Protein AF-A0A9E0MMX9-F1 (afdb_monomer)

Structure (mmCIF, N/CA/C/O backbone):
data_AF-A0A9E0MMX9-F1
#
_entry.id   AF-A0A9E0MMX9-F1
#
loop_
_atom_site.group_PDB
_atom_site.id
_atom_site.type_symbol
_atom_site.label_atom_id
_atom_site.label_alt_id
_atom_site.label_comp_id
_atom_site.label_asym_id
_atom_site.label_entity_id
_atom_site.label_seq_id
_atom_site.pdbx_PDB_ins_code
_atom_site.Cartn_x
_atom_site.Cartn_y
_atom_site.Cartn_z
_atom_site.occupancy
_atom_site.B_iso_or_equiv
_atom_site.auth_seq_id
_atom_site.auth_comp_id
_atom_site.auth_asym_id
_atom_site.auth_atom_id
_atom_site.pdbx_PDB_model_num
ATOM 1 N N . MET A 1 1 ? 68.315 13.900 19.904 1.00 35.69 1 MET A N 1
ATOM 2 C CA . MET A 1 1 ? 67.698 15.064 19.233 1.00 35.69 1 MET A CA 1
ATOM 3 C C . MET A 1 1 ? 67.024 15.872 20.331 1.00 35.69 1 MET A C 1
ATOM 5 O O . MET A 1 1 ? 66.077 15.375 20.914 1.00 35.69 1 MET A O 1
ATOM 9 N N . SER A 1 2 ? 67.767 16.801 20.935 1.00 32.03 2 SER A N 1
ATOM 10 C CA . SER A 1 2 ? 67.775 18.250 20.627 1.00 32.03 2 SER A CA 1
ATOM 11 C C . SER A 1 2 ? 66.714 18.956 21.491 1.00 32.03 2 SER A C 1
ATOM 13 O O . SER A 1 2 ? 65.536 18.704 21.289 1.00 32.03 2 SER A O 1
ATOM 15 N N . LEU A 1 3 ? 67.100 19.592 22.614 1.00 36.22 3 LEU A N 1
ATOM 16 C CA . LEU A 1 3 ? 67.596 20.992 22.731 1.00 36.22 3 LEU A CA 1
ATOM 17 C C . LEU A 1 3 ? 66.423 21.982 22.548 1.00 36.22 3 LEU A C 1
ATOM 19 O O . LEU A 1 3 ? 65.662 21.812 21.610 1.00 36.22 3 LEU A O 1
ATOM 23 N N . THR A 1 4 ? 66.147 22.996 23.375 1.00 35.84 4 THR A N 1
ATOM 24 C CA . THR A 1 4 ? 66.965 23.916 24.204 1.00 35.84 4 THR A CA 1
ATOM 25 C C . THR A 1 4 ? 66.024 24.642 25.193 1.00 35.84 4 THR A C 1
ATOM 27 O O . THR A 1 4 ? 64.905 24.964 24.810 1.00 35.84 4 THR A O 1
ATOM 30 N N . THR A 1 5 ? 66.323 24.794 26.489 1.00 40.88 5 THR A N 1
ATOM 31 C CA . THR A 1 5 ? 67.131 25.862 27.140 1.00 40.88 5 THR A CA 1
ATOM 32 C C . THR A 1 5 ? 66.625 27.290 26.903 1.00 40.88 5 THR A C 1
ATOM 34 O O . THR A 1 5 ? 66.687 27.738 25.772 1.00 40.88 5 THR A O 1
ATOM 37 N N . TRP A 1 6 ? 66.229 28.009 27.966 1.00 33.44 6 TRP A N 1
ATOM 38 C CA . TRP A 1 6 ? 66.814 29.295 28.404 1.00 33.44 6 TRP A CA 1
ATOM 39 C C . TRP A 1 6 ? 66.447 29.550 29.876 1.00 33.44 6 TRP A C 1
ATOM 41 O O . TRP A 1 6 ? 65.305 29.379 30.294 1.00 33.44 6 TRP A O 1
ATOM 51 N N . ALA A 1 7 ? 67.463 29.922 30.650 1.00 38.69 7 ALA A N 1
ATOM 52 C CA . ALA A 1 7 ? 67.414 30.300 32.054 1.00 38.69 7 ALA A CA 1
ATOM 53 C C . ALA A 1 7 ? 67.553 31.824 32.179 1.00 38.69 7 ALA A C 1
ATOM 55 O O . ALA A 1 7 ? 68.260 32.428 31.375 1.00 38.69 7 ALA A O 1
ATOM 56 N N . ALA A 1 8 ? 66.978 32.421 33.225 1.00 33.91 8 ALA A N 1
ATOM 57 C CA . ALA A 1 8 ? 67.508 33.641 33.833 1.00 33.91 8 ALA A CA 1
ATOM 58 C C . ALA A 1 8 ? 67.033 33.772 35.288 1.00 33.91 8 ALA A C 1
ATOM 60 O O . ALA A 1 8 ? 65.852 33.654 35.602 1.00 33.91 8 ALA A O 1
ATOM 61 N N . VAL A 1 9 ? 68.014 33.998 36.154 1.00 40.00 9 VAL A N 1
ATOM 62 C CA . VAL A 1 9 ? 67.940 34.241 37.594 1.00 40.00 9 VAL A CA 1
ATOM 63 C C . VAL A 1 9 ? 67.549 35.698 37.857 1.00 40.00 9 VAL A C 1
ATOM 65 O O . VAL A 1 9 ? 68.025 36.595 37.166 1.00 40.00 9 VAL A O 1
ATOM 68 N N . GLY A 1 10 ? 66.769 35.937 38.912 1.00 32.03 10 GLY A N 1
ATOM 69 C CA . GLY A 1 10 ? 66.552 37.263 39.489 1.00 32.03 10 GLY A CA 1
ATOM 70 C C . GLY A 1 10 ? 66.202 37.154 40.971 1.00 32.03 10 GLY A C 1
ATOM 71 O O . GLY A 1 10 ? 65.053 36.918 41.326 1.00 32.03 10 GLY A O 1
ATOM 72 N N . LEU A 1 11 ? 67.208 37.293 41.834 1.00 40.19 11 LEU A N 1
ATOM 73 C CA . LEU A 1 11 ? 67.055 37.447 43.279 1.00 40.19 11 LEU A CA 1
ATOM 74 C C . LEU A 1 11 ? 66.724 38.918 43.577 1.00 40.19 11 LEU A C 1
ATOM 76 O O . LEU A 1 11 ? 67.504 39.796 43.211 1.00 40.19 11 LEU A O 1
ATOM 80 N N . SER A 1 12 ? 65.611 39.201 44.255 1.00 36.50 12 SER A N 1
ATOM 81 C CA . SER A 1 12 ? 65.385 40.472 44.959 1.00 36.50 12 SER A CA 1
ATOM 82 C C . SER A 1 12 ? 64.351 40.291 46.068 1.00 36.50 12 SER A C 1
ATOM 84 O O . SER A 1 12 ? 63.200 39.945 45.825 1.00 36.50 12 SER A O 1
ATOM 86 N N . LEU A 1 13 ? 64.813 40.518 47.298 1.00 40.53 13 LEU A N 1
ATOM 87 C CA . LEU A 1 13 ? 64.017 40.773 48.494 1.00 40.53 13 LEU A CA 1
ATOM 88 C C . LEU A 1 13 ? 63.053 41.944 48.244 1.00 40.53 13 LEU A C 1
ATOM 90 O O . LEU A 1 13 ? 63.521 43.002 47.834 1.00 40.53 13 LEU A O 1
ATOM 94 N N . LEU A 1 14 ? 61.774 41.797 48.603 1.00 36.47 14 LEU A N 1
ATOM 95 C CA . LEU A 1 14 ? 60.887 42.900 48.991 1.00 36.47 14 LEU A CA 1
ATOM 96 C C . LEU A 1 14 ? 59.768 42.360 49.904 1.00 36.47 14 LEU A C 1
ATOM 98 O O . LEU A 1 14 ? 59.017 41.459 49.540 1.00 36.47 14 LEU A O 1
ATOM 102 N N . LEU A 1 15 ? 59.714 42.915 51.119 1.00 40.38 15 LEU A N 1
ATOM 103 C CA . LEU A 1 15 ? 58.572 42.914 52.037 1.00 40.38 15 LEU A CA 1
ATOM 104 C C . LEU A 1 15 ? 57.287 43.371 51.314 1.00 40.38 15 LEU A C 1
ATOM 106 O O . LEU A 1 15 ? 57.390 44.219 50.432 1.00 40.38 15 LEU A O 1
ATOM 110 N N . VAL A 1 16 ? 56.107 42.914 51.775 1.00 38.31 16 VAL A N 1
ATOM 111 C CA . VAL A 1 16 ? 54.937 43.744 52.185 1.00 38.31 16 VAL A CA 1
ATOM 112 C C . VAL A 1 16 ? 53.660 42.882 52.376 1.00 38.31 16 VAL A C 1
ATOM 114 O O . VAL A 1 16 ? 53.198 42.206 51.466 1.00 38.31 16 VAL A O 1
ATOM 117 N N . CYS A 1 17 ? 53.119 42.960 53.603 1.00 35.59 17 CYS A N 1
ATOM 118 C CA . CYS A 1 17 ? 51.753 42.700 54.105 1.00 35.59 17 CYS A CA 1
ATOM 119 C C . CYS A 1 17 ? 51.085 41.307 53.996 1.00 35.59 17 CYS A C 1
ATOM 121 O O . CYS A 1 17 ? 50.203 41.078 53.175 1.00 35.59 17 CYS A O 1
ATOM 123 N N . ARG A 1 18 ? 51.320 40.457 55.012 1.00 41.06 18 ARG A N 1
ATOM 124 C CA . ARG A 1 18 ? 50.228 39.672 55.624 1.00 41.06 18 ARG A CA 1
ATOM 125 C C . ARG A 1 18 ? 49.350 40.639 56.423 1.00 41.06 18 ARG A C 1
ATOM 127 O O . ARG A 1 18 ? 49.788 41.131 57.458 1.00 41.06 18 ARG A O 1
ATOM 134 N N . SER A 1 19 ? 48.125 40.902 55.984 1.00 36.47 19 SER A N 1
ATOM 135 C CA . SER A 1 19 ? 47.084 41.437 56.865 1.00 36.47 19 SER A CA 1
ATOM 136 C C . SER A 1 19 ? 46.572 40.303 57.752 1.00 36.47 19 SER A C 1
ATOM 138 O O . SER A 1 19 ? 45.537 39.704 57.486 1.00 36.47 19 SER A O 1
ATOM 140 N N . THR A 1 20 ? 47.323 39.981 58.805 1.00 43.03 20 THR A N 1
ATOM 141 C CA . THR A 1 20 ? 46.731 39.395 60.008 1.00 43.03 20 THR A CA 1
ATOM 142 C C . THR A 1 20 ? 45.870 40.487 60.632 1.00 43.03 20 THR A C 1
ATOM 144 O O . THR A 1 20 ? 46.374 41.323 61.384 1.00 43.03 20 THR A O 1
ATOM 147 N N . THR A 1 21 ? 44.587 40.539 60.277 1.00 46.91 21 THR A N 1
ATOM 148 C CA . THR A 1 21 ? 43.591 41.197 61.122 1.00 46.91 21 THR A CA 1
ATOM 149 C C . THR A 1 21 ? 43.546 40.395 62.411 1.00 46.91 21 THR A C 1
ATOM 151 O O . THR A 1 21 ? 42.891 39.360 62.485 1.00 46.91 21 THR A O 1
ATOM 154 N N . ALA A 1 22 ? 44.324 40.824 63.405 1.00 48.47 22 ALA A N 1
ATOM 155 C CA . ALA A 1 22 ? 44.066 40.426 64.776 1.00 48.47 22 ALA A CA 1
ATOM 156 C C . ALA A 1 22 ? 42.582 40.741 65.043 1.00 48.47 22 ALA A C 1
ATOM 158 O O . ALA A 1 22 ? 42.184 41.880 64.763 1.00 48.47 22 ALA A O 1
ATOM 159 N N . PRO A 1 23 ? 41.762 39.771 65.494 1.00 53.09 23 PRO A N 1
ATOM 160 C CA . PRO A 1 23 ? 40.396 40.070 65.900 1.00 53.09 23 PRO A CA 1
ATOM 161 C C . PRO A 1 23 ? 40.454 41.224 66.900 1.00 53.09 23 PRO A C 1
ATOM 163 O O . PRO A 1 23 ? 41.306 41.231 67.798 1.00 53.09 23 PRO A O 1
ATOM 166 N N . ARG A 1 24 ? 39.612 42.245 66.713 1.00 54.34 24 ARG A N 1
ATOM 167 C CA . ARG A 1 24 ? 39.485 43.286 67.735 1.00 54.34 24 ARG A CA 1
ATOM 168 C C . ARG A 1 24 ? 38.962 42.602 69.001 1.00 54.34 24 ARG A C 1
ATOM 170 O O . ARG A 1 24 ? 38.239 41.616 68.913 1.00 54.34 24 ARG A O 1
ATOM 177 N N . ALA A 1 25 ? 39.342 43.094 70.180 1.00 58.97 25 ALA A N 1
ATOM 178 C CA . ALA A 1 25 ? 38.885 42.519 71.451 1.00 58.97 25 ALA A CA 1
ATOM 179 C C . ALA A 1 25 ? 37.343 42.429 71.539 1.00 58.97 25 ALA A C 1
ATOM 181 O O . ALA A 1 25 ? 36.821 41.515 72.177 1.00 58.97 25 ALA A O 1
ATOM 182 N N . ASP A 1 26 ? 36.639 43.322 70.834 1.00 63.91 26 ASP A N 1
ATOM 183 C CA . ASP A 1 26 ? 35.180 43.307 70.693 1.00 63.91 26 ASP A CA 1
ATOM 184 C C . ASP A 1 26 ? 34.680 42.060 69.932 1.00 63.91 26 ASP A C 1
ATOM 186 O O . ASP A 1 26 ? 33.749 41.406 70.392 1.00 63.91 26 ASP A O 1
ATOM 190 N N . ASP A 1 27 ? 35.373 41.618 68.873 1.00 74.56 27 ASP A N 1
ATOM 191 C CA . ASP A 1 27 ? 34.952 40.473 68.048 1.00 74.56 27 ASP A CA 1
ATOM 192 C C . ASP A 1 27 ? 34.978 39.146 68.837 1.00 74.56 27 ASP A C 1
ATOM 194 O O . ASP A 1 27 ? 34.159 38.259 68.610 1.00 74.56 27 ASP A O 1
ATOM 198 N N . GLU A 1 28 ? 35.925 38.966 69.767 1.00 81.81 28 GLU A N 1
ATOM 199 C CA . GLU A 1 28 ? 35.997 37.749 70.594 1.00 81.81 28 GLU A CA 1
ATOM 200 C C . GLU A 1 28 ? 34.930 37.716 71.694 1.00 81.81 28 GLU A C 1
ATOM 202 O O . GLU A 1 28 ? 34.340 36.661 71.947 1.00 81.81 28 GLU A O 1
ATOM 207 N N . SER A 1 29 ? 34.669 38.860 72.332 1.00 86.19 29 SER A N 1
ATOM 208 C CA . SER A 1 29 ? 33.585 38.996 73.307 1.00 86.19 29 SER A CA 1
ATOM 209 C C . SER A 1 29 ? 32.223 38.753 72.649 1.00 86.19 29 SER A C 1
ATOM 211 O O . SER A 1 29 ? 31.401 38.009 73.192 1.00 86.19 29 SER A O 1
ATOM 213 N N . ASP A 1 30 ? 32.013 39.308 71.453 1.00 88.62 30 ASP A N 1
ATOM 214 C CA . ASP A 1 30 ? 30.773 39.161 70.691 1.00 88.62 30 ASP A CA 1
ATOM 215 C C . ASP A 1 30 ? 30.546 37.711 70.240 1.00 88.62 30 ASP A C 1
ATOM 217 O O . ASP A 1 30 ? 29.454 37.179 70.446 1.00 88.62 30 ASP A O 1
ATOM 221 N N . ARG A 1 31 ? 31.581 37.009 69.747 1.00 92.62 31 ARG A N 1
ATOM 222 C CA . ARG A 1 31 ? 31.487 35.572 69.413 1.00 92.62 31 ARG A CA 1
ATOM 223 C C . ARG A 1 31 ? 31.007 34.717 70.585 1.00 92.62 31 ARG A C 1
ATOM 225 O O . ARG A 1 31 ? 30.080 33.924 70.424 1.00 92.62 31 ARG A O 1
ATOM 232 N N . ARG A 1 32 ? 31.630 34.858 71.765 1.00 91.19 32 ARG A N 1
ATOM 233 C CA . ARG A 1 32 ? 31.256 34.059 72.950 1.00 91.19 32 ARG A CA 1
ATOM 234 C C . ARG A 1 32 ? 29.828 34.352 73.392 1.00 91.19 32 ARG A C 1
ATOM 236 O O . ARG A 1 32 ? 29.117 33.432 73.791 1.00 91.19 32 ARG A O 1
ATOM 243 N N . ARG A 1 33 ? 29.418 35.621 73.315 1.00 94.31 33 ARG A N 1
ATOM 244 C CA . ARG A 1 33 ? 28.054 36.040 73.628 1.00 94.31 33 ARG A CA 1
ATOM 245 C C . ARG A 1 33 ? 27.046 35.410 72.667 1.00 94.31 33 ARG A C 1
ATOM 247 O O . ARG A 1 33 ? 26.096 34.800 73.142 1.00 94.31 33 ARG A O 1
ATOM 254 N N . TYR A 1 34 ? 27.272 35.487 71.355 1.00 96.38 34 TYR A N 1
ATOM 255 C CA . TYR A 1 34 ? 26.360 34.897 70.371 1.00 96.38 34 TYR A CA 1
ATOM 256 C C . TYR A 1 34 ? 26.246 33.377 70.512 1.00 96.38 34 TYR A C 1
ATOM 258 O O . TYR A 1 34 ? 25.134 32.862 70.494 1.00 96.38 34 TYR A O 1
ATOM 266 N N . LEU A 1 35 ? 27.353 32.659 70.739 1.00 94.75 35 LEU A N 1
ATOM 267 C CA . LEU A 1 35 ? 27.314 31.212 70.990 1.00 94.75 35 LEU A CA 1
ATOM 268 C C . LEU A 1 35 ? 26.477 30.853 72.234 1.00 94.75 35 LEU A C 1
ATOM 270 O O . LEU A 1 35 ? 25.695 29.905 72.195 1.00 94.75 35 LEU A O 1
ATOM 274 N N . ALA A 1 36 ? 26.602 31.617 73.324 1.00 94.19 36 ALA A N 1
ATOM 275 C CA . ALA A 1 36 ? 25.810 31.400 74.537 1.00 94.19 36 ALA A CA 1
ATOM 276 C C . ALA A 1 36 ? 24.322 31.741 74.341 1.00 94.19 36 ALA A C 1
ATOM 278 O O . ALA A 1 36 ? 23.455 31.002 74.812 1.00 94.19 36 ALA A O 1
ATOM 279 N N . ASP A 1 37 ? 24.025 32.834 73.632 1.00 96.12 37 ASP A N 1
ATOM 280 C CA . ASP A 1 37 ? 22.654 33.247 73.323 1.00 96.12 37 ASP A CA 1
ATOM 281 C C . ASP A 1 37 ? 21.966 32.214 72.409 1.00 96.12 37 ASP A C 1
ATOM 283 O O . ASP A 1 37 ? 20.813 31.864 72.657 1.00 96.12 37 ASP A O 1
ATOM 287 N N . ILE A 1 38 ? 22.678 31.650 71.423 1.00 96.81 38 ILE A N 1
ATOM 288 C CA . ILE A 1 38 ? 22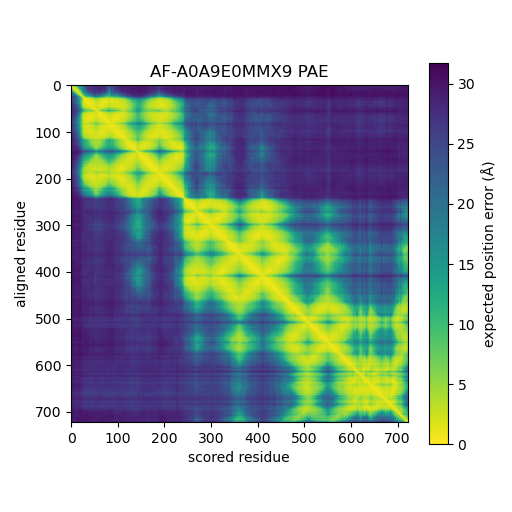.181 30.568 70.553 1.00 96.81 38 ILE A CA 1
ATOM 289 C C . ILE A 1 38 ? 21.772 29.342 71.380 1.00 96.81 38 ILE A C 1
ATOM 291 O O . ILE A 1 38 ? 20.642 28.870 71.261 1.00 96.81 38 ILE A O 1
ATOM 295 N N . GLU A 1 39 ? 22.647 28.846 72.259 1.00 95.88 39 GLU A N 1
ATOM 296 C CA . GLU A 1 39 ? 22.348 27.677 73.103 1.00 95.88 39 GLU A CA 1
ATOM 297 C C . GLU A 1 39 ? 21.195 27.942 74.083 1.00 95.88 39 GLU A C 1
ATOM 299 O O . GLU A 1 39 ? 20.352 27.072 74.315 1.00 95.88 39 GLU A O 1
ATOM 304 N N . SER A 1 40 ? 21.111 29.162 74.622 1.00 95.69 40 SER A N 1
ATOM 305 C CA . SER A 1 40 ? 19.996 29.595 75.469 1.00 95.69 40 SER A CA 1
ATOM 306 C C . SER A 1 40 ? 18.664 29.550 74.712 1.00 95.69 40 SER A C 1
ATOM 308 O O . SER A 1 40 ? 17.691 28.979 75.205 1.00 95.69 40 SER A O 1
ATOM 310 N N . LYS A 1 41 ? 18.627 30.077 73.479 1.00 97.62 41 LYS A N 1
ATOM 311 C CA . LYS A 1 41 ? 17.417 30.111 72.643 1.00 97.62 41 LYS A CA 1
ATOM 312 C C . LYS A 1 41 ? 16.988 28.728 72.161 1.00 97.62 41 LYS A C 1
ATOM 314 O O . LYS A 1 41 ? 15.794 28.445 72.173 1.00 97.62 41 LYS A O 1
ATOM 319 N N . LEU A 1 42 ? 17.932 27.841 71.839 1.00 97.12 42 LEU A N 1
ATOM 320 C CA . LEU A 1 42 ? 17.637 26.425 71.582 1.00 97.12 42 LEU A CA 1
ATOM 321 C C . LEU A 1 42 ? 17.047 25.737 72.823 1.00 97.12 42 LEU A C 1
ATOM 323 O O . LEU A 1 42 ? 16.104 24.955 72.711 1.00 97.12 42 LEU A O 1
ATOM 327 N N . GLY A 1 43 ? 17.554 26.065 74.015 1.00 94.19 43 GLY A N 1
ATOM 328 C CA . GLY A 1 43 ? 16.988 25.606 75.284 1.00 94.19 43 GLY A CA 1
ATOM 329 C C . GLY A 1 43 ? 15.551 26.084 75.510 1.00 94.19 43 GLY A C 1
ATOM 330 O O . GLY A 1 43 ? 14.706 25.283 75.905 1.00 94.19 43 GLY A O 1
ATOM 331 N N . SER A 1 44 ? 15.265 27.357 75.224 1.00 95.69 44 SER A N 1
ATOM 332 C CA . SER A 1 44 ? 13.909 27.915 75.288 1.00 95.69 44 SER A CA 1
ATOM 333 C C . SER A 1 44 ? 12.972 27.247 74.281 1.00 95.69 44 SER A C 1
ATOM 335 O O . SER A 1 44 ? 11.911 26.786 74.681 1.00 95.69 44 SER A O 1
ATOM 337 N N . ALA A 1 45 ? 13.389 27.081 73.021 1.00 95.31 45 ALA A N 1
ATOM 338 C CA . ALA A 1 45 ? 12.593 26.380 72.010 1.00 95.31 45 ALA A CA 1
ATOM 339 C C . ALA A 1 45 ? 12.248 24.940 72.432 1.00 95.31 45 ALA A C 1
ATOM 341 O O . ALA A 1 45 ? 11.102 24.516 72.312 1.00 95.31 45 ALA A O 1
ATOM 342 N N . ALA A 1 46 ? 13.213 24.198 72.985 1.00 95.12 46 ALA A N 1
ATOM 343 C CA . ALA A 1 46 ? 12.964 22.852 73.502 1.00 95.12 46 ALA A CA 1
ATOM 344 C C . ALA A 1 46 ? 12.023 22.843 74.723 1.00 95.12 46 ALA A C 1
ATOM 346 O O . ALA A 1 46 ? 11.299 21.869 74.922 1.00 95.12 46 ALA A O 1
ATOM 347 N N . SER A 1 47 ? 12.042 23.899 75.544 1.00 93.31 47 SER A N 1
ATOM 348 C CA . SER A 1 47 ? 11.151 24.039 76.698 1.00 93.31 47 SER A CA 1
ATOM 349 C C . SER A 1 47 ? 9.704 24.280 76.280 1.00 93.31 47 SER A C 1
ATOM 351 O O . SER A 1 47 ? 8.827 23.661 76.869 1.00 93.31 47 SER A O 1
ATOM 353 N N . GLU A 1 48 ? 9.459 25.125 75.275 1.00 94.06 48 GLU A N 1
ATOM 354 C CA . GLU A 1 48 ? 8.098 25.375 74.774 1.00 94.06 48 GLU A CA 1
ATOM 355 C C . GLU A 1 48 ? 7.500 24.116 74.135 1.00 94.06 48 GLU A C 1
ATOM 357 O O . GLU A 1 48 ? 6.360 23.749 74.387 1.00 94.06 48 GLU A O 1
ATOM 362 N N . LEU A 1 49 ? 8.294 23.356 73.376 1.00 93.31 49 LEU A N 1
ATOM 363 C CA . LEU A 1 49 ? 7.804 22.114 72.769 1.00 93.31 49 LEU A CA 1
ATOM 364 C C . LEU A 1 49 ? 7.538 20.988 73.790 1.00 93.31 49 LEU A C 1
ATOM 366 O O . LEU A 1 49 ? 6.962 19.955 73.435 1.00 93.31 49 LEU A O 1
ATOM 370 N N . SER A 1 50 ? 7.998 21.132 75.036 1.00 90.75 50 SER A N 1
ATOM 371 C CA . SER A 1 50 ? 7.915 20.084 76.050 1.00 90.75 50 SER A CA 1
ATOM 372 C C . SER A 1 50 ? 6.509 20.001 76.640 1.00 90.75 50 SER A C 1
ATOM 374 O O . SER A 1 50 ? 6.141 20.814 77.479 1.00 90.75 50 SER A O 1
ATOM 376 N N . GLY A 1 51 ? 5.773 18.940 76.302 1.00 85.19 51 GLY A N 1
ATOM 377 C CA . GLY A 1 51 ? 4.385 18.748 76.737 1.00 85.19 51 GLY A CA 1
ATOM 378 C C . GLY A 1 51 ? 3.352 19.257 75.732 1.00 85.19 51 GLY A C 1
ATOM 379 O O . GLY A 1 51 ? 2.158 19.071 75.964 1.00 85.19 51 GLY A O 1
ATOM 380 N N . PHE A 1 52 ? 3.816 19.792 74.597 1.00 89.62 52 PHE A N 1
ATOM 381 C CA . PHE A 1 52 ? 3.016 20.338 73.502 1.00 89.62 52 PHE A CA 1
ATOM 382 C C . PHE A 1 52 ? 1.880 19.416 73.036 1.00 89.62 52 PHE A C 1
ATOM 384 O O . PHE A 1 52 ? 0.817 19.865 72.607 1.00 89.62 52 PHE A O 1
ATOM 391 N N . GLU A 1 53 ? 2.051 18.095 73.111 1.00 86.62 53 GLU A N 1
ATOM 392 C CA . GLU A 1 53 ? 1.014 17.128 72.753 1.00 86.62 53 GLU A CA 1
ATOM 393 C C . GLU A 1 53 ? -0.246 17.236 73.630 1.00 86.62 53 GLU A C 1
ATOM 395 O O . GLU A 1 53 ? -1.336 16.872 73.183 1.00 86.62 53 GLU A O 1
ATOM 400 N N . SER A 1 54 ? -0.115 17.747 74.856 1.00 84.75 54 SER A N 1
ATOM 401 C CA . SER A 1 54 ? -1.197 17.835 75.842 1.00 84.75 54 SER A CA 1
ATOM 402 C C . SER A 1 54 ? -2.013 19.127 75.733 1.00 84.75 54 SER A C 1
ATOM 404 O O . SER A 1 54 ? -3.142 19.175 76.231 1.00 84.75 54 SER A O 1
ATOM 406 N N . ASP A 1 55 ? -1.494 20.147 75.049 1.00 82.69 55 ASP A N 1
ATOM 407 C CA . ASP A 1 55 ? -2.117 21.470 75.010 1.00 82.69 55 ASP A CA 1
ATOM 408 C C . ASP A 1 55 ? -3.352 21.541 74.109 1.00 82.69 55 ASP A C 1
ATOM 410 O O . ASP A 1 55 ? -3.664 20.633 73.329 1.00 82.69 55 ASP A O 1
ATOM 414 N N . SER A 1 56 ? -4.128 22.615 74.235 1.00 78.38 56 SER A N 1
ATOM 415 C CA . SER A 1 56 ? -5.341 22.795 73.431 1.00 78.38 56 SER A CA 1
ATOM 416 C C . SER A 1 56 ? -5.101 23.396 72.052 1.00 78.38 56 SER A C 1
ATOM 418 O O . SER A 1 56 ? -5.978 23.257 71.199 1.00 78.38 56 SER A O 1
ATOM 420 N N . ASP A 1 57 ? -3.963 24.050 71.832 1.00 86.06 57 ASP A N 1
ATOM 421 C CA . ASP A 1 57 ? -3.661 24.803 70.616 1.00 86.06 57 ASP A CA 1
ATOM 422 C C . ASP A 1 57 ? -2.176 24.694 70.226 1.00 86.06 57 ASP A C 1
ATOM 424 O O . ASP A 1 57 ? -1.428 23.914 70.809 1.00 86.06 57 ASP A O 1
ATOM 428 N N . ALA A 1 58 ? -1.784 25.399 69.163 1.00 90.06 58 ALA A N 1
ATOM 429 C CA . ALA A 1 58 ? -0.431 25.378 68.612 1.00 90.06 58 ALA A CA 1
ATOM 430 C C . ALA A 1 58 ? 0.480 26.494 69.175 1.00 90.06 58 ALA A C 1
ATOM 432 O O . ALA A 1 58 ? 1.509 26.782 68.563 1.00 90.06 58 ALA A O 1
ATOM 433 N N . GLY A 1 59 ? 0.092 27.150 70.279 1.00 88.12 59 GLY A N 1
ATOM 434 C CA . GLY A 1 59 ? 0.780 28.322 70.827 1.00 88.12 59 GLY A CA 1
ATOM 435 C C . GLY A 1 59 ? 2.256 28.072 71.122 1.00 88.12 59 GLY A C 1
ATOM 436 O O . GLY A 1 59 ? 3.108 28.794 70.604 1.00 88.12 59 GLY A O 1
ATOM 437 N N . ASP A 1 60 ? 2.570 26.988 71.831 1.00 90.88 60 ASP A N 1
ATOM 438 C CA . ASP A 1 60 ? 3.951 26.712 72.247 1.00 90.88 60 ASP A CA 1
ATOM 439 C C . ASP A 1 60 ? 4.867 26.377 71.054 1.00 90.88 60 ASP A C 1
ATOM 441 O O . ASP A 1 60 ? 6.057 26.693 71.045 1.00 90.88 60 ASP A O 1
ATOM 445 N N . LEU A 1 61 ? 4.314 25.813 69.973 1.00 94.50 61 LEU A N 1
ATOM 446 C CA . LEU A 1 61 ? 5.050 25.634 68.719 1.00 94.50 61 LEU A CA 1
ATOM 447 C C . LEU A 1 61 ? 5.368 26.978 68.053 1.00 94.50 61 LEU A C 1
ATOM 449 O O . LEU A 1 61 ? 6.459 27.154 67.508 1.00 94.50 61 LEU A O 1
ATOM 453 N N . ASP A 1 62 ? 4.436 27.930 68.068 1.00 93.38 62 ASP A N 1
ATOM 454 C CA . ASP A 1 62 ? 4.678 29.260 67.510 1.00 93.38 62 ASP A CA 1
ATOM 455 C C . ASP A 1 62 ? 5.723 30.036 68.334 1.00 93.38 62 ASP A C 1
ATOM 457 O O . ASP A 1 62 ? 6.581 30.705 67.746 1.00 93.38 62 ASP A O 1
ATOM 461 N N . ASP A 1 63 ? 5.743 29.862 69.657 1.00 93.19 63 ASP A N 1
ATOM 462 C CA . ASP A 1 63 ? 6.779 30.413 70.536 1.00 93.19 63 ASP A CA 1
ATOM 463 C C . ASP A 1 63 ? 8.144 29.746 70.320 1.00 93.19 63 ASP A C 1
ATOM 465 O O . ASP A 1 63 ? 9.152 30.443 70.147 1.00 93.19 63 ASP A O 1
ATOM 469 N N . ALA A 1 64 ? 8.191 28.419 70.168 1.00 95.19 64 ALA A N 1
ATOM 470 C CA . ALA A 1 64 ? 9.405 27.715 69.760 1.00 95.19 64 ALA A CA 1
ATOM 471 C C . ALA A 1 64 ? 9.943 28.241 68.418 1.00 95.19 64 ALA A C 1
ATOM 473 O O . ALA A 1 64 ? 11.142 28.491 68.277 1.00 95.19 64 ALA A O 1
ATOM 474 N N . ARG A 1 65 ? 9.062 28.490 67.435 1.00 96.56 65 ARG A N 1
ATOM 475 C CA . ARG A 1 65 ? 9.455 29.059 66.132 1.00 96.56 65 ARG A CA 1
ATOM 476 C C . ARG A 1 65 ? 10.023 30.462 66.276 1.00 96.56 65 ARG A C 1
ATOM 478 O O . ARG A 1 65 ? 10.962 30.800 65.561 1.00 96.56 65 ARG A O 1
ATOM 485 N N . ASN A 1 66 ? 9.486 31.273 67.185 1.00 95.50 66 ASN A N 1
ATOM 486 C CA . ASN A 1 66 ? 10.033 32.597 67.471 1.00 95.50 66 ASN A CA 1
ATOM 487 C C . ASN A 1 66 ? 11.461 32.491 68.030 1.00 95.50 66 ASN A C 1
ATOM 489 O 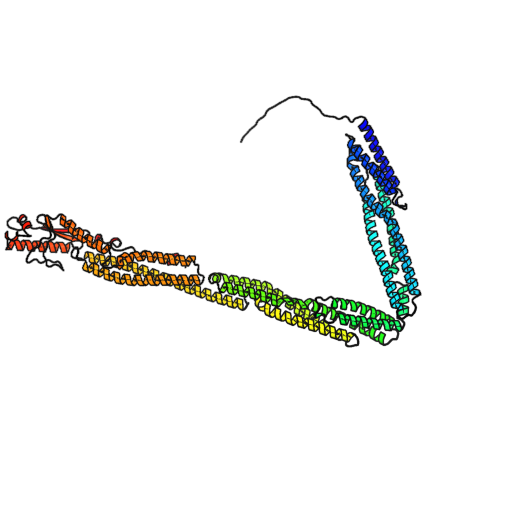O . ASN A 1 66 ? 12.349 33.187 67.537 1.00 95.50 66 ASN A O 1
ATOM 493 N N . TYR A 1 67 ? 11.715 31.569 68.963 1.00 97.00 67 TYR A N 1
ATOM 494 C CA . TYR A 1 67 ? 13.066 31.338 69.481 1.00 97.00 67 TYR A CA 1
ATOM 495 C C . TYR A 1 67 ? 14.041 30.822 68.416 1.00 97.00 67 TYR A C 1
ATOM 497 O O . TYR A 1 67 ? 15.187 31.268 68.387 1.00 97.00 67 TYR A O 1
ATOM 505 N N . ILE A 1 68 ? 13.604 29.960 67.494 1.00 97.25 68 ILE A N 1
ATOM 506 C CA . ILE A 1 68 ? 14.456 29.501 66.386 1.00 97.25 68 ILE A CA 1
ATOM 507 C C . ILE A 1 68 ? 14.742 30.617 65.361 1.00 97.25 68 ILE A C 1
ATOM 509 O O . ILE A 1 68 ? 15.861 30.685 64.856 1.00 97.25 68 ILE A O 1
ATOM 513 N N . ARG A 1 69 ? 13.822 31.568 65.116 1.00 96.62 69 ARG A N 1
ATOM 514 C CA . ARG A 1 69 ? 14.139 32.790 64.331 1.00 96.62 69 ARG A CA 1
ATOM 515 C C . ARG A 1 69 ? 15.205 33.641 65.010 1.00 96.62 69 ARG A C 1
ATOM 517 O O . ARG A 1 69 ? 16.048 34.237 64.344 1.00 96.62 69 ARG A O 1
ATOM 524 N N . GLU A 1 70 ? 15.169 33.724 66.337 1.00 96.56 70 GLU A N 1
ATOM 525 C CA . GLU A 1 70 ? 16.224 34.410 67.080 1.00 96.56 70 GLU A CA 1
ATOM 526 C C . GLU A 1 70 ? 17.565 33.674 66.953 1.00 96.56 70 GLU A C 1
ATOM 528 O O . GLU A 1 70 ? 18.585 34.336 66.769 1.00 96.56 70 GLU A O 1
ATOM 533 N N . VAL A 1 71 ? 17.573 32.332 66.970 1.00 97.12 71 VAL A N 1
ATOM 534 C CA . VAL A 1 71 ? 18.775 31.525 66.678 1.00 97.12 71 VAL A CA 1
ATOM 535 C C . VAL A 1 71 ? 19.314 31.838 65.285 1.00 97.12 71 VAL A C 1
ATOM 537 O O . VAL A 1 71 ? 20.498 32.127 65.165 1.00 97.12 71 VAL A O 1
ATOM 540 N N . GLU A 1 72 ? 18.468 31.843 64.255 1.00 96.62 72 GLU A N 1
ATOM 541 C CA . GLU A 1 72 ? 18.843 32.194 62.877 1.00 96.62 72 GLU A CA 1
ATOM 542 C C . GLU A 1 72 ? 19.513 33.576 62.811 1.00 96.62 72 GLU A C 1
ATOM 544 O O . GLU A 1 72 ? 20.644 33.704 62.344 1.00 96.62 72 GLU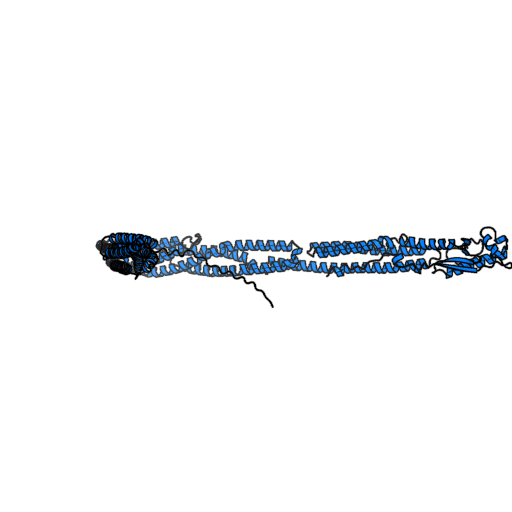 A O 1
ATOM 549 N N . SER A 1 73 ? 18.888 34.600 63.407 1.00 95.88 73 SER A N 1
ATOM 550 C CA . SER A 1 73 ? 19.466 35.948 63.447 1.00 95.88 73 SER A CA 1
ATOM 551 C C . SER A 1 73 ? 20.788 36.021 64.222 1.00 95.88 73 SER A C 1
ATOM 553 O O . SER A 1 73 ? 21.635 36.855 63.891 1.00 95.88 73 SER A O 1
ATOM 555 N N . LEU A 1 74 ? 20.961 35.222 65.277 1.00 96.94 74 LEU A N 1
ATOM 556 C CA . LEU A 1 74 ? 22.208 35.162 66.043 1.00 96.94 74 LEU A CA 1
ATOM 557 C C . LEU A 1 74 ? 23.308 34.422 65.276 1.00 96.94 74 LEU A C 1
ATOM 559 O O . LEU A 1 74 ? 24.465 34.825 65.357 1.00 96.94 74 LEU A O 1
ATOM 563 N N . VAL A 1 75 ? 22.954 33.381 64.521 1.00 96.12 75 VAL A N 1
ATOM 564 C CA . VAL A 1 75 ? 23.859 32.628 63.644 1.00 96.12 75 VAL A CA 1
ATOM 565 C C . VAL A 1 75 ? 24.385 33.521 62.519 1.00 96.12 75 VAL A C 1
ATOM 567 O O . VAL A 1 75 ? 25.593 33.536 62.296 1.00 96.12 75 VAL A O 1
ATOM 570 N N . ASP A 1 76 ? 23.532 34.339 61.895 1.00 94.94 76 ASP A N 1
ATOM 571 C CA . ASP A 1 76 ? 23.954 35.315 60.878 1.00 94.94 76 ASP A CA 1
ATOM 572 C C . ASP A 1 76 ? 24.942 36.345 61.449 1.00 94.94 76 ASP A C 1
ATOM 574 O O . ASP A 1 76 ? 25.998 36.601 60.873 1.00 94.94 76 ASP A O 1
ATOM 578 N N . ARG A 1 77 ? 24.652 36.897 62.637 1.00 95.00 77 ARG A N 1
ATOM 579 C CA . ARG A 1 77 ? 25.573 37.827 63.319 1.00 95.00 77 ARG A CA 1
ATOM 580 C C . ARG A 1 77 ? 26.876 37.153 63.732 1.00 95.00 77 ARG A C 1
ATOM 582 O O . ARG A 1 77 ? 27.924 37.792 63.704 1.00 95.00 77 ARG A O 1
ATOM 589 N N . LEU A 1 78 ? 26.816 35.886 64.143 1.00 94.19 78 LEU A N 1
ATOM 590 C CA . LEU A 1 78 ? 27.998 35.090 64.450 1.00 94.19 78 LEU A CA 1
ATOM 591 C C . LEU A 1 78 ? 28.845 34.875 63.191 1.00 94.19 78 LEU A C 1
ATOM 593 O O . LEU A 1 78 ? 30.069 34.916 63.300 1.00 94.19 78 LEU A O 1
ATOM 597 N N . ASP A 1 79 ? 28.226 34.705 62.018 1.00 94.94 79 ASP A N 1
ATOM 598 C CA . ASP A 1 79 ? 28.922 34.534 60.739 1.00 94.94 79 ASP A CA 1
ATOM 599 C C . ASP A 1 79 ? 29.825 35.730 60.399 1.00 94.94 79 ASP A C 1
ATOM 601 O O . ASP A 1 79 ? 30.982 35.537 60.010 1.00 94.94 79 ASP A O 1
ATOM 605 N N . ASP A 1 80 ? 29.336 36.947 60.659 1.00 92.50 80 ASP A N 1
ATOM 606 C CA . ASP A 1 80 ? 30.060 38.206 60.443 1.00 92.50 80 ASP A CA 1
ATOM 607 C C . ASP A 1 80 ? 31.297 38.357 61.349 1.00 92.50 80 ASP A C 1
ATOM 609 O O . ASP A 1 80 ? 32.290 38.974 60.955 1.00 92.50 80 ASP A O 1
ATOM 613 N N . VAL A 1 81 ? 31.267 37.786 62.564 1.00 93.19 81 VAL A N 1
ATOM 614 C CA . VAL A 1 81 ? 32.328 37.957 63.582 1.00 93.19 81 VAL A CA 1
ATOM 615 C C . VAL A 1 81 ? 33.129 36.684 63.885 1.00 93.19 81 VAL A C 1
ATOM 617 O O . VAL A 1 81 ? 34.047 36.720 64.715 1.00 93.19 81 VAL A O 1
ATOM 620 N N . LYS A 1 82 ? 32.831 35.554 63.218 1.00 89.94 82 LYS A N 1
ATOM 621 C CA . LYS A 1 82 ? 33.394 34.214 63.512 1.00 89.94 82 LYS A CA 1
ATOM 622 C C . LYS A 1 82 ? 34.924 34.148 63.473 1.00 89.94 82 LYS A C 1
ATOM 624 O O . LYS A 1 82 ? 35.518 33.337 64.183 1.00 89.94 82 LYS A O 1
ATOM 629 N N . GLY A 1 83 ? 35.578 35.017 62.699 1.00 87.88 83 GLY A N 1
ATOM 630 C CA . GLY A 1 83 ? 37.040 35.092 62.625 1.00 87.88 83 GLY A CA 1
ATOM 631 C C . GLY A 1 83 ? 37.669 33.726 62.335 1.00 87.88 83 GLY A C 1
ATOM 632 O O . GLY A 1 83 ? 37.220 33.026 61.431 1.00 87.88 83 GLY A O 1
ATOM 633 N N . ASP A 1 84 ? 38.681 33.337 63.119 1.00 87.38 84 ASP A N 1
ATOM 634 C CA . ASP A 1 84 ? 39.331 32.020 63.043 1.00 87.38 84 ASP A CA 1
ATOM 635 C C . ASP A 1 84 ? 38.844 30.982 64.068 1.00 87.38 84 ASP A C 1
ATOM 637 O O . ASP A 1 84 ? 39.370 29.870 64.105 1.00 87.38 84 ASP A O 1
ATOM 641 N N . ASP A 1 85 ? 37.816 31.306 64.854 1.00 92.19 85 ASP A N 1
ATOM 642 C CA . ASP A 1 85 ? 37.267 30.417 65.878 1.00 92.19 85 ASP A CA 1
ATOM 643 C C . ASP A 1 85 ? 36.561 29.206 65.240 1.00 92.19 85 ASP A C 1
ATOM 645 O O . ASP A 1 85 ? 35.625 29.349 64.449 1.00 92.19 85 ASP A O 1
ATOM 649 N N . SER A 1 86 ? 37.036 27.997 65.552 1.00 91.56 86 SER A N 1
ATOM 650 C CA . SER A 1 86 ? 36.533 26.765 64.938 1.00 91.56 86 SER A CA 1
ATOM 651 C C . SER A 1 86 ? 35.088 26.456 65.321 1.00 91.56 86 SER A C 1
ATOM 653 O O . SER A 1 86 ? 34.342 25.972 64.475 1.00 91.56 86 SER A O 1
ATOM 655 N N . GLN A 1 87 ? 34.688 26.760 66.559 1.00 93.12 87 GLN A N 1
ATOM 656 C CA . GLN A 1 87 ? 33.332 26.518 67.043 1.00 93.12 87 GLN A CA 1
ATOM 657 C C . GLN A 1 87 ? 32.356 27.512 66.408 1.00 93.12 87 GLN A C 1
ATOM 659 O O . GLN A 1 87 ? 31.302 27.113 65.919 1.00 93.12 87 GLN A O 1
ATOM 664 N N . ALA A 1 88 ? 32.730 28.794 66.333 1.00 92.75 88 ALA A N 1
ATOM 665 C CA . ALA A 1 88 ? 31.921 29.802 65.652 1.00 92.75 88 ALA A CA 1
ATOM 666 C C . ALA A 1 88 ? 31.746 29.484 64.158 1.00 92.75 88 ALA A C 1
ATOM 668 O O . ALA A 1 88 ? 30.641 29.604 63.636 1.00 92.75 88 ALA A O 1
ATOM 669 N N . LYS A 1 89 ? 32.807 29.022 63.476 1.00 93.88 89 LYS A N 1
ATOM 670 C CA . LYS A 1 89 ? 32.734 28.568 62.074 1.00 93.88 89 LYS A CA 1
ATOM 671 C C . LYS A 1 89 ? 31.813 27.360 61.897 1.00 93.88 89 LYS A C 1
ATOM 673 O O . LYS A 1 89 ? 31.088 27.303 60.909 1.00 93.88 89 LYS A O 1
ATOM 678 N N . GLU A 1 90 ? 31.854 26.400 62.817 1.00 94.25 90 GLU A N 1
ATOM 679 C CA . GLU A 1 90 ? 31.015 25.198 62.767 1.00 94.25 90 GLU A CA 1
ATOM 680 C C . GLU A 1 90 ? 29.533 25.540 62.942 1.00 94.25 90 GLU A C 1
ATOM 682 O O . GLU A 1 90 ? 28.720 25.150 62.103 1.00 94.25 90 GLU A O 1
ATOM 687 N N . VAL A 1 91 ? 29.202 26.343 63.958 1.00 95.38 91 VAL A N 1
ATOM 688 C CA . VAL A 1 91 ? 27.834 26.818 64.210 1.00 95.38 91 VAL A CA 1
ATOM 689 C C . VAL A 1 91 ? 27.326 27.644 63.031 1.00 95.38 91 VAL A C 1
ATOM 691 O O . VAL A 1 91 ? 26.287 27.313 62.465 1.00 95.38 91 VAL A O 1
ATOM 694 N N . ALA A 1 92 ? 28.089 28.650 62.593 1.00 94.25 92 ALA A N 1
ATOM 695 C CA . ALA A 1 92 ? 27.696 29.520 61.486 1.00 94.25 92 ALA A CA 1
ATOM 696 C C . ALA A 1 92 ? 27.521 28.763 60.157 1.00 94.25 92 ALA A C 1
ATOM 698 O O . ALA A 1 92 ? 26.670 29.105 59.343 1.00 94.25 92 ALA A O 1
ATOM 699 N N . SER A 1 93 ? 28.275 27.678 59.953 1.00 94.25 93 SER A N 1
ATOM 700 C CA . SER A 1 93 ? 28.161 26.851 58.750 1.00 94.25 93 SER A CA 1
ATOM 701 C C . SER A 1 93 ? 27.029 25.825 58.796 1.00 94.25 93 SER A C 1
ATOM 703 O O . SER A 1 93 ? 26.490 25.502 57.738 1.00 94.25 93 SER A O 1
ATOM 705 N N . ARG A 1 94 ? 26.732 25.222 59.954 1.00 95.81 94 ARG A N 1
ATOM 706 C CA . ARG A 1 94 ? 25.799 24.082 60.041 1.00 95.81 94 ARG A CA 1
ATOM 707 C C . ARG A 1 94 ? 24.400 24.481 60.479 1.00 95.81 94 ARG A C 1
ATOM 709 O O . ARG A 1 94 ? 23.429 23.955 59.938 1.00 95.81 94 ARG A O 1
ATOM 716 N N . TYR A 1 95 ? 24.286 25.410 61.425 1.00 96.69 95 TYR A N 1
ATOM 717 C CA . TYR A 1 95 ? 23.003 25.745 62.039 1.00 96.69 95 TYR A CA 1
ATOM 718 C C . TYR A 1 95 ? 21.983 26.344 61.060 1.00 96.69 95 TYR A C 1
ATOM 720 O O . TYR A 1 95 ? 20.812 26.024 61.237 1.00 96.69 95 TYR A O 1
ATOM 728 N N . PRO A 1 96 ? 22.344 27.098 59.998 1.00 97.06 96 PRO A N 1
ATOM 729 C CA . PRO A 1 96 ? 21.349 27.545 59.017 1.00 97.06 96 PRO A CA 1
ATOM 730 C C . PRO A 1 96 ? 20.573 26.386 58.373 1.00 97.06 96 PRO A C 1
ATOM 732 O O . PRO A 1 96 ? 19.366 26.477 58.142 1.00 97.06 96 PRO A O 1
ATOM 735 N N . ARG A 1 97 ? 21.250 25.252 58.139 1.00 95.88 97 ARG A N 1
ATOM 736 C CA . ARG A 1 97 ? 20.596 24.035 57.654 1.00 95.88 97 ARG A CA 1
ATOM 737 C C . ARG A 1 97 ? 19.700 23.425 58.729 1.00 95.88 97 ARG A C 1
ATOM 739 O O . ARG A 1 97 ? 18.551 23.140 58.437 1.00 95.88 97 ARG A O 1
ATOM 746 N N . TYR A 1 98 ? 20.184 23.288 59.963 1.00 97.56 98 TYR A N 1
ATOM 747 C CA . TYR A 1 98 ? 19.375 22.741 61.061 1.00 97.56 98 TYR A CA 1
ATOM 748 C C . TYR A 1 98 ? 18.106 23.564 61.325 1.00 97.56 98 TYR A C 1
ATOM 750 O O . TYR A 1 98 ? 17.049 22.991 61.558 1.00 97.56 98 TYR A O 1
ATOM 758 N N . VAL A 1 99 ? 18.197 24.896 61.235 1.00 96.75 99 VAL A N 1
ATOM 759 C CA . VAL A 1 99 ? 17.050 25.815 61.309 1.00 96.75 99 VAL A CA 1
ATOM 760 C C . VAL A 1 99 ? 16.036 25.512 60.208 1.00 96.75 99 VAL A C 1
ATOM 762 O O . VAL A 1 99 ? 14.842 25.418 60.484 1.00 96.75 99 VAL A O 1
ATOM 765 N N . THR A 1 100 ? 16.512 25.344 58.974 1.00 95.94 100 THR A N 1
ATOM 766 C CA . THR A 1 100 ? 15.660 25.030 57.820 1.00 95.94 100 THR A CA 1
ATOM 767 C C . THR A 1 100 ? 14.969 23.677 58.001 1.00 95.94 100 THR A C 1
ATOM 769 O O . THR A 1 100 ? 13.742 23.615 57.938 1.00 95.94 100 THR A O 1
ATOM 772 N N . ASP A 1 101 ? 15.745 22.635 58.310 1.00 94.69 101 ASP A N 1
ATOM 773 C CA . ASP A 1 101 ? 15.261 21.267 58.521 1.00 94.69 101 ASP A CA 1
ATOM 774 C C . ASP A 1 101 ? 14.246 21.223 59.688 1.00 94.69 101 ASP A C 1
ATOM 776 O O . ASP A 1 101 ? 13.222 20.544 59.623 1.00 94.69 101 ASP A O 1
ATOM 780 N N . TRP A 1 102 ? 14.466 22.011 60.747 1.00 97.12 102 TRP A N 1
ATOM 781 C CA . TRP A 1 102 ? 13.522 22.099 61.860 1.00 97.12 102 TRP A CA 1
ATOM 782 C C . TRP A 1 102 ? 12.235 22.845 61.502 1.00 97.12 102 TRP A C 1
ATOM 784 O O . TRP A 1 102 ? 11.172 22.460 61.978 1.00 97.12 102 TRP A O 1
ATOM 794 N N . TYR A 1 103 ? 12.275 23.903 60.682 1.00 97.44 103 TYR A N 1
ATOM 795 C CA . TYR A 1 103 ? 11.042 24.585 60.263 1.00 97.44 103 TYR A CA 1
ATOM 796 C C . TYR A 1 103 ? 10.123 23.686 59.445 1.00 97.44 103 TYR A C 1
ATOM 798 O O . TYR A 1 103 ? 8.901 23.819 59.551 1.00 97.44 103 TYR A O 1
ATOM 806 N N . GLU A 1 104 ? 10.705 22.801 58.643 1.00 95.38 104 GLU A N 1
ATOM 807 C CA . GLU A 1 104 ? 9.976 21.776 57.908 1.00 95.38 104 GLU A CA 1
ATOM 808 C C . GLU A 1 104 ? 9.292 20.807 58.880 1.00 95.38 104 GLU A C 1
ATOM 810 O O . GLU A 1 104 ? 8.062 20.707 58.883 1.00 95.38 104 GLU A O 1
ATOM 815 N N . ALA A 1 105 ? 10.051 20.231 59.815 1.00 95.69 105 ALA A N 1
ATOM 816 C CA . ALA A 1 105 ? 9.516 19.360 60.862 1.00 95.69 105 ALA A CA 1
ATOM 817 C C . ALA A 1 105 ? 8.449 20.049 61.732 1.00 95.69 105 ALA A C 1
ATOM 819 O O . ALA A 1 105 ? 7.396 19.484 62.017 1.00 95.69 105 ALA A O 1
ATOM 820 N N . ALA A 1 106 ? 8.664 21.310 62.109 1.00 95.25 106 ALA A N 1
ATOM 821 C CA . ALA A 1 106 ? 7.699 22.126 62.840 1.00 95.25 106 ALA A CA 1
ATOM 822 C C . ALA A 1 106 ? 6.398 22.336 62.042 1.00 95.25 106 ALA A C 1
ATOM 824 O O . ALA A 1 106 ? 5.316 22.398 62.626 1.00 95.25 106 ALA A O 1
ATOM 825 N N . GLY A 1 107 ? 6.474 22.426 60.711 1.00 95.38 107 GLY A N 1
ATOM 826 C CA . GLY A 1 107 ? 5.301 22.483 59.838 1.00 95.38 107 GLY A CA 1
ATOM 827 C C . GLY A 1 107 ? 4.438 21.225 59.945 1.00 95.38 107 GLY A C 1
ATOM 828 O O . GLY A 1 107 ? 3.225 21.324 60.154 1.00 95.38 107 GLY A O 1
ATOM 829 N N . TYR A 1 108 ? 5.064 20.051 59.890 1.00 96.19 108 TYR A N 1
ATOM 830 C CA . TYR A 1 108 ? 4.382 18.767 60.056 1.00 96.19 1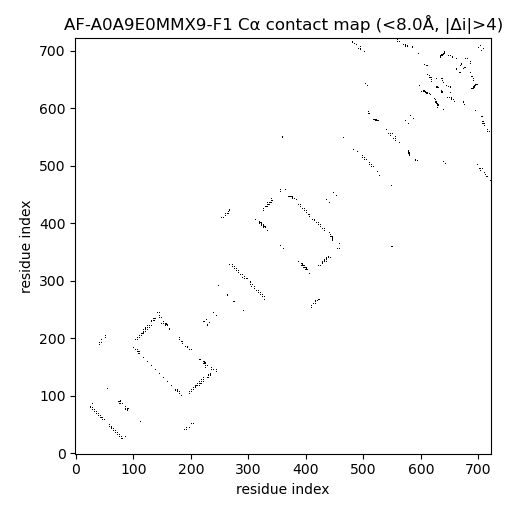08 TYR A CA 1
ATOM 831 C C . TYR A 1 108 ? 3.877 18.546 61.488 1.00 96.19 108 TYR A C 1
ATOM 833 O O . TYR A 1 108 ? 2.750 18.089 61.695 1.00 96.19 108 TYR A O 1
ATOM 841 N N . LEU A 1 109 ? 4.633 18.991 62.494 1.00 94.50 109 LEU A N 1
ATOM 842 C CA . LEU A 1 109 ? 4.202 18.961 63.891 1.00 94.50 109 LEU A CA 1
ATOM 843 C C . LEU A 1 109 ? 2.930 19.799 64.114 1.00 94.50 109 LEU A C 1
ATOM 845 O O . LEU A 1 109 ? 2.028 19.388 64.848 1.00 94.50 109 LEU A O 1
ATOM 849 N N . ARG A 1 110 ? 2.808 20.946 63.430 1.00 94.88 110 ARG A N 1
ATOM 850 C CA . ARG A 1 110 ? 1.581 21.757 63.438 1.00 94.88 110 ARG A CA 1
ATOM 851 C C . ARG A 1 110 ? 0.404 21.017 62.809 1.00 94.88 110 ARG A C 1
ATOM 853 O O . ARG A 1 110 ? -0.695 21.040 63.358 1.00 94.88 110 ARG A O 1
ATOM 860 N N . GLN A 1 111 ? 0.628 20.344 61.681 1.00 93.81 111 GLN A N 1
ATOM 861 C CA . GLN A 1 111 ? -0.405 19.556 61.007 1.00 93.81 111 GLN A CA 1
ATOM 862 C C . GLN A 1 111 ? -0.954 18.448 61.916 1.00 93.81 111 GLN A C 1
ATOM 864 O O . GLN A 1 111 ? -2.174 18.276 61.992 1.00 93.81 111 GLN A O 1
ATOM 869 N N . LEU A 1 112 ? -0.079 17.744 62.644 1.00 93.38 112 LEU A N 1
ATOM 870 C CA . LEU A 1 112 ? -0.480 16.767 63.661 1.00 93.38 112 LEU A CA 1
ATOM 871 C C . LEU A 1 112 ? -1.364 17.409 64.734 1.00 93.38 112 LEU A C 1
ATOM 873 O O . LEU A 1 112 ? -2.438 16.885 65.046 1.00 93.38 112 LEU A O 1
ATOM 877 N N . LYS A 1 113 ? -0.961 18.575 65.249 1.00 92.44 113 LYS A N 1
ATOM 878 C CA . LYS A 1 113 ? -1.696 19.287 66.301 1.00 92.44 113 LYS A CA 1
ATOM 879 C C . LYS A 1 113 ? -3.096 19.705 65.861 1.00 92.44 113 LYS A C 1
ATOM 881 O O . LYS A 1 113 ? -4.079 19.400 66.538 1.00 92.44 113 LYS A O 1
ATOM 886 N N . ASP A 1 114 ? -3.201 20.329 64.692 1.00 91.81 114 ASP A N 1
ATOM 887 C CA . ASP A 1 114 ? -4.466 20.831 64.144 1.00 91.81 114 ASP A CA 1
ATOM 888 C C . ASP A 1 114 ? -5.489 19.706 63.902 1.00 91.81 114 ASP A C 1
ATOM 890 O O . ASP A 1 114 ? -6.702 19.942 63.858 1.00 91.81 114 ASP A O 1
ATOM 894 N N . LYS A 1 115 ? -5.016 18.465 63.733 1.00 92.12 115 LYS A N 1
ATOM 895 C CA . LYS A 1 115 ? -5.850 17.292 63.440 1.00 92.12 115 LYS A CA 1
ATOM 896 C C . LYS A 1 115 ? -5.993 16.315 64.601 1.00 92.12 115 LYS A C 1
ATOM 898 O O . LYS A 1 115 ? -6.822 15.407 64.506 1.00 92.12 115 LYS A O 1
ATOM 903 N N . GLN A 1 116 ? -5.293 16.541 65.711 1.00 86.19 116 GLN A N 1
ATOM 904 C CA . GLN A 1 116 ? -5.199 15.633 66.858 1.00 86.19 116 GLN A CA 1
ATOM 905 C C . GLN A 1 116 ? -6.567 15.165 67.386 1.00 86.19 116 GLN A C 1
ATOM 907 O O . GLN A 1 116 ? -6.719 14.013 67.773 1.00 86.19 116 GLN A O 1
ATOM 912 N N . ARG A 1 117 ? -7.588 16.035 67.371 1.00 85.12 117 ARG A N 1
ATOM 913 C CA . ARG A 1 117 ? -8.924 15.748 67.938 1.00 85.12 117 ARG A CA 1
ATOM 914 C C . ARG A 1 117 ? -9.978 15.316 66.918 1.00 85.12 117 ARG A C 1
ATOM 916 O O . ARG A 1 117 ? -11.120 15.053 67.294 1.00 85.12 117 ARG A O 1
ATOM 923 N N . VAL A 1 118 ? -9.634 15.254 65.632 1.00 89.19 118 VAL A N 1
ATOM 924 C CA . VAL A 1 118 ? -10.605 14.939 64.570 1.00 89.19 118 VAL A CA 1
ATOM 925 C C . VAL A 1 118 ? -11.106 13.494 64.691 1.00 89.19 118 VAL A C 1
ATOM 927 O O . VAL A 1 118 ? -12.304 13.250 64.542 1.00 89.19 118 VAL A O 1
ATOM 930 N N . ALA A 1 119 ? -10.225 12.550 65.040 1.00 84.50 119 ALA A N 1
ATOM 931 C CA . ALA A 1 119 ? -10.566 11.131 65.155 1.00 84.50 119 ALA A CA 1
ATOM 932 C C . ALA A 1 119 ? -11.642 10.839 66.222 1.00 84.50 119 ALA A C 1
ATOM 934 O O . ALA A 1 119 ? -12.567 10.064 65.969 1.00 84.50 119 ALA A O 1
ATOM 935 N N . ALA A 1 120 ? -11.622 11.533 67.365 1.00 83.94 120 ALA A N 1
ATOM 936 C CA . ALA A 1 120 ? -12.668 11.425 68.389 1.00 83.94 120 ALA A CA 1
ATOM 937 C C . ALA A 1 120 ? -14.072 11.824 67.869 1.00 83.94 120 ALA A C 1
ATOM 939 O O . ALA A 1 120 ? -15.099 11.267 68.284 1.00 83.94 120 ALA A O 1
ATOM 940 N N . GLY A 1 121 ? -14.134 12.759 66.913 1.00 89.38 121 GLY A N 1
ATOM 941 C CA . GLY A 1 121 ? -15.370 13.138 66.223 1.00 89.38 121 GLY A CA 1
ATOM 942 C C . GLY A 1 121 ? -15.944 12.005 65.365 1.00 89.38 121 GLY A C 1
ATOM 943 O O . GLY A 1 121 ? -17.169 11.841 65.287 1.00 89.38 121 GLY A O 1
ATOM 944 N N . TYR A 1 122 ? -15.079 11.166 64.786 1.00 91.75 122 TYR A N 1
ATOM 945 C CA . TYR A 1 122 ? -15.505 10.008 64.003 1.00 91.75 122 TYR A CA 1
ATOM 946 C C . TYR A 1 122 ? -16.187 8.955 64.876 1.00 91.75 122 TYR A C 1
ATOM 948 O O . TYR A 1 122 ? -17.286 8.509 64.546 1.00 91.75 122 TYR A O 1
ATOM 956 N N . VAL A 1 123 ? -15.608 8.639 66.041 1.00 90.88 123 VAL A N 1
ATOM 957 C CA . VAL A 1 123 ? -16.208 7.719 67.027 1.00 90.88 123 VAL A CA 1
ATOM 958 C C . VAL A 1 123 ? -17.629 8.156 67.393 1.00 90.88 123 VAL A C 1
ATOM 960 O O . VAL A 1 123 ? -18.555 7.342 67.426 1.00 90.88 123 VAL A O 1
ATOM 963 N N . THR A 1 124 ? -17.804 9.451 67.660 1.00 91.62 124 THR A N 1
ATOM 964 C CA . THR A 1 124 ? -19.095 10.034 68.052 1.00 91.62 124 THR A CA 1
ATOM 965 C C . THR A 1 124 ? -20.135 9.886 66.941 1.00 91.62 124 THR A C 1
ATOM 967 O O . THR A 1 124 ? -21.260 9.457 67.203 1.00 91.62 124 THR A O 1
ATOM 970 N N . SER A 1 125 ? -19.743 10.169 65.697 1.00 93.31 125 SER A N 1
ATOM 971 C CA . SER A 1 125 ? -20.619 10.061 64.524 1.00 93.31 125 SER A CA 1
ATOM 972 C C . SER A 1 125 ? -21.054 8.615 64.274 1.00 93.31 125 SER A C 1
ATOM 974 O O . SER A 1 125 ? -22.247 8.342 64.141 1.00 93.31 125 SER A O 1
ATOM 976 N N . CYS A 1 126 ? -20.110 7.669 64.317 1.00 93.62 126 CYS A N 1
ATOM 977 C CA . CYS A 1 126 ? -20.390 6.243 64.153 1.00 93.62 126 CYS A CA 1
ATOM 978 C C . CYS A 1 126 ? -21.392 5.720 65.193 1.00 93.62 126 CYS A C 1
ATOM 980 O O . CYS A 1 126 ? -22.351 5.036 64.837 1.00 93.62 126 CYS A O 1
ATOM 982 N N . LYS A 1 127 ? -21.221 6.081 66.475 1.00 92.88 127 LYS A N 1
ATOM 983 C CA . LYS A 1 127 ? -22.154 5.682 67.545 1.00 92.88 127 LYS A CA 1
ATOM 984 C C . LYS A 1 127 ? -23.555 6.261 67.342 1.00 92.88 127 LYS A C 1
ATOM 986 O O . LYS A 1 127 ? -24.539 5.560 67.563 1.00 92.88 127 LYS A O 1
ATOM 991 N N . ALA A 1 128 ? -23.655 7.518 66.908 1.00 93.69 128 ALA A N 1
ATOM 992 C CA . ALA A 1 128 ? -24.942 8.151 66.627 1.00 93.69 128 ALA A CA 1
ATOM 993 C C . ALA A 1 128 ? -25.679 7.463 65.464 1.00 93.69 128 ALA A C 1
ATOM 995 O O . ALA A 1 128 ? -26.893 7.267 65.524 1.00 93.69 128 ALA A O 1
ATOM 996 N N . TRP A 1 129 ? -24.949 7.059 64.422 1.00 96.12 129 TRP A N 1
ATOM 997 C CA . TRP A 1 129 ? -25.512 6.329 63.288 1.00 96.12 129 TRP A CA 1
ATOM 998 C C . TRP A 1 129 ? -25.948 4.904 63.633 1.00 96.12 129 TRP A C 1
ATOM 1000 O O . TRP A 1 129 ? -27.018 4.492 63.182 1.00 96.12 129 TRP A O 1
ATOM 1010 N N . ASP A 1 130 ? -25.180 4.176 64.448 1.00 95.00 130 ASP A N 1
ATOM 1011 C CA . ASP A 1 130 ? -25.572 2.848 64.949 1.00 95.00 130 ASP A CA 1
ATOM 1012 C C . ASP A 1 130 ? -26.899 2.925 65.722 1.00 95.00 130 ASP A C 1
ATOM 1014 O O . ASP A 1 130 ? -27.842 2.182 65.436 1.00 95.00 130 ASP A O 1
ATOM 1018 N N . GLU A 1 131 ? -27.031 3.897 66.631 1.00 93.88 131 GLU A N 1
ATOM 1019 C CA . GLU A 1 131 ? -28.269 4.096 67.393 1.00 93.88 131 GLU A CA 1
ATOM 1020 C C . GLU A 1 131 ? -29.444 4.482 66.480 1.00 93.88 131 GLU A C 1
ATOM 1022 O O . GLU A 1 131 ? -30.544 3.941 66.614 1.00 93.88 131 GLU A O 1
ATOM 1027 N N . ALA A 1 132 ? -29.212 5.347 65.486 1.00 93.75 132 ALA A N 1
ATOM 1028 C CA . ALA A 1 132 ? -30.234 5.718 64.510 1.00 93.75 132 ALA A CA 1
ATOM 1029 C C . ALA A 1 132 ? -30.716 4.512 63.677 1.00 93.75 132 ALA A C 1
ATOM 1031 O O . ALA A 1 132 ? -31.916 4.385 63.413 1.00 93.75 132 ALA A O 1
ATOM 1032 N N . MET A 1 133 ? -29.812 3.602 63.289 1.00 95.31 133 MET A N 1
ATOM 1033 C CA . MET A 1 133 ? -30.165 2.346 62.616 1.00 95.31 133 MET A CA 1
ATOM 1034 C C . MET A 1 133 ? -31.011 1.430 63.499 1.00 95.31 133 MET A C 1
ATOM 1036 O O . MET A 1 133 ? -32.039 0.922 63.039 1.00 95.31 133 MET A O 1
ATOM 1040 N N . ARG A 1 134 ? -30.637 1.257 64.770 1.00 94.38 134 ARG A N 1
ATOM 1041 C CA . ARG A 1 134 ? -31.417 0.458 65.729 1.00 94.38 134 ARG A CA 1
ATOM 1042 C C . ARG A 1 134 ? -32.814 1.028 65.945 1.00 94.38 134 ARG A C 1
ATOM 1044 O O . ARG A 1 134 ? -33.788 0.275 65.932 1.00 94.38 134 ARG A O 1
ATOM 1051 N N . GLU A 1 135 ? -32.930 2.340 66.105 1.00 92.62 135 GLU A N 1
ATOM 1052 C CA . GLU A 1 135 ? -34.218 2.985 66.358 1.00 92.62 135 GLU A CA 1
ATOM 1053 C C . GLU A 1 135 ? -35.143 2.926 65.136 1.00 92.62 135 GLU A C 1
ATOM 1055 O O . GLU A 1 135 ? -36.330 2.595 65.248 1.00 92.62 135 GLU A O 1
ATOM 1060 N N . ARG A 1 136 ? -34.602 3.150 63.932 1.00 91.94 136 ARG A N 1
ATOM 1061 C CA . ARG A 1 136 ? -35.381 3.027 62.694 1.00 91.94 136 ARG A CA 1
ATOM 1062 C C . ARG A 1 136 ? -35.854 1.590 62.457 1.00 91.94 136 ARG A C 1
ATOM 1064 O O . ARG A 1 136 ? -36.996 1.395 62.047 1.00 91.94 136 ARG A O 1
ATOM 1071 N N . ALA A 1 137 ? -35.021 0.592 62.759 1.00 90.75 137 ALA A N 1
ATOM 1072 C CA . ALA A 1 137 ? -35.402 -0.819 62.690 1.00 90.75 137 ALA A CA 1
ATOM 1073 C C . ALA A 1 137 ? -36.554 -1.166 63.649 1.00 90.75 137 ALA A C 1
ATOM 1075 O O . ALA A 1 137 ? -37.526 -1.813 63.251 1.00 90.75 137 ALA A O 1
ATOM 1076 N N . ARG A 1 138 ? -36.481 -0.705 64.907 1.00 88.31 138 ARG A N 1
ATOM 1077 C CA . ARG A 1 138 ? -37.523 -0.944 65.923 1.00 88.31 138 ARG A CA 1
ATOM 1078 C C . ARG A 1 138 ? -38.867 -0.337 65.531 1.00 88.31 138 ARG A C 1
ATOM 1080 O O . ARG A 1 138 ? -39.903 -0.974 65.712 1.00 88.31 138 ARG A O 1
ATOM 1087 N N . THR A 1 139 ? -38.847 0.879 64.989 1.00 86.69 139 THR A N 1
ATOM 1088 C CA . THR A 1 139 ? -40.052 1.666 64.679 1.00 86.69 139 THR A CA 1
ATOM 1089 C C . THR A 1 139 ? -40.678 1.352 63.318 1.00 86.69 139 THR A C 1
ATOM 1091 O O . THR A 1 139 ? -41.782 1.825 63.037 1.00 86.69 139 THR A O 1
ATOM 1094 N N . ALA A 1 140 ? -40.028 0.534 62.483 1.00 85.25 140 ALA A N 1
ATOM 1095 C CA . ALA A 1 140 ? -40.558 0.113 61.191 1.00 85.25 140 ALA A CA 1
ATOM 1096 C C . ALA A 1 140 ? -41.831 -0.742 61.362 1.00 85.25 140 ALA A C 1
ATOM 1098 O O . ALA A 1 140 ? -41.774 -1.905 61.776 1.00 85.25 140 ALA A O 1
ATOM 1099 N N . LYS A 1 141 ? -42.988 -0.142 61.053 1.00 76.31 141 LYS A N 1
ATOM 1100 C CA . LYS A 1 141 ? -44.314 -0.782 61.078 1.00 76.31 141 LYS A CA 1
ATOM 1101 C C . LYS A 1 141 ? -44.609 -1.495 59.761 1.00 76.31 141 LYS A C 1
ATOM 1103 O O . LYS A 1 141 ? -44.029 -1.154 58.735 1.00 76.31 141 LYS A O 1
ATOM 1108 N N . ASP A 1 142 ? -45.562 -2.424 59.786 1.00 66.12 142 ASP A N 1
ATOM 1109 C CA . ASP A 1 142 ? -46.075 -3.115 58.600 1.00 66.12 142 ASP A CA 1
ATOM 1110 C C . ASP A 1 142 ? -46.831 -2.145 57.673 1.00 66.12 142 ASP A C 1
ATOM 1112 O O . ASP A 1 142 ? -48.057 -2.041 57.702 1.00 66.12 142 ASP A O 1
ATOM 1116 N N . ALA A 1 143 ? -46.083 -1.398 56.863 1.00 66.38 143 ALA A N 1
ATOM 1117 C CA . ALA A 1 143 ? -46.590 -0.565 55.780 1.00 66.38 143 ALA A CA 1
ATOM 1118 C C . ALA A 1 143 ? -46.057 -1.082 54.430 1.00 66.38 143 ALA A C 1
ATOM 1120 O O . ALA A 1 143 ? -44.962 -1.653 54.394 1.00 66.38 143 ALA A O 1
ATOM 1121 N N . PRO A 1 144 ? -46.782 -0.873 53.312 1.00 54.09 144 PRO A N 1
ATOM 1122 C CA . PRO A 1 144 ? -46.419 -1.421 52.000 1.00 54.09 144 PRO A CA 1
ATOM 1123 C C . PRO A 1 144 ? -44.994 -1.079 51.537 1.00 54.09 144 PRO A C 1
ATOM 1125 O O . PRO A 1 144 ? -44.366 -1.872 50.847 1.00 54.09 144 PRO A O 1
ATOM 1128 N N . ASN A 1 145 ? -44.469 0.074 51.952 1.00 72.06 145 ASN A N 1
ATOM 1129 C CA . ASN A 1 145 ? -43.150 0.587 51.585 1.00 72.06 145 ASN A CA 1
ATOM 1130 C C . ASN A 1 145 ? -42.118 0.525 52.729 1.00 72.06 145 ASN A C 1
ATOM 1132 O O . ASN A 1 145 ? -40.983 0.963 52.553 1.00 72.06 145 ASN A O 1
ATOM 1136 N N . ALA A 1 146 ? -42.467 -0.029 53.894 1.00 77.88 146 ALA A N 1
ATOM 1137 C CA . ALA A 1 146 ? -41.607 0.014 55.079 1.00 77.88 146 ALA A CA 1
ATOM 1138 C C . ALA A 1 146 ? -40.257 -0.690 54.871 1.00 77.88 146 ALA A C 1
ATOM 1140 O O . ALA A 1 146 ? -39.232 -0.220 55.361 1.00 77.88 146 ALA A O 1
ATOM 1141 N N . ALA A 1 147 ? -40.236 -1.794 54.116 1.00 77.69 147 ALA A N 1
ATOM 1142 C CA . ALA A 1 147 ? -39.000 -2.514 53.812 1.00 77.69 147 ALA A CA 1
ATOM 1143 C C . ALA A 1 147 ? -38.075 -1.702 52.891 1.00 77.69 147 ALA A C 1
ATOM 1145 O O . ALA A 1 147 ? -36.856 -1.719 53.061 1.00 77.69 147 ALA A O 1
ATOM 1146 N N . GLU A 1 148 ? -38.643 -0.969 51.931 1.00 77.25 148 GLU A N 1
ATOM 1147 C CA . GLU A 1 148 ? -37.874 -0.108 51.035 1.00 77.25 148 GLU A CA 1
ATOM 1148 C C . GLU A 1 148 ? -37.365 1.141 51.754 1.00 77.25 148 GLU A C 1
ATOM 1150 O O . GLU A 1 148 ? -36.189 1.474 51.628 1.00 77.25 148 GLU A O 1
ATOM 1155 N N . GLU A 1 149 ? -38.200 1.793 52.564 1.00 85.38 149 GLU A N 1
ATOM 1156 C CA . GLU A 1 149 ? -37.778 2.941 53.369 1.00 85.38 149 GLU A CA 1
ATOM 1157 C C . GLU A 1 149 ? -36.646 2.572 54.332 1.00 85.38 149 GLU A C 1
ATOM 1159 O O . GLU A 1 149 ? -35.676 3.321 54.466 1.00 85.38 149 GLU A O 1
ATOM 1164 N N . LEU A 1 150 ? -36.746 1.411 54.987 1.00 88.44 150 LEU A N 1
ATOM 1165 C CA . LEU A 1 150 ? -35.725 0.924 55.909 1.00 88.44 150 LEU A CA 1
ATOM 1166 C C . LEU A 1 150 ? -34.424 0.562 55.178 1.00 88.44 150 LEU A C 1
ATOM 1168 O O . LEU A 1 150 ? -33.345 0.941 55.630 1.00 88.44 150 LEU A O 1
ATOM 1172 N N . SER A 1 151 ? -34.524 -0.107 54.024 1.00 86.19 151 SER A N 1
ATOM 1173 C CA . SER A 1 151 ? -33.384 -0.416 53.147 1.00 86.19 151 SER A CA 1
ATOM 1174 C C . SER A 1 151 ? -32.689 0.854 52.646 1.00 86.19 151 SER A C 1
ATOM 1176 O O . SER A 1 151 ? -31.465 0.977 52.732 1.00 86.19 151 SER A O 1
ATOM 1178 N N . SER A 1 152 ? -33.462 1.828 52.161 1.00 86.88 152 SER A N 1
ATOM 1179 C CA . SER A 1 152 ? -32.960 3.107 51.655 1.00 86.88 152 SER A CA 1
ATOM 1180 C C . SER A 1 152 ? -32.255 3.905 52.752 1.00 86.88 152 SER A C 1
ATOM 1182 O O . SER A 1 152 ? -31.127 4.366 52.560 1.00 86.88 152 SER A O 1
ATOM 1184 N N . PHE A 1 153 ? -32.861 3.977 53.941 1.00 93.94 153 PHE A N 1
ATOM 1185 C CA . PHE A 1 153 ? -32.249 4.585 55.118 1.00 93.94 153 PHE A CA 1
ATOM 1186 C C . PHE A 1 153 ? -30.927 3.900 55.491 1.00 93.94 153 PHE A C 1
ATOM 1188 O O . PHE A 1 153 ? -29.903 4.573 55.609 1.00 93.94 153 PHE A O 1
ATOM 1195 N N . ALA A 1 154 ? -30.912 2.567 55.590 1.00 92.50 154 ALA A N 1
ATOM 1196 C CA . ALA A 1 154 ? -29.712 1.812 55.942 1.00 92.50 154 ALA A CA 1
ATOM 1197 C C . ALA A 1 154 ? -28.578 1.996 54.917 1.00 92.50 154 ALA A C 1
ATOM 1199 O O . ALA A 1 154 ? -27.415 2.147 55.290 1.00 92.50 154 ALA A O 1
ATOM 1200 N N . LYS A 1 155 ? -28.904 2.054 53.618 1.00 90.31 155 LYS A N 1
ATOM 1201 C CA . LYS A 1 155 ? -27.940 2.372 52.550 1.00 90.31 155 LYS A CA 1
ATOM 1202 C C . LYS A 1 155 ? -27.435 3.807 52.619 1.00 90.31 155 LYS A C 1
ATOM 1204 O O . LYS A 1 155 ? -26.291 4.054 52.249 1.00 90.31 155 LYS A O 1
ATOM 1209 N N . SER A 1 156 ? -28.277 4.760 53.012 1.00 93.69 156 SER A N 1
ATOM 1210 C CA . SER A 1 156 ? -27.876 6.161 53.165 1.00 93.69 156 SER A CA 1
ATOM 1211 C C . SER A 1 156 ? -26.895 6.317 54.322 1.00 93.69 156 SER A C 1
ATOM 1213 O O . SER A 1 156 ? -25.795 6.822 54.127 1.00 93.69 156 SER A O 1
ATOM 1215 N N . VAL A 1 157 ? -27.261 5.822 55.504 1.00 93.38 157 VAL A N 1
ATOM 1216 C CA . VAL A 1 157 ? -26.430 5.940 56.708 1.00 93.38 157 VAL A CA 1
ATOM 1217 C C . VAL A 1 157 ? -25.157 5.100 56.584 1.00 93.38 157 VAL A C 1
ATOM 1219 O O . VAL A 1 157 ? -24.078 5.567 56.925 1.00 93.38 157 VAL A O 1
ATOM 1222 N N . GLY A 1 158 ? -25.232 3.891 56.020 1.00 92.06 158 GLY A N 1
ATOM 1223 C CA . GLY A 1 158 ? -24.034 3.079 55.813 1.00 92.06 158 GLY A CA 1
ATOM 1224 C C . GLY A 1 158 ? -23.077 3.648 54.759 1.00 92.06 158 GLY A C 1
ATOM 1225 O O . GLY A 1 158 ? -21.876 3.442 54.886 1.00 92.06 158 GLY A O 1
ATOM 1226 N N . ARG A 1 159 ? -23.570 4.406 53.762 1.00 92.88 159 ARG A N 1
ATOM 1227 C CA . ARG A 1 159 ? -22.705 5.201 52.867 1.00 92.88 159 ARG A CA 1
ATOM 1228 C C . ARG A 1 159 ? -22.017 6.336 53.617 1.00 92.88 159 ARG A C 1
ATOM 1230 O O . ARG A 1 159 ? -20.812 6.459 53.501 1.00 92.88 159 ARG A O 1
ATOM 1237 N N . GLN A 1 160 ? -22.746 7.080 54.452 1.00 93.62 160 GLN A N 1
ATOM 1238 C CA . GLN A 1 160 ? -22.145 8.114 55.306 1.00 93.62 160 GLN A CA 1
ATOM 1239 C C . GLN A 1 160 ? -21.061 7.540 56.231 1.00 93.62 160 GLN A C 1
ATOM 1241 O O . GLN A 1 160 ? -20.005 8.144 56.379 1.00 93.62 160 GLN A O 1
ATOM 1246 N N . GLY A 1 161 ? -21.296 6.354 56.806 1.00 92.81 161 GLY A N 1
ATOM 1247 C CA . GLY A 1 161 ? -20.306 5.624 57.601 1.00 92.81 161 GLY A CA 1
ATOM 1248 C C . GLY A 1 161 ? -19.052 5.244 56.814 1.00 92.81 161 GLY A C 1
ATOM 1249 O O . GLY A 1 161 ? -17.940 5.422 57.300 1.00 92.81 161 GLY A O 1
ATOM 1250 N N . GLU A 1 162 ? -19.223 4.735 55.596 1.00 91.62 162 GLU A N 1
ATOM 1251 C CA . GLU A 1 162 ? -18.107 4.363 54.723 1.00 91.62 162 GLU A CA 1
ATOM 1252 C C . GLU A 1 162 ? -17.323 5.586 54.238 1.00 91.62 162 GLU A C 1
ATOM 1254 O O . GLU A 1 162 ? -16.097 5.579 54.303 1.00 91.62 162 GLU A O 1
ATOM 1259 N N . ASP A 1 163 ? -18.014 6.648 53.823 1.00 92.38 163 ASP A N 1
ATOM 1260 C CA . ASP A 1 163 ? -17.403 7.915 53.419 1.00 92.38 163 ASP A CA 1
ATOM 1261 C C . ASP A 1 163 ? -16.588 8.510 54.576 1.00 92.38 163 ASP A C 1
ATOM 1263 O O . ASP A 1 163 ? -15.426 8.867 54.390 1.00 92.38 163 ASP A O 1
ATOM 1267 N N . LEU A 1 164 ? -17.138 8.507 55.796 1.00 92.44 164 LEU A N 1
ATOM 1268 C CA . LEU A 1 164 ? -16.433 8.960 56.995 1.00 92.44 164 LEU A CA 1
ATOM 1269 C C . LEU A 1 164 ? -15.175 8.128 57.281 1.00 92.44 164 LEU A C 1
ATOM 1271 O O . LEU A 1 164 ? -14.136 8.693 57.608 1.00 92.44 164 LEU A O 1
ATOM 1275 N N . LEU A 1 165 ? -15.239 6.796 57.167 1.00 91.44 165 LEU A N 1
ATOM 1276 C CA . LEU A 1 165 ? -14.067 5.939 57.383 1.00 91.44 165 LEU A CA 1
ATOM 1277 C C . LEU A 1 165 ? -13.020 6.091 56.274 1.00 91.44 165 LEU A C 1
ATOM 1279 O O . LEU A 1 165 ? -11.826 5.997 56.552 1.00 91.44 165 LEU A O 1
ATOM 1283 N N . ASN A 1 166 ? -13.443 6.349 55.038 1.00 91.81 166 ASN A N 1
ATOM 1284 C CA . ASN A 1 166 ? -12.534 6.657 53.938 1.00 91.81 166 ASN A CA 1
ATOM 1285 C C . ASN A 1 166 ? -11.843 8.011 54.156 1.00 91.81 166 ASN A C 1
ATOM 1287 O O . ASN A 1 166 ? -10.639 8.121 53.935 1.00 91.81 166 ASN A O 1
ATOM 1291 N N . ASP A 1 167 ? -12.567 9.025 54.633 1.00 90.75 167 ASP A N 1
ATOM 1292 C CA . ASP A 1 167 ? -12.001 10.317 55.042 1.00 90.75 167 ASP A CA 1
ATOM 1293 C C . ASP A 1 167 ? -11.023 10.148 56.204 1.00 90.75 167 ASP A C 1
ATOM 1295 O O . ASP A 1 167 ? -9.915 10.684 56.174 1.00 90.75 167 ASP A O 1
ATOM 1299 N N . ALA A 1 168 ? -11.402 9.341 57.195 1.00 91.12 168 ALA A N 1
ATOM 1300 C CA . ALA A 1 168 ? -10.566 9.023 58.336 1.00 91.12 168 ALA A CA 1
ATOM 1301 C C . ALA A 1 168 ? -9.283 8.301 57.916 1.00 91.12 168 ALA A C 1
ATOM 1303 O O . ALA A 1 168 ? -8.215 8.677 58.377 1.00 91.12 168 ALA A O 1
ATOM 1304 N N . ARG A 1 169 ? -9.355 7.323 57.004 1.00 92.50 169 ARG A N 1
ATOM 1305 C CA . ARG A 1 169 ? -8.171 6.631 56.475 1.00 92.50 169 ARG A CA 1
ATOM 1306 C C . ARG A 1 169 ? -7.264 7.577 55.692 1.00 92.50 169 ARG A C 1
ATOM 1308 O O . ARG A 1 169 ? -6.070 7.591 55.937 1.00 92.50 169 ARG A O 1
ATOM 1315 N N . ARG A 1 170 ? -7.822 8.413 54.812 1.00 92.19 170 ARG A N 1
ATOM 1316 C CA . ARG A 1 170 ? -7.027 9.417 54.082 1.00 92.19 170 ARG A CA 1
ATOM 1317 C C . ARG A 1 170 ? -6.310 10.370 55.031 1.00 92.19 170 ARG A C 1
ATOM 1319 O O . ARG A 1 170 ? -5.158 10.712 54.797 1.00 92.19 170 ARG A O 1
ATOM 1326 N N . LEU A 1 171 ? -6.991 10.793 56.095 1.00 92.75 171 LEU A N 1
ATOM 1327 C CA . LEU A 1 171 ? -6.388 11.639 57.116 1.00 92.75 171 LEU A CA 1
ATOM 1328 C C . LEU A 1 171 ? -5.345 10.878 57.944 1.00 92.75 171 LEU A C 1
ATOM 1330 O O . LEU A 1 171 ? -4.329 11.463 58.285 1.00 92.75 171 LEU A O 1
ATOM 1334 N N . ARG A 1 172 ? -5.567 9.591 58.236 1.00 93.75 172 ARG A N 1
ATOM 1335 C CA . ARG A 1 172 ? -4.591 8.725 58.908 1.00 93.75 172 ARG A CA 1
ATOM 1336 C C . ARG A 1 172 ? -3.283 8.700 58.140 1.00 93.75 172 ARG A C 1
ATOM 1338 O O . ARG A 1 172 ? -2.264 9.013 58.728 1.00 93.75 172 ARG A O 1
ATOM 1345 N N . ASP A 1 173 ? -3.343 8.388 56.849 1.00 92.12 173 ASP A N 1
ATOM 1346 C CA . ASP A 1 173 ? -2.156 8.275 56.002 1.00 92.12 173 ASP A CA 1
ATOM 1347 C C . ASP A 1 173 ? -1.396 9.619 55.964 1.00 92.12 173 ASP A C 1
ATOM 1349 O O . ASP A 1 173 ? -0.196 9.660 56.187 1.00 92.12 173 ASP A O 1
ATOM 1353 N N . GLN A 1 174 ? -2.111 10.746 55.838 1.00 92.56 174 GLN A N 1
ATOM 1354 C CA . GLN A 1 174 ? -1.506 12.089 55.899 1.00 92.56 174 GLN A CA 1
ATOM 1355 C C . GLN A 1 174 ? -0.834 12.420 57.238 1.00 92.56 174 GLN A C 1
ATOM 1357 O O . GLN A 1 174 ? 0.088 13.232 57.273 1.00 92.56 174 GLN A O 1
ATOM 1362 N N . LEU A 1 175 ? -1.357 11.897 58.349 1.00 93.81 175 LEU A N 1
ATOM 1363 C CA . LEU A 1 175 ? -0.796 12.127 59.679 1.00 93.81 175 LEU A CA 1
ATOM 1364 C C . LEU A 1 175 ? 0.311 11.124 60.014 1.00 93.81 175 LEU A C 1
ATOM 1366 O O . LEU A 1 175 ? 1.183 11.472 60.797 1.00 93.81 175 LEU A O 1
ATOM 1370 N N . GLU A 1 176 ? 0.290 9.931 59.420 1.00 94.00 176 GLU A N 1
ATOM 1371 C CA . GLU A 1 176 ? 1.395 8.967 59.450 1.00 94.00 176 GLU A CA 1
ATOM 1372 C C . GLU A 1 176 ? 2.611 9.592 58.760 1.00 94.00 176 GLU A C 1
ATOM 1374 O O . GLU A 1 176 ? 3.638 9.771 59.404 1.00 94.00 176 GLU A O 1
ATOM 1379 N N . ASP A 1 177 ? 2.429 10.089 57.530 1.00 93.56 177 ASP A N 1
ATOM 1380 C CA . ASP A 1 177 ? 3.472 10.798 56.782 1.00 93.56 177 ASP A CA 1
ATOM 1381 C C . ASP A 1 177 ? 3.996 12.014 57.569 1.00 93.56 177 ASP A C 1
ATOM 1383 O O . ASP A 1 177 ? 5.196 12.189 57.733 1.00 93.56 177 ASP A O 1
ATOM 1387 N N . ALA A 1 178 ? 3.107 12.847 58.126 1.00 93.81 178 ALA A N 1
ATOM 1388 C CA . ALA A 1 178 ? 3.530 13.999 58.927 1.00 93.81 178 ALA A CA 1
ATOM 1389 C C . ALA A 1 178 ? 4.279 13.594 60.212 1.00 93.81 178 ALA A C 1
ATOM 1391 O O . ALA A 1 178 ? 5.142 14.336 60.675 1.00 93.81 178 ALA A O 1
ATOM 1392 N N . ALA A 1 179 ? 3.946 12.452 60.818 1.00 94.44 179 ALA A N 1
ATOM 1393 C CA . ALA A 1 179 ? 4.665 11.937 61.979 1.00 94.44 179 ALA A CA 1
ATOM 1394 C C . ALA A 1 179 ? 6.052 11.414 61.600 1.00 94.44 179 ALA A C 1
ATOM 1396 O O . ALA A 1 179 ? 7.001 11.684 62.334 1.00 94.44 179 ALA A O 1
ATOM 1397 N N . ASP A 1 180 ? 6.170 10.745 60.454 1.00 93.75 180 ASP A N 1
ATOM 1398 C CA . ASP A 1 180 ? 7.443 10.271 59.914 1.00 93.75 180 ASP A CA 1
ATOM 1399 C C . ASP A 1 180 ? 8.361 11.451 59.552 1.00 93.75 180 ASP A C 1
ATOM 1401 O O . ASP A 1 180 ? 9.518 11.468 59.957 1.00 93.75 180 ASP A O 1
ATOM 1405 N N . GLU A 1 181 ? 7.840 12.505 58.918 1.00 95.75 181 GLU A N 1
ATOM 1406 C CA . GLU A 1 181 ? 8.612 13.720 58.601 1.00 95.75 181 GLU A CA 1
ATOM 1407 C C . GLU A 1 181 ? 9.078 14.473 59.865 1.00 95.75 181 GLU A C 1
ATOM 1409 O O . GLU A 1 181 ? 10.170 15.044 59.919 1.00 95.75 181 GLU A O 1
ATOM 1414 N N . VAL A 1 182 ? 8.268 14.458 60.931 1.00 95.25 182 VAL A N 1
ATOM 1415 C CA . VAL A 1 182 ? 8.686 14.950 62.255 1.00 95.25 182 VAL A CA 1
ATOM 1416 C C . VAL A 1 182 ? 9.779 14.062 62.859 1.00 95.25 182 VAL A C 1
ATOM 1418 O O . VAL A 1 182 ? 10.687 14.579 63.515 1.00 95.25 182 VAL A O 1
ATOM 1421 N N . ASP A 1 183 ? 9.694 12.744 62.668 1.00 93.94 183 ASP A N 1
ATOM 1422 C CA . ASP A 1 183 ? 10.678 11.773 63.151 1.00 93.94 183 ASP A CA 1
ATOM 1423 C C . ASP A 1 183 ? 12.015 11.867 62.394 1.00 93.94 183 ASP A C 1
ATOM 1425 O O . ASP A 1 183 ? 13.080 11.715 62.997 1.00 93.94 183 ASP A O 1
ATOM 1429 N N . ASP A 1 184 ? 11.984 12.199 61.104 1.00 94.31 184 ASP A N 1
ATOM 1430 C CA . ASP A 1 184 ? 13.163 12.345 60.246 1.00 94.31 184 ASP A CA 1
ATOM 1431 C C . ASP A 1 184 ? 14.039 13.549 60.619 1.00 94.31 184 ASP A C 1
ATOM 1433 O O . ASP A 1 184 ? 15.252 13.553 60.362 1.00 94.31 184 ASP A O 1
ATOM 1437 N N . PHE A 1 185 ? 13.479 14.546 61.313 1.00 95.62 185 PHE A N 1
ATOM 1438 C CA . PHE A 1 185 ? 14.283 15.605 61.907 1.00 95.62 185 PHE A CA 1
ATOM 1439 C C . PHE A 1 185 ? 15.208 15.030 62.981 1.00 95.62 185 PHE A C 1
ATOM 1441 O O . PHE A 1 185 ? 14.790 14.651 64.075 1.00 95.62 185 PHE A O 1
ATOM 1448 N N . SER A 1 186 ? 16.501 14.962 62.661 1.00 92.88 186 SER A N 1
ATOM 1449 C CA . SER A 1 186 ? 17.504 14.318 63.505 1.00 92.88 186 SER A CA 1
ATOM 1450 C C . SER A 1 186 ? 18.806 15.111 63.527 1.00 92.88 186 SER A C 1
ATOM 1452 O O . SER A 1 186 ? 19.728 14.848 62.750 1.00 92.88 186 SER A O 1
ATOM 1454 N N . VAL A 1 187 ? 18.919 16.044 64.473 1.00 94.19 187 VAL A N 1
ATOM 1455 C CA . VAL A 1 187 ? 20.144 16.819 64.702 1.00 94.19 187 VAL A CA 1
ATOM 1456 C C . VAL A 1 187 ? 20.685 16.530 66.099 1.00 94.19 187 VAL A C 1
ATOM 1458 O O . VAL A 1 187 ? 20.073 16.876 67.103 1.00 94.19 187 VAL A O 1
ATOM 1461 N N . SER A 1 188 ? 21.875 15.931 66.179 1.00 92.44 188 SER A N 1
ATOM 1462 C CA . SER A 1 188 ? 22.511 15.544 67.449 1.00 92.44 188 SER A CA 1
ATOM 1463 C C . SER A 1 188 ? 23.532 16.565 67.978 1.00 92.44 188 SER A C 1
ATOM 1465 O O . SER A 1 188 ? 24.403 16.207 68.769 1.00 92.44 188 SER A O 1
ATOM 1467 N N . ASP A 1 189 ? 23.481 17.810 67.503 1.00 91.62 189 ASP A N 1
ATOM 1468 C CA . ASP A 1 189 ? 24.509 18.836 67.723 1.00 91.62 189 ASP A CA 1
ATOM 1469 C C . ASP A 1 189 ? 24.086 19.842 68.808 1.00 91.62 189 ASP A C 1
ATOM 1471 O O . ASP A 1 189 ? 23.064 20.511 68.673 1.00 91.62 189 ASP A O 1
ATOM 1475 N N . GLY A 1 190 ? 24.842 19.944 69.904 1.00 90.75 190 GLY A N 1
ATOM 1476 C CA . GLY A 1 190 ? 24.584 20.919 70.976 1.00 90.75 190 GLY A CA 1
ATOM 1477 C C . GLY A 1 190 ? 23.122 20.969 71.454 1.00 90.75 190 GLY A C 1
ATOM 1478 O O . GLY A 1 190 ? 22.487 19.935 71.696 1.00 90.75 190 GLY A O 1
ATOM 1479 N N . GLY A 1 191 ? 22.577 22.181 71.587 1.00 92.25 191 GLY A N 1
ATOM 1480 C CA . GLY A 1 191 ? 21.181 22.423 71.958 1.00 92.25 191 GLY A CA 1
ATOM 1481 C C . GLY A 1 191 ? 20.146 21.834 70.990 1.00 92.25 191 GLY A C 1
ATOM 1482 O O . GLY A 1 191 ? 19.036 21.513 71.423 1.00 92.25 191 GLY A O 1
ATOM 1483 N N . TRP A 1 192 ? 20.505 21.596 69.722 1.00 96.69 192 TRP A N 1
ATOM 1484 C CA . TRP A 1 192 ? 19.605 20.976 68.743 1.00 96.69 192 TRP A CA 1
ATOM 1485 C C . TRP A 1 192 ? 19.243 19.536 69.084 1.00 96.69 192 TRP A C 1
ATOM 1487 O O . TRP A 1 192 ? 18.153 19.100 68.728 1.00 96.69 192 TRP A O 1
ATOM 1497 N N . SER A 1 193 ? 20.093 18.824 69.829 1.00 94.44 193 SER A N 1
ATOM 1498 C CA . SER A 1 193 ? 19.773 17.481 70.325 1.00 94.44 193 SER A CA 1
ATOM 1499 C C . SER A 1 193 ? 18.505 17.488 71.190 1.00 94.44 193 SER A C 1
ATOM 1501 O O . SER A 1 193 ? 17.603 16.676 71.004 1.00 94.44 193 SER A O 1
ATOM 1503 N N . LYS A 1 194 ? 18.348 18.499 72.058 1.00 95.12 194 LYS A N 1
ATOM 1504 C CA . LYS A 1 194 ? 17.143 18.646 72.892 1.00 95.12 194 LYS A CA 1
ATOM 1505 C C . LYS A 1 194 ? 15.918 19.041 72.074 1.00 95.12 194 LYS A C 1
ATOM 1507 O O . LYS A 1 194 ? 14.832 18.528 72.327 1.00 95.12 194 LYS A O 1
ATOM 1512 N N . VAL A 1 195 ? 16.090 19.952 71.114 1.00 96.50 195 VAL A N 1
ATOM 1513 C CA . VAL A 1 195 ? 15.009 20.373 70.208 1.00 96.50 195 VAL A CA 1
ATOM 1514 C C . VAL A 1 195 ? 14.515 19.174 69.395 1.00 96.50 195 VAL A C 1
ATOM 1516 O O . VAL A 1 195 ? 13.311 18.943 69.331 1.00 96.50 195 VAL A O 1
ATOM 1519 N N . THR A 1 196 ? 15.435 18.369 68.862 1.00 96.00 196 THR A N 1
ATOM 1520 C CA . THR A 1 196 ? 15.163 17.103 68.168 1.00 96.00 196 THR A CA 1
ATOM 1521 C C . THR A 1 196 ? 14.373 16.143 69.055 1.00 96.00 196 THR A C 1
ATOM 1523 O O . THR A 1 196 ? 13.269 15.740 68.692 1.00 96.00 196 THR A O 1
ATOM 1526 N N . ASP A 1 197 ? 14.883 15.836 70.251 1.00 94.81 197 ASP A N 1
ATOM 1527 C CA . ASP A 1 197 ? 14.263 14.877 71.171 1.00 94.81 197 ASP A CA 1
ATOM 1528 C C . ASP A 1 197 ? 12.832 15.260 71.561 1.00 94.81 197 ASP A C 1
ATOM 1530 O O . ASP A 1 197 ? 11.975 14.395 71.748 1.00 94.81 197 ASP A O 1
ATOM 1534 N N . VAL A 1 198 ? 12.565 16.550 71.767 1.00 95.00 198 VAL A N 1
ATOM 1535 C CA . VAL A 1 198 ? 11.226 17.020 72.136 1.00 95.00 198 VAL A CA 1
ATOM 1536 C C . VAL A 1 198 ? 10.304 17.041 70.914 1.00 95.00 198 VAL A C 1
ATOM 1538 O O . VAL A 1 198 ? 9.199 16.519 71.001 1.00 95.00 198 VAL A O 1
ATOM 1541 N N . THR A 1 199 ? 10.773 17.541 69.766 1.00 95.56 199 THR A N 1
ATOM 1542 C CA . THR A 1 199 ? 10.004 17.586 68.506 1.00 95.56 199 THR A CA 1
ATOM 1543 C C . THR A 1 199 ? 9.503 16.190 68.112 1.00 95.56 199 THR A C 1
ATOM 1545 O O . THR A 1 199 ? 8.301 16.000 67.916 1.00 95.56 199 THR A O 1
ATOM 1548 N N . ARG A 1 200 ? 10.396 15.188 68.113 1.00 95.50 200 ARG A N 1
ATOM 1549 C CA . ARG A 1 200 ? 10.062 13.791 67.782 1.00 95.50 200 ARG A CA 1
ATOM 1550 C C . ARG A 1 200 ? 9.083 13.170 68.775 1.00 95.50 200 ARG A C 1
ATOM 1552 O O . ARG A 1 200 ? 8.093 12.561 68.378 1.00 95.50 200 ARG A O 1
ATOM 1559 N N . ARG A 1 201 ? 9.322 13.349 70.083 1.00 94.12 201 ARG A N 1
ATOM 1560 C CA . ARG A 1 201 ? 8.437 12.802 71.128 1.00 94.12 201 ARG A CA 1
ATOM 1561 C C . ARG A 1 201 ? 7.027 13.380 71.052 1.00 94.12 201 ARG A C 1
ATOM 1563 O O . ARG A 1 201 ? 6.072 12.619 71.200 1.00 94.12 201 ARG A O 1
ATOM 1570 N N . SER A 1 202 ? 6.896 14.683 70.808 1.00 93.88 202 SER A N 1
ATOM 1571 C CA . SER A 1 202 ? 5.593 15.337 70.664 1.00 93.88 202 SER A CA 1
ATOM 1572 C C . SER A 1 202 ? 4.861 14.840 69.411 1.00 93.88 202 SER A C 1
ATOM 1574 O O . SER A 1 202 ? 3.668 14.541 69.487 1.00 93.88 202 SER A O 1
ATOM 1576 N N . GLY A 1 203 ? 5.570 14.658 68.288 1.00 94.69 203 GLY A N 1
ATOM 1577 C CA . GLY A 1 203 ? 5.021 14.049 67.069 1.00 94.69 203 GLY A CA 1
ATOM 1578 C C . GLY A 1 203 ? 4.480 12.634 67.295 1.00 94.69 203 GLY A C 1
ATOM 1579 O O . GLY A 1 203 ? 3.295 12.377 67.073 1.00 94.69 203 GLY A O 1
ATOM 1580 N N . ASP A 1 204 ? 5.312 11.741 67.836 1.00 93.25 204 ASP A N 1
ATOM 1581 C CA . ASP A 1 204 ? 4.957 10.345 68.133 1.00 93.25 204 ASP A CA 1
ATOM 1582 C C . ASP A 1 204 ? 3.810 10.229 69.159 1.00 93.25 204 ASP A C 1
ATOM 1584 O O . ASP A 1 204 ? 2.926 9.373 69.057 1.00 93.25 204 ASP A O 1
ATOM 1588 N N . ALA A 1 205 ? 3.766 11.104 70.167 1.00 92.88 205 ALA A N 1
ATOM 1589 C CA . ALA A 1 205 ? 2.666 11.124 71.128 1.00 92.88 205 ALA A CA 1
ATOM 1590 C C . ALA A 1 205 ? 1.330 11.537 70.484 1.00 92.88 205 ALA A C 1
ATOM 1592 O O . ALA A 1 205 ? 0.306 10.889 70.734 1.00 92.88 205 ALA A O 1
ATOM 1593 N N . MET A 1 206 ? 1.330 12.572 69.635 1.00 93.75 206 MET A N 1
ATOM 1594 C CA . MET A 1 206 ? 0.128 13.020 68.925 1.00 93.75 206 MET A CA 1
ATOM 1595 C C . MET A 1 206 ? -0.373 11.971 67.933 1.00 93.75 206 MET A C 1
ATOM 1597 O O . MET A 1 206 ? -1.567 11.661 67.937 1.00 93.75 206 MET A O 1
ATOM 1601 N N . TRP A 1 207 ? 0.531 11.376 67.151 1.00 94.75 207 TRP A N 1
ATOM 1602 C CA . TRP A 1 207 ? 0.205 10.304 66.214 1.00 94.75 207 TRP A CA 1
ATOM 1603 C C . TRP A 1 207 ? -0.428 9.098 66.914 1.00 94.75 207 TRP A C 1
ATOM 1605 O O . TRP A 1 207 ? -1.529 8.680 66.557 1.00 94.75 207 TRP A O 1
ATOM 1615 N N . ARG A 1 208 ? 0.199 8.578 67.979 1.00 92.56 208 ARG A N 1
ATOM 1616 C CA . ARG A 1 208 ? -0.345 7.427 68.726 1.00 92.56 208 ARG A CA 1
ATOM 1617 C C . ARG A 1 208 ? -1.692 7.717 69.380 1.00 92.56 208 ARG A C 1
ATOM 1619 O O . ARG A 1 208 ? -2.514 6.808 69.514 1.00 92.56 208 ARG A O 1
ATOM 1626 N N . GLY A 1 209 ? -1.910 8.953 69.831 1.00 91.81 209 GLY A N 1
ATOM 1627 C CA . GLY A 1 209 ? -3.208 9.393 70.339 1.00 91.81 209 GLY A CA 1
ATOM 1628 C C . GLY A 1 209 ? -4.277 9.347 69.249 1.00 91.81 209 GLY A C 1
ATOM 1629 O O . GLY A 1 209 ? -5.331 8.745 69.443 1.00 91.81 209 GLY A O 1
ATOM 1630 N N . TRP A 1 210 ? -3.962 9.914 68.085 1.00 93.88 210 TRP A N 1
ATOM 1631 C CA . TRP A 1 210 ? -4.864 9.960 66.942 1.00 93.88 210 TRP A CA 1
ATOM 1632 C C . TRP A 1 210 ? -5.180 8.564 66.379 1.00 93.88 210 TRP A C 1
ATOM 1634 O O . TRP A 1 210 ? -6.351 8.243 66.170 1.00 93.88 210 TRP A O 1
ATOM 1644 N N . ASP A 1 211 ? -4.172 7.704 66.181 1.00 93.81 211 ASP A N 1
ATOM 1645 C CA . ASP A 1 211 ? -4.374 6.353 65.632 1.00 93.81 211 ASP A CA 1
ATOM 1646 C C . ASP A 1 211 ? -5.264 5.510 66.554 1.00 93.81 211 ASP A C 1
ATOM 1648 O O . ASP A 1 211 ? -6.167 4.822 66.080 1.00 93.81 211 ASP A O 1
ATOM 1652 N N . ARG A 1 212 ? -5.114 5.637 67.880 1.00 93.44 212 ARG A N 1
ATOM 1653 C CA . ARG A 1 212 ? -6.002 4.970 68.844 1.00 93.44 212 ARG A CA 1
ATOM 1654 C C . ARG A 1 212 ? -7.465 5.372 68.652 1.00 93.44 212 ARG A C 1
ATOM 1656 O O . ARG A 1 212 ? -8.325 4.493 68.572 1.00 93.44 212 ARG A O 1
ATOM 1663 N N . ASP A 1 213 ? -7.740 6.670 68.553 1.00 91.56 213 ASP A N 1
ATOM 1664 C CA . ASP A 1 213 ? -9.096 7.183 68.342 1.00 91.56 213 ASP A CA 1
ATOM 1665 C C . ASP A 1 213 ? -9.664 6.727 66.987 1.00 91.56 213 ASP A C 1
ATOM 1667 O O . ASP A 1 213 ? -10.844 6.383 66.883 1.00 91.56 213 ASP A O 1
ATOM 1671 N N . TYR A 1 214 ? -8.824 6.651 65.951 1.00 93.44 214 TYR A N 1
ATOM 1672 C CA . TYR A 1 214 ? -9.201 6.089 64.656 1.00 93.44 214 TYR A CA 1
ATOM 1673 C C . TYR A 1 214 ? -9.576 4.604 64.756 1.00 93.44 214 TYR A C 1
ATOM 1675 O O . TYR A 1 214 ? -10.624 4.205 64.242 1.00 93.44 214 TYR A O 1
ATOM 1683 N N . GLN A 1 215 ? -8.785 3.780 65.453 1.00 92.81 215 GLN A N 1
ATOM 1684 C CA . GLN A 1 215 ? -9.114 2.363 65.655 1.00 92.81 215 GLN A CA 1
ATOM 1685 C C . GLN A 1 215 ? -10.445 2.192 66.399 1.00 92.81 215 GLN A C 1
ATOM 1687 O O . GLN A 1 215 ? -11.232 1.291 66.090 1.00 92.81 215 GLN A O 1
ATOM 1692 N N . ASP A 1 216 ? -10.735 3.066 67.360 1.00 92.31 216 ASP A N 1
ATOM 1693 C CA . ASP A 1 216 ? -12.016 3.064 68.061 1.00 92.31 216 ASP A CA 1
ATOM 1694 C C . ASP A 1 216 ? -13.174 3.531 67.165 1.00 92.31 216 ASP A C 1
ATOM 1696 O O . ASP A 1 216 ? -14.286 3.005 67.280 1.00 92.31 216 ASP A O 1
ATOM 1700 N N . ALA A 1 217 ? -12.925 4.436 66.213 1.00 92.06 217 ALA A N 1
ATOM 1701 C CA . ALA A 1 217 ? -13.911 4.842 65.213 1.00 92.06 217 ALA A CA 1
ATOM 1702 C C . ALA A 1 217 ? -14.232 3.699 64.242 1.00 92.06 217 ALA A C 1
ATOM 1704 O O . ALA A 1 217 ? -15.405 3.438 63.972 1.00 92.06 217 ALA A O 1
ATOM 1705 N N . VAL A 1 218 ? -13.216 2.959 63.783 1.00 92.56 218 VAL A N 1
ATOM 1706 C CA . VAL A 1 218 ? -13.389 1.763 62.940 1.00 92.56 218 VAL A CA 1
ATOM 1707 C C . VAL A 1 218 ? -14.286 0.740 63.636 1.00 92.56 218 VAL A C 1
ATOM 1709 O O . VAL A 1 218 ? -15.264 0.280 63.044 1.00 92.56 218 VAL A O 1
ATOM 1712 N N . LYS A 1 219 ? -14.015 0.431 64.911 1.00 92.50 219 LYS A N 1
ATOM 1713 C CA . LYS A 1 219 ? -14.857 -0.481 65.705 1.00 92.50 219 LYS A CA 1
ATOM 1714 C C . LYS A 1 219 ? -16.283 0.047 65.857 1.00 92.50 219 LYS A C 1
ATOM 1716 O O . LYS A 1 219 ? -17.237 -0.710 65.704 1.00 92.50 219 LYS A O 1
ATOM 1721 N N . ALA A 1 220 ? -16.445 1.339 66.144 1.00 91.38 220 ALA A N 1
ATOM 1722 C CA . ALA A 1 220 ? -17.761 1.950 66.310 1.00 91.38 220 ALA A CA 1
ATOM 1723 C C . ALA A 1 220 ? -18.586 1.945 65.009 1.00 91.38 220 ALA A C 1
ATOM 1725 O O . ALA A 1 220 ? -19.805 1.804 65.064 1.00 91.38 220 ALA A O 1
ATOM 1726 N N . CYS A 1 221 ? -17.946 2.085 63.846 1.00 93.75 221 CYS A N 1
ATOM 1727 C CA . CYS A 1 221 ? -18.619 2.091 62.545 1.00 93.75 221 CYS A CA 1
ATOM 1728 C C . CYS A 1 221 ? -18.824 0.692 61.939 1.00 93.75 221 CYS A C 1
ATOM 1730 O O . CYS A 1 221 ? -19.521 0.574 60.930 1.00 93.75 221 CYS A O 1
ATOM 1732 N N . GLU A 1 222 ? -18.266 -0.370 62.530 1.00 93.25 222 GLU A N 1
ATOM 1733 C CA . GLU A 1 222 ? -18.264 -1.717 61.942 1.00 93.25 222 GLU A CA 1
ATOM 1734 C C . GLU A 1 222 ? -19.674 -2.226 61.597 1.00 93.25 222 GLU A C 1
ATOM 1736 O O . GLU A 1 222 ? -19.879 -2.835 60.547 1.00 93.25 222 GLU A O 1
ATOM 1741 N N . GLN A 1 223 ? -20.665 -1.968 62.454 1.00 90.81 223 GLN A N 1
ATOM 1742 C CA . GLN A 1 223 ? -22.057 -2.346 62.189 1.00 90.81 223 GLN A CA 1
ATOM 1743 C C . GLN A 1 223 ? -22.743 -1.402 61.196 1.00 90.81 223 GLN A C 1
ATOM 1745 O O . GLN A 1 223 ? -23.522 -1.856 60.359 1.00 90.81 223 GLN A O 1
ATOM 1750 N N . VAL A 1 224 ? -22.422 -0.108 61.234 1.00 93.94 224 VAL A N 1
ATOM 1751 C CA . VAL A 1 224 ? -23.028 0.926 60.379 1.00 93.94 224 VAL A CA 1
ATOM 1752 C C . VAL A 1 224 ? -22.719 0.673 58.902 1.00 93.94 224 VAL A C 1
ATOM 1754 O O . VAL A 1 224 ? -23.616 0.684 58.055 1.00 93.94 224 VAL A O 1
ATOM 1757 N N . VAL A 1 225 ? -21.461 0.366 58.578 1.00 94.75 225 VAL A N 1
ATOM 1758 C CA . VAL A 1 225 ? -21.026 0.140 57.186 1.00 94.75 225 VAL A CA 1
ATOM 1759 C C . VAL A 1 225 ? -21.586 -1.147 56.574 1.00 94.75 225 VAL A C 1
ATOM 1761 O O . VAL A 1 225 ? -21.598 -1.301 55.353 1.00 94.75 225 VAL A O 1
ATOM 1764 N N . ARG A 1 226 ? -22.135 -2.058 57.392 1.00 91.38 226 ARG A N 1
ATOM 1765 C CA . ARG A 1 226 ? -22.838 -3.261 56.913 1.00 91.38 226 ARG A CA 1
ATOM 1766 C C . ARG A 1 226 ? -24.197 -2.941 56.277 1.00 91.38 226 ARG A C 1
ATOM 1768 O O . ARG A 1 226 ? -24.766 -3.816 55.621 1.00 91.38 226 ARG A O 1
ATOM 1775 N N . ARG A 1 227 ? -24.695 -1.698 56.388 1.00 93.19 227 ARG A N 1
ATOM 1776 C CA . ARG A 1 227 ? -25.919 -1.203 55.727 1.00 93.19 227 ARG A CA 1
ATOM 1777 C C . ARG A 1 227 ? -27.124 -2.099 56.047 1.00 93.19 227 ARG A C 1
ATOM 1779 O O . ARG A 1 227 ? -27.545 -2.195 57.191 1.00 93.19 227 ARG A O 1
ATOM 1786 N N . GLU A 1 228 ? -27.673 -2.786 55.048 1.00 86.94 228 GLU A N 1
ATOM 1787 C CA . GLU A 1 228 ? -28.812 -3.704 55.198 1.00 86.94 228 GLU A CA 1
ATOM 1788 C C . GLU A 1 228 ? -28.485 -4.947 56.038 1.00 86.94 228 GLU A C 1
ATOM 1790 O O . GLU A 1 228 ? -29.398 -5.571 56.563 1.00 86.94 228 GLU A O 1
ATOM 1795 N N . ARG A 1 229 ? -27.197 -5.283 56.189 1.00 88.19 229 ARG A N 1
ATOM 1796 C CA . ARG A 1 229 ? -26.694 -6.364 57.057 1.00 88.19 229 ARG A CA 1
ATOM 1797 C C . ARG A 1 229 ? -26.322 -5.877 58.458 1.00 88.19 229 ARG A C 1
ATOM 1799 O O . ARG A 1 229 ? -25.670 -6.590 59.218 1.00 88.19 229 ARG A O 1
ATOM 1806 N N . HIS A 1 230 ? -26.661 -4.634 58.794 1.00 94.44 230 HIS A N 1
ATOM 1807 C CA . HIS A 1 230 ? -26.667 -4.215 60.185 1.00 94.44 230 HIS A CA 1
ATOM 1808 C C . HIS A 1 230 ? -27.667 -5.107 60.926 1.00 94.44 230 HIS A C 1
ATOM 1810 O O . HIS A 1 230 ? -28.832 -5.164 60.538 1.00 94.44 230 HIS A O 1
ATOM 1816 N N . SER A 1 231 ? -27.233 -5.766 62.001 1.00 88.69 231 SER A N 1
ATOM 1817 C CA . SER A 1 231 ? -28.018 -6.792 62.714 1.00 88.69 231 SER A CA 1
ATOM 1818 C C . SER A 1 231 ? -29.493 -6.416 62.950 1.00 88.69 231 SER A C 1
ATOM 1820 O O . SER A 1 231 ? -30.391 -7.158 62.563 1.00 88.69 231 SER A O 1
ATOM 1822 N N . ALA A 1 232 ? -29.759 -5.221 63.492 1.00 89.94 232 ALA A N 1
ATOM 1823 C CA . ALA A 1 232 ? -31.130 -4.748 63.724 1.00 89.94 232 ALA A CA 1
ATOM 1824 C C . ALA A 1 232 ? -31.934 -4.487 62.430 1.00 89.94 232 ALA A C 1
ATOM 1826 O O . ALA A 1 232 ? -33.144 -4.704 62.398 1.00 89.94 232 ALA A O 1
ATOM 1827 N N . ILE A 1 233 ? -31.280 -4.015 61.362 1.00 91.62 233 ILE A N 1
ATOM 1828 C CA . ILE A 1 233 ? -31.926 -3.741 60.071 1.00 91.62 233 ILE A CA 1
ATOM 1829 C C . ILE A 1 233 ? -32.298 -5.060 59.397 1.00 91.62 233 ILE A C 1
ATOM 1831 O O . ILE A 1 233 ? -33.419 -5.202 58.915 1.00 91.62 233 ILE A O 1
ATOM 1835 N N . GLU A 1 234 ? -31.379 -6.023 59.394 1.00 84.00 234 GLU A N 1
ATOM 1836 C CA . GLU A 1 234 ? -31.570 -7.344 58.801 1.00 84.00 234 GLU A CA 1
ATOM 1837 C C . GLU A 1 234 ? -32.754 -8.082 59.445 1.00 84.00 234 GLU A C 1
ATOM 1839 O O . GLU A 1 234 ? -33.634 -8.582 58.740 1.00 84.00 234 GLU A O 1
ATOM 1844 N N . GLU A 1 235 ? -32.845 -8.057 60.778 1.00 84.12 235 GLU A N 1
ATOM 1845 C CA . GLU A 1 235 ? -33.968 -8.632 61.526 1.00 84.12 235 GLU A CA 1
ATOM 1846 C C . GLU A 1 235 ? -35.308 -7.967 61.158 1.00 84.12 235 GLU A C 1
ATOM 1848 O O . GLU A 1 235 ? -36.300 -8.644 60.861 1.00 84.12 235 GLU A O 1
ATOM 1853 N N . ALA A 1 236 ? -35.342 -6.631 61.114 1.00 84.69 236 ALA A N 1
ATOM 1854 C CA . ALA A 1 236 ? -36.545 -5.878 60.768 1.00 84.69 236 ALA A CA 1
ATOM 1855 C C . ALA A 1 236 ? -36.976 -6.090 59.305 1.00 84.69 236 ALA A C 1
ATOM 1857 O O . ALA A 1 236 ? -38.171 -6.231 59.031 1.00 84.69 236 ALA A O 1
ATOM 1858 N N . LEU A 1 237 ? -36.031 -6.175 58.365 1.00 82.75 237 LEU A N 1
ATOM 1859 C CA . LEU A 1 237 ? -36.312 -6.504 56.965 1.00 82.75 237 LEU A CA 1
ATOM 1860 C C . LEU A 1 237 ? -36.863 -7.925 56.816 1.00 82.75 237 LEU A C 1
ATOM 1862 O O . LEU A 1 237 ? -37.818 -8.118 56.064 1.00 82.75 237 LEU A O 1
ATOM 1866 N N . GLY A 1 238 ? -36.323 -8.900 57.553 1.00 75.69 238 GLY A N 1
ATOM 1867 C CA . GLY A 1 238 ? -36.842 -10.269 57.578 1.00 75.69 238 GLY A CA 1
ATOM 1868 C C . GLY A 1 238 ? -38.294 -10.335 58.062 1.00 75.69 238 GLY A C 1
ATOM 1869 O O . GLY A 1 238 ? -39.127 -11.006 57.449 1.00 75.69 238 GLY A O 1
ATOM 1870 N N . ARG A 1 239 ? -38.634 -9.567 59.107 1.00 80.00 239 ARG A N 1
ATOM 1871 C CA . ARG A 1 239 ? -40.019 -9.430 59.588 1.00 80.00 239 ARG A CA 1
ATOM 1872 C C . ARG A 1 239 ? -40.943 -8.845 58.516 1.00 80.00 239 ARG A C 1
ATOM 1874 O O . ARG A 1 239 ? -42.008 -9.403 58.264 1.00 80.00 239 ARG A O 1
ATOM 1881 N N . LEU A 1 240 ? -40.530 -7.752 57.871 1.00 75.06 240 LEU A N 1
ATOM 1882 C CA . LEU A 1 240 ? -41.332 -7.053 56.859 1.00 75.06 240 LEU A CA 1
ATOM 1883 C C . LEU A 1 240 ? -41.511 -7.872 55.570 1.00 75.06 240 LEU A C 1
ATOM 1885 O O . LEU A 1 240 ? -42.565 -7.811 54.942 1.00 75.06 240 LEU A O 1
ATOM 1889 N N . ALA A 1 241 ? -40.506 -8.657 55.176 1.00 60.94 241 ALA A N 1
ATOM 1890 C CA . ALA A 1 241 ? -40.544 -9.468 53.960 1.00 60.94 241 ALA A CA 1
ATOM 1891 C C . ALA A 1 241 ? -41.557 -10.625 54.030 1.00 60.94 241 ALA A C 1
ATOM 1893 O O . ALA A 1 241 ? -42.101 -11.028 53.004 1.00 60.94 241 ALA A O 1
ATOM 1894 N N . ASN A 1 242 ? -41.859 -11.136 55.226 1.00 63.94 242 ASN A N 1
ATOM 1895 C CA . ASN A 1 242 ? -42.752 -12.284 55.401 1.00 63.94 242 ASN A CA 1
ATOM 1896 C C . ASN A 1 242 ? -44.254 -11.960 55.228 1.00 63.94 242 ASN A C 1
ATOM 1898 O O . ASN A 1 242 ? -45.082 -12.878 55.224 1.00 63.94 242 ASN A O 1
ATOM 1902 N N . ASN A 1 243 ? -44.638 -10.692 55.028 1.00 67.94 243 ASN A N 1
ATOM 1903 C CA . ASN A 1 243 ? -46.032 -10.296 54.802 1.00 67.94 243 ASN A CA 1
ATOM 1904 C C . ASN A 1 243 ? -46.432 -10.307 53.301 1.00 67.94 243 ASN A C 1
ATOM 1906 O O . ASN A 1 243 ? -45.600 -10.253 52.395 1.00 67.94 243 ASN A O 1
ATOM 1910 N N . THR A 1 244 ? -47.736 -10.408 53.015 1.00 69.62 244 THR A N 1
ATOM 1911 C CA . THR A 1 244 ? -48.268 -10.529 51.638 1.00 69.62 244 THR A CA 1
ATOM 1912 C C . THR A 1 244 ? -47.977 -9.304 50.763 1.00 69.62 244 THR A C 1
ATOM 1914 O O . THR A 1 244 ? -47.771 -9.451 49.559 1.00 69.62 244 THR A O 1
ATOM 1917 N N . ALA A 1 245 ? -47.916 -8.106 51.353 1.00 72.75 245 ALA A N 1
ATOM 1918 C CA . ALA A 1 245 ? -47.597 -6.872 50.635 1.00 72.75 245 ALA A CA 1
ATOM 1919 C C . ALA A 1 245 ? -46.134 -6.852 50.153 1.00 72.75 245 ALA A C 1
ATOM 1921 O O . ALA A 1 245 ? -45.873 -6.498 49.004 1.00 72.75 245 ALA A O 1
ATOM 1922 N N . GLY A 1 246 ? -45.193 -7.324 50.979 1.00 70.44 246 GLY A N 1
ATOM 1923 C CA . GLY A 1 246 ? -43.773 -7.415 50.636 1.00 70.44 246 GLY A CA 1
ATOM 1924 C C . GLY A 1 246 ? -43.498 -8.360 49.463 1.00 70.44 246 GLY A C 1
ATOM 1925 O O . GLY A 1 246 ? -42.736 -8.018 48.558 1.00 70.44 246 GLY A O 1
ATOM 1926 N N . ARG A 1 247 ? -44.175 -9.518 49.408 1.00 79.81 247 ARG A N 1
ATOM 1927 C CA . ARG A 1 247 ? -44.082 -10.440 48.256 1.00 79.81 247 ARG A CA 1
ATOM 1928 C C . ARG A 1 247 ? -44.631 -9.838 46.961 1.00 79.81 247 ARG A C 1
ATOM 1930 O O . ARG A 1 247 ? -44.077 -10.092 45.892 1.00 79.81 247 ARG A O 1
ATOM 1937 N N . ALA A 1 248 ? -45.722 -9.074 47.034 1.00 82.56 248 ALA A N 1
ATOM 1938 C CA . ALA A 1 248 ? -46.303 -8.418 45.863 1.00 82.56 248 ALA A CA 1
ATOM 1939 C C . ALA A 1 248 ? -45.361 -7.343 45.293 1.00 82.56 248 ALA A C 1
ATOM 1941 O O . ALA A 1 248 ? -45.145 -7.303 44.082 1.00 82.56 248 ALA A O 1
ATOM 1942 N N . GLU A 1 249 ? -44.735 -6.543 46.159 1.00 83.19 249 GLU A N 1
ATOM 1943 C CA . GLU A 1 249 ? -43.778 -5.514 45.742 1.00 83.19 249 GLU A CA 1
ATOM 1944 C C . GLU A 1 249 ? -42.508 -6.119 45.118 1.00 83.19 249 GLU A C 1
ATOM 1946 O O . GLU A 1 249 ? -42.057 -5.667 44.066 1.00 83.19 249 GLU A O 1
ATOM 1951 N N . LEU A 1 250 ? -41.973 -7.209 45.686 1.00 85.75 250 LEU A N 1
ATOM 1952 C CA . LEU A 1 250 ? -40.837 -7.929 45.092 1.00 85.75 250 LEU A CA 1
ATOM 1953 C C . LEU A 1 250 ? -41.141 -8.415 43.665 1.00 85.75 250 LEU A C 1
ATOM 1955 O O . LEU A 1 250 ? -40.303 -8.270 42.774 1.00 85.75 250 LEU A O 1
ATOM 1959 N N . ARG A 1 251 ? -42.346 -8.952 43.424 1.00 90.19 251 ARG A N 1
ATOM 1960 C CA . ARG A 1 251 ? -42.778 -9.381 42.082 1.00 90.19 251 ARG A CA 1
ATOM 1961 C C . ARG A 1 251 ? -42.937 -8.211 41.116 1.00 90.19 251 ARG A C 1
ATOM 1963 O O . ARG A 1 251 ? -42.523 -8.323 39.963 1.00 90.19 251 ARG A O 1
ATOM 1970 N N . LYS A 1 252 ? -43.495 -7.090 41.576 1.00 90.81 252 LYS A N 1
ATOM 1971 C CA . LYS A 1 252 ? -43.629 -5.872 40.769 1.00 90.81 252 LYS A CA 1
ATOM 1972 C C . LYS A 1 252 ? -42.259 -5.361 40.315 1.00 90.81 252 LYS A C 1
ATOM 1974 O O . LYS A 1 252 ? -42.049 -5.172 39.119 1.00 90.81 252 LYS A O 1
ATOM 1979 N N . ARG A 1 253 ? -41.306 -5.244 41.243 1.00 89.88 253 ARG A N 1
ATOM 1980 C CA . ARG A 1 253 ? -39.942 -4.783 40.948 1.00 89.88 253 ARG A CA 1
ATOM 1981 C C . ARG A 1 253 ? -39.180 -5.734 40.023 1.00 89.88 253 ARG A C 1
ATOM 1983 O O . ARG A 1 253 ? -38.449 -5.278 39.151 1.00 89.88 253 ARG A O 1
ATOM 1990 N N . LEU A 1 254 ? -39.383 -7.050 40.153 1.00 94.56 254 LEU A N 1
ATOM 1991 C CA . LEU A 1 254 ? -38.874 -8.027 39.179 1.00 94.56 254 LEU A CA 1
ATOM 1992 C C . LEU A 1 254 ? -39.419 -7.754 37.768 1.00 94.56 254 LEU A C 1
ATOM 1994 O O . LEU A 1 254 ? -38.654 -7.768 36.807 1.00 94.56 254 LEU A O 1
ATOM 1998 N N . GLY A 1 255 ? -40.718 -7.470 37.642 1.00 94.31 255 GLY A N 1
ATOM 1999 C CA . GLY A 1 255 ? -41.338 -7.097 36.368 1.00 94.31 255 GLY A CA 1
ATOM 2000 C C . GLY A 1 255 ? -40.751 -5.817 35.765 1.00 94.31 255 GLY A C 1
ATOM 2001 O O . GLY A 1 255 ? -40.436 -5.797 34.577 1.00 94.31 255 GLY A O 1
ATOM 2002 N N . GLU A 1 256 ? -40.545 -4.782 36.583 1.00 93.50 256 GLU A N 1
ATOM 2003 C CA . GLU A 1 256 ? -39.923 -3.515 36.164 1.00 93.50 256 GLU A CA 1
ATOM 2004 C C . GLU A 1 256 ? -38.481 -3.715 35.672 1.00 93.50 256 GLU A C 1
ATOM 2006 O O . GLU A 1 256 ? -38.107 -3.191 34.623 1.00 93.50 256 GLU A O 1
ATOM 2011 N N . MET A 1 257 ? -37.683 -4.529 36.373 1.00 95.56 257 MET A N 1
ATOM 2012 C CA . MET A 1 257 ? -36.302 -4.825 35.972 1.00 95.56 257 MET A CA 1
ATOM 2013 C C . MET A 1 257 ? -36.230 -5.616 34.664 1.00 95.56 257 MET A C 1
ATOM 2015 O O . MET A 1 257 ? -35.404 -5.311 33.805 1.00 95.56 257 MET A O 1
ATOM 2019 N N . LEU A 1 258 ? -37.113 -6.601 34.476 1.00 96.75 258 LEU A N 1
ATOM 2020 C CA . LEU A 1 258 ? -37.186 -7.362 33.226 1.00 96.75 258 LEU A CA 1
ATOM 2021 C C . LEU A 1 258 ? -37.649 -6.488 32.051 1.00 96.75 258 LEU A C 1
ATOM 2023 O O . LEU A 1 258 ? -37.104 -6.613 30.955 1.00 96.75 258 LEU A O 1
ATOM 2027 N N . ALA A 1 259 ? -38.590 -5.566 32.274 1.00 95.56 259 ALA A N 1
ATOM 2028 C CA . ALA A 1 259 ? -38.993 -4.587 31.264 1.00 95.56 259 ALA A CA 1
ATOM 2029 C C . ALA A 1 259 ? -37.834 -3.650 30.886 1.00 95.56 259 ALA A C 1
ATOM 2031 O O . ALA A 1 259 ? -37.584 -3.425 29.703 1.00 95.56 259 ALA A O 1
ATOM 2032 N N . LEU A 1 260 ? -37.064 -3.177 31.871 1.00 95.12 260 LEU A N 1
ATOM 2033 C CA . LEU A 1 260 ? -35.891 -2.341 31.623 1.00 95.12 260 LEU A CA 1
ATOM 2034 C C . LEU A 1 260 ? -34.791 -3.094 30.859 1.00 95.12 260 LEU A C 1
ATOM 2036 O O . LEU A 1 260 ? -34.165 -2.527 29.964 1.00 95.12 260 LEU A O 1
ATOM 2040 N N . ILE A 1 261 ? -34.565 -4.376 31.171 1.00 97.06 261 ILE A N 1
ATOM 2041 C CA . ILE A 1 261 ? -33.665 -5.231 30.385 1.00 97.06 261 ILE A CA 1
ATOM 2042 C C . ILE A 1 261 ? -34.170 -5.340 28.948 1.00 97.06 261 ILE A C 1
ATOM 2044 O O . ILE A 1 261 ? -33.384 -5.136 28.024 1.00 97.06 261 ILE A O 1
ATOM 2048 N N . ALA A 1 262 ? -35.466 -5.610 28.759 1.00 96.44 262 ALA A N 1
ATOM 2049 C CA . ALA A 1 262 ? -36.077 -5.681 27.439 1.00 96.44 262 ALA A CA 1
ATOM 2050 C C . ALA A 1 262 ? -35.853 -4.379 26.655 1.00 96.44 262 ALA A C 1
ATOM 2052 O O . ALA A 1 262 ? -35.584 -4.433 25.461 1.00 96.44 262 ALA A O 1
ATOM 2053 N N . ASP A 1 263 ? -35.980 -3.208 27.285 1.00 94.31 263 ASP A N 1
ATOM 2054 C CA . ASP A 1 263 ? -35.747 -1.911 26.631 1.00 94.31 263 ASP A CA 1
ATOM 2055 C C . ASP A 1 263 ? -34.273 -1.724 26.259 1.00 94.31 263 ASP A C 1
ATOM 2057 O O . ASP A 1 263 ? -33.964 -1.262 25.164 1.00 94.31 263 ASP A O 1
ATOM 2061 N N . ARG A 1 264 ? -33.343 -2.141 27.125 1.00 95.38 264 ARG A N 1
ATOM 2062 C CA . ARG A 1 264 ? -31.904 -2.043 26.839 1.00 95.38 264 ARG A CA 1
ATOM 2063 C C . ARG A 1 264 ? -31.431 -2.966 25.724 1.00 95.38 264 ARG A C 1
ATOM 2065 O O . ARG A 1 264 ? -30.439 -2.649 25.073 1.00 95.38 264 ARG A O 1
ATOM 2072 N N . VAL A 1 265 ? -32.097 -4.096 25.507 1.00 96.44 265 VAL A N 1
ATOM 2073 C CA . VAL A 1 265 ? -31.781 -4.991 24.381 1.00 96.44 265 VAL A CA 1
ATOM 2074 C C . VAL A 1 265 ? -32.570 -4.671 23.117 1.00 96.44 265 VAL A C 1
ATOM 2076 O O . VAL A 1 265 ? -32.400 -5.365 22.118 1.00 96.44 265 VAL A O 1
ATOM 2079 N N . ASN A 1 266 ? -33.408 -3.634 23.142 1.00 94.19 266 ASN A N 1
ATOM 2080 C CA . ASN A 1 266 ? -34.138 -3.169 21.973 1.00 94.19 266 ASN A CA 1
ATOM 2081 C C . ASN A 1 266 ? -33.236 -2.324 21.066 1.00 94.19 266 ASN A C 1
ATOM 2083 O O . ASN A 1 266 ? -32.493 -1.472 21.560 1.00 94.19 266 ASN A O 1
ATOM 2087 N N . ASP A 1 267 ? -33.326 -2.541 19.754 1.00 92.44 267 ASP A N 1
ATOM 2088 C CA . ASP A 1 267 ? -32.637 -1.766 18.711 1.00 92.44 267 ASP A CA 1
ATOM 2089 C C . ASP A 1 267 ? -31.138 -1.558 18.992 1.00 92.44 267 ASP A C 1
ATOM 2091 O O . ASP A 1 267 ? -30.554 -0.494 18.746 1.00 92.44 267 ASP A O 1
ATOM 2095 N N . VAL A 1 268 ? -30.483 -2.561 19.587 1.00 92.25 268 VAL A N 1
ATOM 2096 C CA . VAL A 1 268 ? -29.070 -2.459 19.981 1.00 92.25 268 VAL A CA 1
ATOM 2097 C C . VAL A 1 268 ? -28.189 -2.285 18.755 1.00 92.25 268 VAL A C 1
ATOM 2099 O O . VAL A 1 268 ? -27.167 -1.612 18.845 1.00 92.25 268 VAL A O 1
ATOM 2102 N N . ASP A 1 269 ? -28.572 -2.850 17.614 1.00 91.81 269 ASP A N 1
ATOM 2103 C CA . ASP A 1 269 ? -27.898 -2.729 16.322 1.00 91.81 269 ASP A CA 1
ATOM 2104 C C . ASP A 1 269 ? -27.671 -1.261 15.911 1.00 91.81 269 ASP A C 1
ATOM 2106 O O . ASP A 1 269 ? -26.574 -0.922 15.453 1.00 91.81 269 ASP A O 1
ATOM 2110 N N . SER A 1 270 ? -28.645 -0.385 16.172 1.00 89.69 270 SER A N 1
ATOM 2111 C CA . SER A 1 270 ? -28.621 1.031 15.787 1.00 89.69 270 SER A CA 1
ATOM 2112 C C . SER A 1 270 ? -27.645 1.878 16.617 1.00 89.69 270 SER A C 1
ATOM 2114 O O . SER A 1 270 ? -27.127 2.896 16.151 1.00 89.69 270 SER A O 1
ATOM 2116 N N . HIS A 1 271 ? -27.311 1.427 17.826 1.00 88.75 271 HIS A N 1
ATOM 2117 C CA . HIS A 1 271 ? -26.425 2.144 18.740 1.00 88.75 271 HIS A CA 1
ATOM 2118 C C . HIS A 1 271 ? -24.944 2.056 18.316 1.00 88.75 271 HIS A C 1
ATOM 2120 O O . HIS A 1 271 ? -24.526 1.168 17.568 1.00 88.75 271 HIS A O 1
ATOM 2126 N N . SER A 1 272 ? -24.105 2.982 18.784 1.00 82.88 272 SER A N 1
ATOM 2127 C CA . SER A 1 272 ? -22.674 3.010 18.434 1.00 82.88 272 SER A CA 1
ATOM 2128 C C . SER A 1 272 ? -21.796 2.098 19.301 1.00 82.88 272 SER A C 1
ATOM 2130 O O . SER A 1 272 ? -20.694 1.763 18.875 1.00 82.88 272 SER A O 1
ATOM 2132 N N . SER A 1 273 ? -22.267 1.665 20.477 1.00 89.88 273 SER A N 1
ATOM 2133 C CA . SER A 1 273 ? -21.496 0.869 21.447 1.00 89.88 273 SER A CA 1
ATOM 2134 C C . SER A 1 273 ? -22.314 -0.267 22.074 1.00 89.88 273 SER A C 1
ATOM 2136 O O . SER A 1 273 ? -23.520 -0.391 21.855 1.00 89.88 273 SER A O 1
ATOM 2138 N N . GLU A 1 274 ? -21.654 -1.111 22.870 1.00 92.12 274 GLU A N 1
ATOM 2139 C CA . GLU A 1 274 ? -22.264 -2.200 23.639 1.00 92.12 274 GLU A CA 1
ATOM 2140 C C . GLU A 1 274 ? -22.761 -1.788 25.041 1.00 92.12 274 GLU A C 1
ATOM 2142 O O . GLU A 1 274 ? -23.074 -2.655 25.866 1.00 92.12 274 GLU A O 1
ATOM 2147 N N . SER A 1 275 ? -22.809 -0.486 25.351 1.00 91.00 275 SER A N 1
ATOM 2148 C CA . SER A 1 275 ? -23.145 0.015 26.694 1.00 91.00 275 SER A CA 1
ATOM 2149 C C . SER A 1 275 ? -24.525 -0.444 27.165 1.00 91.00 275 SER A C 1
ATOM 2151 O O . SER A 1 275 ? -24.669 -0.860 28.313 1.00 91.00 275 SER A O 1
ATOM 2153 N N . ASN A 1 276 ? -25.521 -0.450 26.276 1.00 91.69 276 ASN A N 1
ATOM 2154 C CA . ASN A 1 276 ? -26.874 -0.902 26.600 1.00 91.69 276 ASN A CA 1
ATOM 2155 C C . ASN A 1 276 ? -26.904 -2.394 26.969 1.00 91.69 276 ASN A C 1
ATOM 2157 O O . ASN A 1 276 ? -27.503 -2.762 27.978 1.00 91.69 276 ASN A O 1
ATOM 2161 N N . VAL A 1 277 ? -26.183 -3.243 26.225 1.00 96.12 277 VAL A N 1
ATOM 2162 C CA . VAL A 1 277 ? -26.080 -4.685 26.522 1.00 96.12 277 VAL A CA 1
ATOM 2163 C C . VAL A 1 277 ? -25.331 -4.919 27.833 1.00 96.12 277 VAL A C 1
ATOM 2165 O O . VAL A 1 277 ? -25.738 -5.743 28.645 1.00 96.12 277 VAL A O 1
ATOM 2168 N N . THR A 1 278 ? -24.264 -4.157 28.083 1.00 95.44 278 THR A N 1
ATOM 2169 C CA . THR A 1 278 ? -23.516 -4.223 29.349 1.00 95.44 278 THR A CA 1
ATOM 2170 C C . THR A 1 278 ? -24.404 -3.831 30.527 1.00 95.44 278 THR A C 1
ATOM 2172 O O . THR A 1 278 ? -24.472 -4.553 31.519 1.00 95.44 278 THR A O 1
ATOM 2175 N N . GLY A 1 279 ? -25.173 -2.755 30.376 1.00 93.69 279 GLY A N 1
ATOM 2176 C CA . GLY A 1 279 ? -26.162 -2.346 31.359 1.00 93.69 279 GLY A CA 1
ATOM 2177 C C . GLY A 1 279 ? -27.287 -3.369 31.551 1.00 93.69 279 GLY A C 1
ATOM 2178 O O . GLY A 1 279 ? -27.817 -3.471 32.651 1.00 93.69 279 GLY A O 1
ATOM 2179 N N . ALA A 1 280 ? -27.673 -4.128 30.523 1.00 96.62 280 ALA A N 1
ATOM 2180 C CA . ALA A 1 280 ? -28.631 -5.226 30.663 1.00 96.62 280 ALA A CA 1
ATOM 2181 C C . ALA A 1 280 ? -28.047 -6.390 31.487 1.00 96.62 280 ALA A C 1
ATOM 2183 O O . ALA A 1 280 ? -28.730 -6.919 32.360 1.00 96.62 280 ALA A O 1
ATOM 2184 N N . ILE A 1 281 ? -26.770 -6.739 31.278 1.00 97.25 281 ILE A N 1
ATOM 2185 C CA . ILE A 1 281 ? -26.049 -7.758 32.069 1.00 97.25 281 ILE A CA 1
ATOM 2186 C C . ILE A 1 281 ? -25.946 -7.347 33.545 1.00 97.25 281 ILE A C 1
ATOM 2188 O O . ILE A 1 281 ? -26.018 -8.187 34.436 1.00 97.25 281 ILE A O 1
ATOM 2192 N N . GLU A 1 282 ? -25.777 -6.059 33.839 1.00 94.25 282 GLU A N 1
ATOM 2193 C CA . GLU A 1 282 ? -25.754 -5.576 35.224 1.00 94.25 282 GLU A CA 1
ATOM 2194 C C . GLU A 1 282 ? -27.120 -5.715 35.901 1.00 94.25 282 GLU A C 1
ATOM 2196 O O . GLU A 1 282 ? -27.193 -6.162 37.047 1.00 94.25 282 GLU A O 1
ATOM 2201 N N . LEU A 1 283 ? -28.203 -5.417 35.177 1.00 95.25 283 LEU A N 1
ATOM 2202 C CA . LEU A 1 283 ? -29.568 -5.570 35.678 1.00 95.25 283 LEU A CA 1
ATOM 2203 C C . LEU A 1 283 ? -29.918 -7.034 35.990 1.00 95.25 283 LEU A C 1
ATOM 2205 O O . LEU A 1 283 ? -30.652 -7.278 36.946 1.00 95.25 283 LEU A O 1
ATOM 2209 N N . THR A 1 284 ? -29.351 -8.029 35.286 1.00 97.50 284 THR A N 1
ATOM 2210 C CA . THR A 1 284 ? -29.585 -9.446 35.644 1.00 97.50 284 THR A CA 1
ATOM 2211 C C . THR A 1 284 ? -29.036 -9.804 37.027 1.00 97.50 284 THR A C 1
ATOM 2213 O O . THR A 1 284 ? -29.575 -10.691 37.694 1.00 97.50 284 THR A O 1
ATOM 2216 N N . ARG A 1 285 ? -28.011 -9.098 37.525 1.00 94.69 285 ARG A N 1
ATOM 2217 C CA . ARG A 1 285 ? -27.514 -9.288 38.901 1.00 94.69 285 ARG A CA 1
ATOM 2218 C C . ARG A 1 285 ? -28.522 -8.782 39.931 1.00 94.69 285 ARG A C 1
ATOM 2220 O O . ARG A 1 285 ? -28.725 -9.432 40.957 1.00 94.69 285 ARG A O 1
ATOM 2227 N N . GLU A 1 286 ? -29.178 -7.655 39.651 1.00 91.88 286 GLU A N 1
ATOM 2228 C CA . GLU A 1 286 ? -30.251 -7.128 40.501 1.00 91.88 286 GLU A CA 1
ATOM 2229 C C . GLU A 1 286 ? -31.478 -8.049 40.480 1.00 91.88 286 GLU A C 1
ATOM 2231 O O . GLU A 1 286 ? -32.006 -8.373 41.545 1.00 91.88 286 GLU A O 1
ATOM 2236 N N . VAL A 1 287 ? -31.862 -8.564 39.305 1.00 95.94 287 VAL A N 1
ATOM 2237 C CA . VAL A 1 287 ? -32.906 -9.597 39.174 1.00 95.94 287 VAL A CA 1
ATOM 2238 C C . VAL A 1 287 ? -32.570 -10.818 40.034 1.00 95.94 287 VAL A C 1
ATOM 2240 O O . VAL A 1 287 ? -33.415 -11.264 40.807 1.00 95.94 287 VAL A O 1
ATOM 2243 N N . GLY A 1 288 ? -31.330 -11.317 39.985 1.00 92.88 288 GLY A N 1
ATOM 2244 C CA . GLY A 1 288 ? -30.880 -12.434 40.824 1.00 92.88 288 GLY A CA 1
ATOM 2245 C C . GLY A 1 288 ? -31.018 -12.163 42.329 1.00 92.88 288 GLY A C 1
ATOM 2246 O O . GLY A 1 288 ? -31.517 -13.008 43.069 1.00 92.88 288 GLY A O 1
ATOM 2247 N N . SER A 1 289 ? -30.652 -10.959 42.779 1.00 90.44 289 SER A N 1
ATOM 2248 C CA . SER A 1 289 ? -30.810 -10.538 44.181 1.00 90.44 289 SER A CA 1
ATOM 2249 C C . SER A 1 289 ? -32.283 -10.474 44.612 1.00 90.44 289 SER A C 1
ATOM 2251 O O . SER A 1 289 ? -32.649 -10.956 45.687 1.00 90.44 289 SER A O 1
ATOM 2253 N N . LEU A 1 290 ? -33.158 -9.925 43.763 1.00 89.25 290 LEU A N 1
ATOM 2254 C CA . LEU A 1 290 ? -34.599 -9.867 44.021 1.00 89.25 290 LEU A CA 1
ATOM 2255 C C . LEU A 1 290 ? -35.237 -11.263 44.061 1.00 89.25 290 LEU A C 1
ATOM 2257 O O . LEU A 1 290 ? -36.102 -11.506 44.903 1.00 89.25 290 LEU A O 1
ATOM 2261 N N . LEU A 1 291 ? -34.787 -12.184 43.204 1.00 93.38 291 LEU A N 1
ATOM 2262 C CA . LEU A 1 291 ? -35.240 -13.576 43.199 1.00 93.38 291 LEU A CA 1
ATOM 2263 C C . LEU A 1 291 ? -34.864 -14.312 44.490 1.00 93.38 291 LEU A C 1
ATOM 2265 O O . LEU A 1 291 ? -35.706 -15.014 45.046 1.00 93.38 291 LEU A O 1
ATOM 2269 N N . GLU A 1 292 ? -33.654 -14.113 45.017 1.00 89.69 292 GLU A N 1
ATOM 2270 C CA . GLU A 1 292 ? -33.232 -14.739 46.279 1.00 89.69 292 GLU A CA 1
ATOM 2271 C C . GLU A 1 292 ? -34.002 -14.181 47.489 1.00 89.69 292 GLU A C 1
ATOM 2273 O O . GLU A 1 292 ? -34.422 -14.918 48.388 1.00 89.69 292 GLU A O 1
ATOM 2278 N N . ARG A 1 293 ? -34.286 -12.871 47.486 1.00 86.00 293 ARG A N 1
ATOM 2279 C CA . ARG A 1 293 ? -35.168 -12.248 48.486 1.00 86.00 293 ARG A CA 1
ATOM 2280 C C . ARG A 1 293 ? -36.589 -12.802 48.407 1.00 86.00 293 ARG A C 1
ATOM 2282 O O . ARG A 1 293 ? -37.171 -13.121 49.442 1.00 86.00 293 ARG A O 1
ATOM 2289 N N . LEU A 1 294 ? -37.136 -12.949 47.198 1.00 86.94 294 LEU A N 1
ATOM 2290 C CA . LEU A 1 294 ? -38.458 -13.542 46.992 1.00 86.94 294 LEU A CA 1
ATOM 2291 C C . LEU A 1 294 ? -38.490 -15.001 47.458 1.00 86.94 294 LEU A C 1
ATOM 2293 O O . LEU A 1 294 ? -39.445 -15.388 48.124 1.00 86.94 294 LEU A O 1
ATOM 2297 N N . ARG A 1 295 ? -37.434 -15.780 47.192 1.00 89.62 295 ARG A N 1
ATOM 2298 C CA . ARG A 1 295 ? -37.277 -17.161 47.670 1.00 89.62 295 ARG A CA 1
ATOM 2299 C C . ARG A 1 295 ? -37.313 -17.253 49.193 1.00 89.62 295 ARG A C 1
ATOM 2301 O O . ARG A 1 295 ? -37.969 -18.137 49.735 1.00 89.62 295 ARG A O 1
ATOM 2308 N N . SER A 1 296 ? -36.643 -16.329 49.875 1.00 84.69 296 SER A N 1
ATOM 2309 C CA . SER A 1 296 ? -36.617 -16.265 51.341 1.00 84.69 296 SER A CA 1
ATOM 2310 C C . SER A 1 296 ? -37.975 -15.852 51.928 1.00 84.69 296 SER A C 1
ATOM 2312 O O . SER A 1 296 ? -38.364 -16.329 52.988 1.00 84.69 296 SER A O 1
ATOM 2314 N N . ALA A 1 297 ? -38.720 -15.006 51.210 1.00 80.56 297 ALA A N 1
ATOM 2315 C CA . ALA A 1 297 ? -40.011 -14.455 51.622 1.00 80.56 297 ALA A CA 1
ATOM 2316 C C . ALA A 1 297 ? -41.240 -15.263 51.154 1.00 80.56 297 ALA A C 1
ATOM 2318 O O . ALA A 1 297 ? -42.368 -14.915 51.513 1.00 80.56 297 ALA A O 1
ATOM 2319 N N . GLN A 1 298 ? -41.055 -16.300 50.323 1.00 82.00 298 GLN A N 1
ATOM 2320 C CA . GLN A 1 298 ? -42.127 -16.937 49.540 1.00 82.00 298 GLN A CA 1
ATOM 2321 C C . GLN A 1 298 ? -43.266 -17.524 50.388 1.00 82.00 298 GLN A C 1
ATOM 2323 O O . GLN A 1 298 ? -44.413 -17.525 49.944 1.00 82.00 298 GLN A O 1
ATOM 2328 N N . GLY A 1 299 ? -42.982 -17.983 51.614 1.00 81.94 299 GLY A N 1
ATOM 2329 C CA . GLY A 1 299 ? -43.985 -18.577 52.503 1.00 81.94 299 GLY A CA 1
ATOM 2330 C C . GLY A 1 299 ? -44.791 -19.672 51.798 1.00 81.94 299 GLY A C 1
ATOM 2331 O O . GLY A 1 299 ? -44.204 -20.558 51.182 1.00 81.94 299 GLY A O 1
ATOM 2332 N N . ASP A 1 300 ? -46.125 -19.576 51.843 1.00 80.62 300 ASP A N 1
ATOM 2333 C CA . ASP A 1 300 ? -47.063 -20.467 51.139 1.00 80.62 300 ASP A CA 1
ATOM 2334 C C . ASP A 1 300 ? -47.644 -19.908 49.831 1.00 80.62 300 ASP A C 1
ATOM 2336 O O . ASP A 1 300 ? -48.507 -20.534 49.216 1.00 80.62 300 ASP A O 1
ATOM 2340 N N . ASP A 1 301 ? -47.147 -18.764 49.362 1.00 83.38 301 ASP A N 1
ATOM 2341 C CA . ASP A 1 301 ? -47.582 -18.156 48.104 1.00 83.38 301 ASP A CA 1
ATOM 2342 C C . ASP A 1 301 ? -47.116 -19.006 46.908 1.00 83.38 301 ASP A C 1
ATOM 2344 O O . ASP A 1 301 ? -45.923 -19.111 46.613 1.00 83.38 301 ASP A O 1
ATOM 2348 N N . ALA A 1 302 ? -48.070 -19.648 46.228 1.00 87.69 302 ALA A N 1
ATOM 2349 C CA . ALA A 1 302 ? -47.794 -20.567 45.127 1.00 87.69 302 ALA A CA 1
ATOM 2350 C C . ALA A 1 302 ? -47.101 -19.885 43.935 1.00 87.69 302 ALA A C 1
ATOM 2352 O O . ALA A 1 302 ? -46.271 -20.503 43.265 1.00 87.69 302 ALA A O 1
ATOM 2353 N N . GLU A 1 303 ? -47.407 -18.613 43.673 1.00 88.38 303 GLU A N 1
ATOM 2354 C CA . GLU A 1 303 ? -46.803 -17.873 42.570 1.00 88.38 303 GLU A CA 1
ATOM 2355 C C . GLU A 1 303 ? -45.370 -17.458 42.909 1.00 88.38 303 GLU A C 1
ATOM 2357 O O . GLU A 1 303 ? -44.472 -17.634 42.083 1.00 88.38 303 GLU A O 1
ATOM 2362 N N . ALA A 1 304 ? -45.134 -16.992 44.141 1.00 87.81 304 ALA A N 1
ATOM 2363 C CA . ALA A 1 304 ? -43.789 -16.709 44.634 1.00 87.81 304 ALA A CA 1
ATOM 2364 C C . ALA A 1 304 ? -42.909 -17.970 44.630 1.00 87.81 304 ALA A C 1
ATOM 2366 O O . ALA A 1 304 ? -41.770 -17.894 44.173 1.00 87.81 304 ALA A O 1
ATOM 2367 N N . LYS A 1 305 ? -43.452 -19.130 45.040 1.00 90.94 305 LYS A N 1
ATOM 2368 C CA . LYS A 1 305 ? -42.760 -20.432 44.969 1.00 90.94 305 LYS A CA 1
ATOM 2369 C C . LYS A 1 305 ? -42.351 -20.792 43.545 1.00 90.94 305 LYS A C 1
ATOM 2371 O O . LYS A 1 305 ? -41.216 -21.206 43.320 1.00 90.94 305 LYS A O 1
ATOM 2376 N N . ARG A 1 306 ? -43.254 -20.615 42.576 1.00 93.75 306 ARG A N 1
ATOM 2377 C CA . ARG A 1 306 ? -42.967 -20.893 41.162 1.00 93.75 306 ARG A CA 1
ATOM 2378 C C . ARG A 1 306 ? -41.867 -19.981 40.619 1.00 93.75 306 ARG A C 1
ATOM 2380 O O . ARG A 1 306 ? -40.886 -20.470 40.069 1.00 93.75 306 ARG A O 1
ATOM 2387 N N . ILE A 1 307 ? -42.003 -18.667 40.817 1.00 93.75 307 ILE A N 1
ATOM 2388 C CA . ILE A 1 307 ? -41.018 -17.676 40.357 1.00 93.75 307 ILE A CA 1
ATOM 2389 C C . ILE A 1 307 ? -39.645 -17.958 40.977 1.00 93.75 307 ILE A C 1
ATOM 2391 O O . ILE A 1 307 ? -38.654 -18.040 40.256 1.00 93.75 307 ILE A O 1
ATOM 2395 N N . ALA A 1 308 ? -39.583 -18.160 42.294 1.00 92.12 308 ALA A N 1
ATOM 2396 C CA . ALA A 1 308 ? -38.338 -18.423 43.011 1.00 92.12 308 ALA A CA 1
ATOM 2397 C C . ALA A 1 308 ? -37.666 -19.752 42.618 1.00 92.12 308 ALA A C 1
ATOM 2399 O O . ALA A 1 308 ? -36.457 -19.892 42.799 1.00 92.12 308 ALA A O 1
ATOM 2400 N N . ALA A 1 309 ? -38.421 -20.719 42.088 1.00 93.62 309 ALA A N 1
ATOM 2401 C CA . ALA A 1 309 ? -37.887 -21.993 41.617 1.00 93.62 309 ALA A CA 1
ATOM 2402 C C . ALA A 1 309 ? -37.363 -21.926 40.171 1.00 93.62 309 ALA A C 1
ATOM 2404 O O . ALA A 1 309 ? -36.309 -22.485 39.878 1.00 93.62 309 ALA A O 1
ATOM 2405 N N . GLU A 1 310 ? -38.086 -21.259 39.269 1.00 95.00 310 GLU A N 1
ATOM 2406 C CA . GLU A 1 310 ? -37.818 -21.309 37.823 1.00 95.00 310 GLU A CA 1
ATOM 2407 C C . GLU A 1 310 ? -36.926 -20.158 37.335 1.00 95.00 310 GLU A C 1
ATOM 2409 O O . GLU A 1 310 ? -35.975 -20.367 36.578 1.00 95.00 310 GLU A O 1
ATOM 2414 N N . TRP A 1 311 ? -37.206 -18.929 37.779 1.00 96.50 311 TRP A N 1
ATOM 2415 C CA . TRP A 1 311 ? -36.590 -17.725 37.217 1.00 96.50 311 TRP A CA 1
ATOM 2416 C C . TRP A 1 311 ? -35.087 -17.577 37.488 1.00 96.50 311 TRP A C 1
ATOM 2418 O O . TRP A 1 311 ? -34.427 -16.973 36.643 1.00 96.50 311 TRP A O 1
ATOM 2428 N N . PRO A 1 312 ? -34.491 -18.110 38.576 1.00 96.94 312 PRO A N 1
ATOM 2429 C CA . PRO A 1 312 ? -33.039 -18.050 38.746 1.00 96.94 312 PRO A CA 1
ATOM 2430 C C . PRO A 1 312 ? -32.273 -18.713 37.595 1.00 96.94 312 PRO A C 1
ATOM 2432 O O . PRO A 1 312 ? -31.295 -18.149 37.107 1.00 96.94 312 PRO A O 1
ATOM 2435 N N . ALA A 1 313 ? -32.749 -19.866 37.112 1.00 96.56 313 ALA A N 1
ATOM 2436 C CA . ALA A 1 313 ? -32.147 -20.547 35.969 1.00 96.56 313 ALA A CA 1
ATOM 2437 C C . ALA A 1 313 ? -32.332 -19.738 34.675 1.00 96.56 313 ALA A C 1
ATOM 2439 O O . ALA A 1 313 ? -31.391 -19.574 33.902 1.00 96.56 313 ALA A O 1
ATOM 2440 N N . TRP A 1 314 ? -33.521 -19.165 34.465 1.00 97.50 314 TRP A N 1
ATOM 2441 C CA . TRP A 1 314 ? -33.804 -18.338 33.286 1.00 97.50 314 TRP A CA 1
ATOM 2442 C C . TRP A 1 314 ? -32.979 -17.048 33.264 1.00 97.50 314 TRP A C 1
ATOM 2444 O O . TRP A 1 314 ? -32.528 -16.625 32.203 1.00 97.50 314 TRP A O 1
ATOM 2454 N N . ASN A 1 315 ? -32.740 -16.438 34.426 1.00 97.50 315 ASN A N 1
ATOM 2455 C CA . ASN A 1 315 ? -31.898 -15.253 34.553 1.00 97.50 315 ASN A CA 1
ATOM 2456 C C . ASN A 1 315 ? -30.436 -15.546 34.180 1.00 97.50 315 ASN A C 1
ATOM 2458 O O . ASN A 1 315 ? -29.778 -14.712 33.559 1.00 97.50 315 ASN A O 1
ATOM 2462 N N . GLU A 1 316 ? -29.935 -16.735 34.519 1.00 97.38 316 GLU A N 1
ATOM 2463 C CA . GLU A 1 316 ? -28.584 -17.149 34.137 1.00 97.38 316 GLU A CA 1
ATOM 2464 C C . GLU A 1 316 ? -28.478 -17.440 32.634 1.00 97.38 316 GLU A C 1
ATOM 2466 O O . GLU A 1 316 ? -27.536 -16.993 31.982 1.00 97.38 316 GLU A O 1
ATOM 2471 N N . GLU A 1 317 ? -29.480 -18.098 32.048 1.00 97.88 317 GLU A N 1
ATOM 2472 C CA . GLU A 1 317 ? -29.562 -18.277 30.592 1.00 97.88 317 GLU A CA 1
ATOM 2473 C C . GLU A 1 317 ? -29.616 -16.938 29.849 1.00 97.88 317 GLU A C 1
ATOM 2475 O O . GLU A 1 317 ? -28.931 -16.758 28.841 1.00 97.88 317 GLU A O 1
ATOM 2480 N N . LEU A 1 318 ? -30.387 -15.974 30.364 1.00 98.06 318 LEU A N 1
ATOM 2481 C CA . LEU A 1 318 ? -30.433 -14.620 29.821 1.00 98.06 318 LEU A CA 1
ATOM 2482 C C . LEU A 1 318 ? -29.059 -13.948 29.892 1.00 98.06 318 LEU A C 1
ATOM 2484 O O . LEU A 1 318 ? -28.634 -13.328 28.920 1.00 98.06 318 LEU A O 1
ATOM 2488 N N . ARG A 1 319 ? -28.337 -14.082 31.011 1.00 98.06 319 ARG A N 1
ATOM 2489 C CA . ARG A 1 319 ? -26.986 -13.521 31.156 1.00 98.06 319 ARG A CA 1
ATOM 2490 C C . ARG A 1 319 ? -26.037 -14.060 30.083 1.00 98.06 319 ARG A C 1
ATOM 2492 O O . ARG A 1 319 ? -25.327 -13.273 29.461 1.00 98.06 319 ARG A O 1
ATOM 2499 N N . VAL A 1 320 ? -26.069 -15.367 29.825 1.00 98.19 320 VAL A N 1
ATOM 2500 C CA . VAL A 1 320 ? -25.280 -16.005 28.757 1.00 98.19 320 VAL A CA 1
ATOM 2501 C C . VAL A 1 320 ? -25.672 -15.460 27.379 1.00 98.19 320 VAL A C 1
ATOM 2503 O O . VAL A 1 320 ? -24.804 -15.102 26.582 1.00 98.19 320 VAL A O 1
ATOM 2506 N N . ALA A 1 321 ? -26.969 -15.327 27.106 1.00 98.31 321 ALA A N 1
ATOM 2507 C CA . ALA A 1 321 ? -27.455 -14.812 25.830 1.00 98.31 321 ALA A CA 1
ATOM 2508 C C . ALA A 1 321 ? -27.074 -13.334 25.600 1.00 98.31 321 ALA A C 1
ATOM 2510 O O . ALA A 1 321 ? -26.657 -12.956 24.503 1.00 98.31 321 ALA A O 1
ATOM 2511 N N . LEU A 1 322 ? -27.127 -12.507 26.649 1.00 98.31 322 LEU A N 1
ATOM 2512 C CA . LEU A 1 322 ? -26.657 -11.119 26.624 1.00 98.31 322 LEU A CA 1
ATOM 2513 C C . LEU A 1 322 ? -25.147 -11.020 26.367 1.00 98.31 322 LEU A C 1
ATOM 2515 O O . LEU A 1 322 ? -24.706 -10.123 25.649 1.00 98.31 322 LEU A O 1
ATOM 2519 N N . GLU A 1 323 ? -24.341 -11.934 26.914 1.00 97.81 323 GLU A N 1
ATOM 2520 C CA . GLU A 1 323 ? -22.907 -12.001 26.611 1.00 97.81 323 GLU A CA 1
ATOM 2521 C C . GLU A 1 323 ? -22.651 -12.354 25.138 1.00 97.81 323 GLU A C 1
ATOM 2523 O O . GLU A 1 323 ? -21.785 -11.737 24.512 1.00 97.81 323 GLU A O 1
ATOM 2528 N N . GLY A 1 324 ? -23.451 -13.260 24.564 1.00 97.56 324 GLY A N 1
ATOM 2529 C CA . GLY A 1 324 ? -23.449 -13.551 23.128 1.00 97.56 324 GLY A CA 1
ATOM 2530 C C . GLY A 1 324 ? -23.783 -12.324 22.274 1.00 97.56 324 GLY A C 1
ATOM 2531 O O . GLY A 1 324 ? -23.041 -11.994 21.343 1.00 97.56 324 GLY A O 1
ATOM 2532 N N . LEU A 1 325 ? -24.842 -11.588 22.636 1.00 98.00 325 LEU A N 1
ATOM 2533 C CA . LEU A 1 325 ? -25.227 -10.353 21.945 1.00 98.00 325 LEU A CA 1
ATOM 2534 C C . LEU A 1 325 ? -24.124 -9.290 22.041 1.00 98.00 325 LEU A C 1
ATOM 2536 O O . LEU A 1 325 ? -23.823 -8.617 21.055 1.00 98.00 325 LEU A O 1
ATOM 2540 N N . ARG A 1 326 ? -23.493 -9.150 23.213 1.00 97.50 326 ARG A N 1
ATOM 2541 C CA . ARG A 1 326 ? -22.388 -8.208 23.432 1.00 97.50 326 ARG A CA 1
ATOM 2542 C C . ARG A 1 326 ? -21.207 -8.511 22.514 1.00 97.50 326 ARG A C 1
ATOM 2544 O O . ARG A 1 326 ? -20.646 -7.582 21.934 1.00 97.50 326 ARG A O 1
ATOM 2551 N N . GLU A 1 327 ? -20.834 -9.781 22.367 1.00 95.50 327 GLU A N 1
ATOM 2552 C CA . GLU A 1 327 ? -19.737 -10.163 21.473 1.00 95.50 327 GLU A CA 1
ATOM 2553 C C . GLU A 1 327 ? -20.088 -9.893 20.006 1.00 95.50 327 GLU A C 1
ATOM 2555 O O . GLU A 1 327 ? -19.297 -9.272 19.297 1.00 95.50 327 GLU A O 1
ATOM 2560 N N . ALA A 1 328 ? -21.304 -10.238 19.566 1.00 96.75 328 ALA A N 1
ATOM 2561 C CA . ALA A 1 328 ? -21.764 -9.907 18.217 1.00 96.75 328 ALA A CA 1
ATOM 2562 C C . ALA A 1 328 ? -21.740 -8.387 17.962 1.00 96.75 328 ALA A C 1
ATOM 2564 O O . ALA A 1 328 ? -21.234 -7.927 16.935 1.00 96.75 328 ALA A O 1
ATOM 2565 N N . LYS A 1 329 ? -22.207 -7.587 18.929 1.00 95.56 329 LYS A N 1
ATOM 2566 C CA . LYS A 1 329 ? -22.234 -6.121 18.839 1.00 95.56 329 LYS A CA 1
ATOM 2567 C C . LYS A 1 329 ? -20.842 -5.514 18.683 1.00 95.56 329 LYS A C 1
ATOM 2569 O O . LYS A 1 329 ? -20.656 -4.636 17.843 1.00 95.56 329 LYS A O 1
ATOM 2574 N N . ARG A 1 330 ? -19.850 -6.008 19.429 1.00 94.94 330 ARG A N 1
ATOM 2575 C CA . ARG A 1 330 ? -18.452 -5.554 19.312 1.00 94.94 330 ARG A CA 1
ATOM 2576 C C . ARG A 1 330 ? -17.881 -5.748 17.913 1.00 94.94 330 ARG A C 1
ATOM 2578 O O . ARG A 1 330 ? -16.985 -5.009 17.512 1.00 94.94 330 ARG A O 1
ATOM 2585 N N . ARG A 1 331 ? -18.381 -6.738 17.171 1.00 94.81 331 ARG A N 1
ATOM 2586 C CA . ARG A 1 331 ? -17.905 -7.037 15.816 1.00 94.81 331 ARG A CA 1
ATOM 2587 C C . ARG A 1 331 ? -18.707 -6.356 14.728 1.00 94.81 331 ARG A C 1
ATOM 2589 O O . ARG A 1 331 ? -18.133 -6.116 13.675 1.00 94.81 331 ARG A O 1
ATOM 2596 N N . GLN A 1 332 ? -19.963 -5.989 14.984 1.00 94.81 332 GLN A N 1
ATOM 2597 C CA . GLN A 1 332 ? -20.914 -5.465 13.995 1.00 94.81 332 GLN A CA 1
ATOM 2598 C C . GLN A 1 332 ? -20.293 -4.490 12.983 1.00 94.81 332 GLN A C 1
ATOM 2600 O O . GLN A 1 332 ? -20.523 -4.633 11.787 1.00 94.81 332 GLN A O 1
ATOM 2605 N N . ARG A 1 333 ? -19.504 -3.518 13.458 1.00 92.88 333 ARG A N 1
ATOM 2606 C CA . ARG A 1 333 ? -18.947 -2.431 12.634 1.00 92.88 333 ARG A CA 1
ATOM 2607 C C . ARG A 1 333 ? -17.512 -2.658 12.154 1.00 92.88 333 ARG A C 1
ATOM 2609 O O . ARG A 1 333 ? -16.914 -1.779 11.542 1.00 92.88 333 ARG A O 1
ATOM 2616 N N . GLY A 1 334 ? -16.932 -3.830 12.414 1.00 91.62 334 GLY A N 1
ATOM 2617 C CA . GLY A 1 334 ? -15.534 -4.129 12.082 1.00 91.62 334 GLY A CA 1
ATOM 2618 C C . GLY A 1 334 ? -15.218 -4.128 10.580 1.00 91.62 334 GLY A C 1
ATOM 2619 O O . GLY A 1 334 ? -14.045 -4.098 10.211 1.00 91.62 334 GLY A O 1
ATOM 2620 N N . THR A 1 335 ? -16.239 -4.157 9.717 1.00 94.19 335 THR A N 1
ATOM 2621 C CA . THR A 1 335 ? -16.109 -4.223 8.251 1.00 94.19 335 THR A CA 1
ATOM 2622 C C . THR A 1 335 ? -16.758 -3.050 7.511 1.00 94.19 335 THR A C 1
ATOM 2624 O O . THR A 1 335 ? -16.664 -3.012 6.285 1.00 94.19 335 THR A O 1
ATOM 2627 N N . ASP A 1 336 ? -17.337 -2.068 8.217 1.00 93.06 336 ASP A N 1
ATOM 2628 C CA . ASP A 1 336 ? -18.110 -0.957 7.623 1.00 93.06 336 ASP A CA 1
ATOM 2629 C C . ASP A 1 336 ? -17.314 -0.191 6.545 1.00 93.06 336 ASP A C 1
ATOM 2631 O O . ASP A 1 336 ? -17.834 0.144 5.484 1.00 93.06 336 ASP A O 1
ATOM 2635 N N . GLU A 1 337 ? -16.018 0.037 6.776 1.00 92.50 337 GLU A N 1
ATOM 2636 C CA . GLU A 1 337 ? -15.137 0.759 5.844 1.00 92.50 337 GLU A CA 1
ATOM 2637 C C . GLU A 1 337 ? -14.311 -0.162 4.929 1.00 92.50 337 GLU A C 1
ATOM 2639 O O . GLU A 1 337 ? -13.473 0.311 4.159 1.00 92.50 337 GLU A O 1
ATOM 2644 N N . GLY A 1 338 ? -14.479 -1.485 5.025 1.00 92.31 338 GLY A N 1
ATOM 2645 C CA . GLY A 1 338 ? -13.622 -2.444 4.320 1.00 92.31 338 GLY A CA 1
ATOM 2646 C C . GLY A 1 338 ? -13.707 -2.288 2.802 1.00 92.31 338 GLY A C 1
ATOM 2647 O O . GLY A 1 338 ? -12.688 -2.143 2.125 1.00 92.31 338 GLY A O 1
ATOM 2648 N N . ALA A 1 339 ? -14.931 -2.241 2.273 1.00 94.38 339 ALA A N 1
ATOM 2649 C CA . ALA A 1 339 ? -15.169 -2.139 0.837 1.00 94.38 339 ALA A CA 1
ATOM 2650 C C . ALA A 1 339 ? -14.642 -0.824 0.238 1.00 94.38 339 ALA A C 1
ATOM 2652 O O . ALA A 1 339 ? -13.979 -0.845 -0.799 1.00 94.38 339 ALA A O 1
ATOM 2653 N N . SER A 1 340 ? -14.891 0.317 0.891 1.00 94.44 340 SER A N 1
ATOM 2654 C CA . SER A 1 340 ? -14.491 1.635 0.376 1.00 94.44 340 SER A CA 1
ATOM 2655 C C . SER A 1 340 ? -12.971 1.809 0.339 1.00 94.44 340 SER A C 1
ATOM 2657 O O . SER A 1 340 ? -12.440 2.347 -0.637 1.00 94.44 340 SER A O 1
ATOM 2659 N N . LYS A 1 341 ? -12.254 1.297 1.348 1.00 95.12 341 LYS A N 1
ATOM 2660 C CA . LYS A 1 341 ? -10.784 1.315 1.375 1.00 95.12 341 LYS A CA 1
ATOM 2661 C C . LYS A 1 341 ? -10.182 0.444 0.271 1.00 95.12 341 LYS A C 1
ATOM 2663 O O . LYS A 1 341 ? -9.261 0.885 -0.409 1.00 95.12 341 LYS A O 1
ATOM 2668 N N . CYS A 1 342 ? -10.734 -0.746 0.036 1.00 96.44 342 CYS A N 1
ATOM 2669 C CA . CYS A 1 342 ? -10.273 -1.614 -1.049 1.00 96.44 342 CYS A CA 1
ATOM 2670 C C . CYS A 1 342 ? -10.572 -1.023 -2.430 1.00 96.44 342 CYS A C 1
ATOM 2672 O O . CYS A 1 342 ? -9.708 -1.023 -3.295 1.00 96.44 342 CYS A O 1
ATOM 2674 N N . GLN A 1 343 ? -11.738 -0.407 -2.626 1.00 96.25 343 GLN A N 1
ATOM 2675 C CA . GLN A 1 343 ? -12.029 0.319 -3.867 1.00 96.25 343 GLN A CA 1
ATOM 2676 C C . GLN A 1 343 ? -11.069 1.493 -4.110 1.00 96.25 343 GLN A C 1
ATOM 2678 O O . GLN A 1 343 ? -10.738 1.785 -5.257 1.00 96.25 343 GLN A O 1
ATOM 2683 N N . ALA A 1 344 ? -10.622 2.187 -3.059 1.00 95.56 344 ALA A N 1
ATOM 2684 C CA . ALA A 1 344 ? -9.610 3.232 -3.194 1.00 95.56 344 ALA A CA 1
ATOM 2685 C C . ALA A 1 344 ? -8.257 2.657 -3.647 1.00 95.56 344 ALA A C 1
ATOM 2687 O O . ALA A 1 344 ? -7.696 3.157 -4.619 1.00 95.56 344 ALA A O 1
ATOM 2688 N N . ALA A 1 345 ? -7.797 1.571 -3.021 1.00 96.31 345 ALA A N 1
ATOM 2689 C CA . ALA A 1 345 ? -6.565 0.888 -3.415 1.00 96.31 345 ALA A CA 1
ATOM 2690 C C . ALA A 1 345 ? -6.636 0.303 -4.841 1.00 96.31 345 ALA A C 1
ATOM 2692 O O . ALA A 1 345 ? -5.663 0.380 -5.587 1.00 96.31 345 ALA A O 1
ATOM 2693 N N . GLU A 1 346 ? -7.791 -0.223 -5.261 1.00 96.62 346 GLU A N 1
ATOM 2694 C CA . GLU A 1 346 ? -7.995 -0.702 -6.635 1.00 96.62 346 GLU A CA 1
ATOM 2695 C C . GLU A 1 346 ? -7.891 0.446 -7.653 1.00 96.62 346 GLU A C 1
ATOM 2697 O O . GLU A 1 346 ? -7.266 0.293 -8.698 1.00 96.62 346 GLU A O 1
ATOM 2702 N N . ARG A 1 347 ? -8.418 1.639 -7.337 1.00 97.25 347 ARG A N 1
ATOM 2703 C CA . ARG A 1 347 ? -8.247 2.823 -8.199 1.00 97.25 347 ARG A CA 1
ATOM 2704 C C . ARG A 1 347 ? -6.782 3.242 -8.327 1.00 97.25 347 ARG A C 1
ATOM 2706 O O . ARG A 1 347 ? -6.345 3.586 -9.422 1.00 97.25 347 ARG A O 1
ATOM 2713 N N . GLU A 1 348 ? -6.023 3.204 -7.233 1.00 96.50 348 GLU A N 1
ATOM 2714 C CA . GLU A 1 348 ? -4.581 3.483 -7.265 1.00 96.50 348 GLU A CA 1
ATOM 2715 C C . GLU A 1 348 ? -3.828 2.467 -8.132 1.00 96.50 348 GLU A C 1
ATOM 2717 O O . GLU A 1 348 ? -2.993 2.854 -8.955 1.00 96.50 348 GLU A O 1
ATOM 2722 N N . LEU A 1 349 ? -4.168 1.180 -8.003 1.00 97.44 349 LEU A N 1
ATOM 2723 C CA . LEU A 1 349 ? -3.633 0.117 -8.850 1.00 97.44 349 LEU A CA 1
ATOM 2724 C C . LEU A 1 349 ? -3.927 0.383 -10.334 1.00 97.44 349 LEU A C 1
ATOM 2726 O O . LEU A 1 349 ? -3.021 0.314 -11.165 1.00 97.44 349 LEU A O 1
ATOM 2730 N N . GLN A 1 350 ? -5.175 0.710 -10.671 1.00 97.00 350 GLN A N 1
ATOM 2731 C CA . GLN A 1 350 ? -5.591 0.963 -12.050 1.00 97.00 350 GLN A CA 1
ATOM 2732 C C . GLN A 1 350 ? -4.885 2.180 -12.663 1.00 97.00 350 GLN A C 1
ATOM 2734 O O . GLN A 1 350 ? -4.449 2.115 -13.815 1.00 97.00 350 GLN A O 1
ATOM 2739 N N . GLU A 1 351 ? -4.698 3.267 -11.911 1.00 96.56 351 GLU A N 1
ATOM 2740 C CA . GLU A 1 351 ? -3.944 4.430 -12.398 1.00 96.56 351 GLU A CA 1
ATOM 2741 C C . GLU A 1 351 ? -2.447 4.127 -12.569 1.00 96.56 351 GLU A C 1
ATOM 2743 O O . GLU A 1 351 ? -1.836 4.583 -13.543 1.00 96.56 351 GLU A O 1
ATOM 2748 N N . LEU A 1 352 ? -1.851 3.299 -11.701 1.00 96.56 352 LEU A N 1
ATOM 2749 C CA . LEU A 1 352 ? -0.477 2.823 -11.884 1.00 96.56 352 LEU A CA 1
ATOM 2750 C C . LEU A 1 352 ? -0.343 1.975 -13.156 1.00 96.56 352 LEU A C 1
ATOM 2752 O O . LEU A 1 352 ? 0.542 2.236 -13.977 1.00 96.56 352 LEU A O 1
ATOM 2756 N N . ILE A 1 353 ? -1.241 1.000 -13.347 1.00 97.25 353 ILE A N 1
ATOM 2757 C CA . ILE A 1 353 ? -1.300 0.161 -14.552 1.00 97.25 353 ILE A CA 1
ATOM 2758 C C . ILE A 1 353 ? -1.401 1.044 -15.794 1.00 97.25 353 ILE A C 1
ATOM 2760 O O . ILE A 1 353 ? -0.590 0.920 -16.712 1.00 97.25 353 ILE A O 1
ATOM 2764 N N . LYS A 1 354 ? -2.358 1.974 -15.809 1.00 96.31 354 LYS A N 1
ATOM 2765 C CA . LYS A 1 354 ? -2.578 2.900 -16.921 1.00 96.31 354 LYS A CA 1
ATOM 2766 C C . LYS A 1 354 ? -1.336 3.729 -17.220 1.00 96.31 354 LYS A C 1
ATOM 2768 O O . LYS A 1 354 ? -0.937 3.795 -18.376 1.00 96.31 354 LYS A O 1
ATOM 2773 N N . THR A 1 355 ? -0.699 4.302 -16.199 1.00 95.75 355 THR A N 1
ATOM 2774 C CA . THR A 1 355 ? 0.511 5.124 -16.353 1.00 95.75 355 THR A CA 1
ATOM 2775 C C . THR A 1 355 ? 1.665 4.328 -16.962 1.00 95.75 355 THR A C 1
ATOM 2777 O O . THR A 1 355 ? 2.388 4.835 -17.825 1.00 95.75 355 THR A O 1
ATOM 2780 N N . ILE A 1 356 ? 1.856 3.083 -16.522 1.00 94.56 356 ILE A N 1
ATOM 2781 C CA . ILE A 1 356 ? 2.905 2.204 -17.047 1.00 94.56 356 ILE A CA 1
ATOM 2782 C C . ILE A 1 356 ? 2.589 1.810 -18.491 1.00 94.56 356 ILE A C 1
ATOM 2784 O O . ILE A 1 356 ? 3.447 1.957 -19.359 1.00 94.56 356 ILE A O 1
ATOM 2788 N N . LEU A 1 357 ? 1.362 1.365 -18.774 1.00 92.69 357 LEU A N 1
ATOM 2789 C CA . LEU A 1 357 ? 0.970 0.920 -20.112 1.00 92.69 357 LEU A CA 1
ATOM 2790 C C . LEU A 1 357 ? 0.956 2.068 -21.131 1.00 92.69 357 LEU A C 1
ATOM 2792 O O . LEU A 1 357 ? 1.389 1.868 -22.264 1.00 92.69 357 LEU A O 1
ATOM 2796 N N . SER A 1 358 ? 0.543 3.277 -20.737 1.00 91.38 358 SER A N 1
ATOM 2797 C CA . SER A 1 358 ? 0.503 4.449 -21.623 1.00 91.38 358 SER A CA 1
ATOM 2798 C C . SER A 1 358 ? 1.874 5.071 -21.896 1.00 91.38 358 SER A C 1
ATOM 2800 O O . SER A 1 358 ? 1.968 5.972 -22.727 1.00 91.38 358 SER A O 1
ATOM 2802 N N . THR A 1 359 ? 2.926 4.635 -21.195 1.00 88.44 359 THR A N 1
ATOM 2803 C CA . THR A 1 359 ? 4.268 5.224 -21.285 1.00 88.44 359 THR A CA 1
ATOM 2804 C C . THR A 1 359 ? 5.278 4.168 -21.745 1.00 88.44 359 THR A C 1
ATOM 2806 O O . THR A 1 359 ? 5.866 3.486 -20.905 1.00 88.44 359 THR A O 1
ATOM 2809 N N . PRO A 1 360 ? 5.543 4.037 -23.060 1.00 84.56 360 PRO A N 1
ATOM 2810 C CA . PRO A 1 360 ? 6.392 2.973 -23.609 1.00 84.56 360 PRO A CA 1
ATOM 2811 C C . PRO A 1 360 ? 7.786 2.867 -22.975 1.00 84.56 360 PRO A C 1
ATOM 2813 O O . PRO A 1 360 ? 8.293 1.773 -22.745 1.00 84.56 360 PRO A O 1
ATOM 2816 N N . THR A 1 361 ? 8.403 3.993 -22.606 1.00 81.94 361 THR A N 1
ATOM 2817 C CA . THR A 1 361 ? 9.714 4.017 -21.927 1.00 81.94 361 THR A CA 1
ATOM 2818 C C . THR A 1 361 ? 9.700 3.373 -20.539 1.00 81.94 361 THR A C 1
ATOM 2820 O O . THR A 1 361 ? 10.752 2.972 -20.046 1.00 81.94 361 THR A O 1
ATOM 2823 N N . ARG A 1 362 ? 8.530 3.234 -19.902 1.00 85.75 362 ARG A N 1
ATOM 2824 C CA . ARG A 1 362 ? 8.377 2.560 -18.606 1.00 85.75 362 ARG A CA 1
ATOM 2825 C C . ARG A 1 362 ? 8.192 1.052 -18.733 1.00 85.75 362 ARG A C 1
ATOM 2827 O O . ARG A 1 362 ? 8.342 0.365 -17.729 1.00 85.75 362 ARG A O 1
ATOM 2834 N N . HIS A 1 363 ? 7.913 0.510 -19.922 1.00 87.50 363 HIS A N 1
ATOM 2835 C CA . HIS A 1 363 ? 7.590 -0.916 -20.092 1.00 87.50 363 HIS A CA 1
ATOM 2836 C C . HIS A 1 363 ? 8.702 -1.848 -19.587 1.00 87.50 363 HIS A C 1
ATOM 2838 O O . HIS A 1 363 ? 8.408 -2.845 -18.934 1.00 87.50 363 HIS A O 1
ATOM 2844 N N . ALA A 1 364 ? 9.974 -1.492 -19.807 1.00 79.50 364 ALA A N 1
ATOM 2845 C CA . ALA A 1 364 ? 11.129 -2.312 -19.421 1.00 79.50 364 ALA A CA 1
ATOM 2846 C C . ALA A 1 364 ? 11.273 -2.524 -17.898 1.00 79.50 364 ALA A C 1
ATOM 2848 O O . ALA A 1 364 ? 11.776 -3.562 -17.477 1.00 79.50 364 ALA A O 1
ATOM 2849 N N . GLY A 1 365 ? 10.820 -1.568 -17.075 1.00 86.44 365 GLY A N 1
ATOM 2850 C CA . GLY A 1 365 ? 10.794 -1.682 -15.607 1.00 86.44 365 GLY A CA 1
ATOM 2851 C C . GLY A 1 365 ? 9.396 -1.918 -15.026 1.00 86.44 365 GLY A C 1
ATOM 2852 O O . GLY A 1 365 ? 9.260 -2.381 -13.894 1.00 86.44 365 GLY A O 1
ATOM 2853 N N . GLY A 1 366 ? 8.355 -1.645 -15.814 1.00 90.88 366 GLY A N 1
ATOM 2854 C CA . GLY A 1 366 ? 6.964 -1.655 -15.380 1.00 90.88 366 GLY A CA 1
ATOM 2855 C C . GLY A 1 366 ? 6.492 -3.017 -14.886 1.00 90.88 366 GLY A C 1
ATOM 2856 O O . GLY A 1 366 ? 5.739 -3.079 -13.922 1.00 90.88 366 GLY A O 1
ATOM 2857 N N . ALA A 1 367 ? 6.978 -4.117 -15.469 1.00 90.75 367 ALA A N 1
ATOM 2858 C CA . ALA A 1 367 ? 6.616 -5.459 -15.009 1.00 90.75 367 ALA A CA 1
ATOM 2859 C C . ALA A 1 367 ? 7.123 -5.745 -13.583 1.00 90.75 367 ALA A C 1
ATOM 2861 O O . ALA A 1 367 ? 6.390 -6.293 -12.756 1.00 90.75 367 ALA A O 1
ATOM 2862 N N . ALA A 1 368 ? 8.356 -5.334 -13.268 1.00 92.25 368 ALA A N 1
ATOM 2863 C CA . ALA A 1 368 ? 8.918 -5.468 -11.926 1.00 92.25 368 ALA A CA 1
ATOM 2864 C C . ALA A 1 368 ? 8.207 -4.541 -10.928 1.00 92.25 368 ALA A C 1
ATOM 2866 O O . ALA A 1 368 ? 7.887 -4.965 -9.819 1.00 92.25 368 ALA A O 1
ATOM 2867 N N . GLU A 1 369 ? 7.903 -3.308 -11.342 1.00 94.81 369 GLU A N 1
ATOM 2868 C CA . GLU A 1 369 ? 7.164 -2.331 -10.535 1.00 94.81 369 GLU A CA 1
ATOM 2869 C C . GLU A 1 369 ? 5.751 -2.826 -10.185 1.00 94.81 369 GLU A C 1
ATOM 2871 O O . GLU A 1 369 ? 5.381 -2.851 -9.011 1.00 94.81 369 GLU A O 1
ATOM 2876 N N . LEU A 1 370 ? 4.991 -3.303 -11.178 1.00 96.25 370 LEU A N 1
ATOM 2877 C CA . LEU A 1 370 ? 3.658 -3.879 -10.985 1.00 96.25 370 LEU A CA 1
ATOM 2878 C C . LEU A 1 370 ? 3.698 -5.124 -10.095 1.00 96.25 370 LEU A C 1
ATOM 2880 O O . LEU A 1 370 ? 2.878 -5.260 -9.191 1.00 96.25 370 LEU A O 1
ATOM 2884 N N . THR A 1 371 ? 4.681 -6.006 -10.287 1.00 95.06 371 THR A N 1
ATOM 2885 C CA . THR A 1 371 ? 4.850 -7.195 -9.435 1.00 95.06 371 THR A CA 1
ATOM 2886 C C . THR A 1 371 ? 5.135 -6.805 -7.982 1.00 95.06 371 THR A C 1
ATOM 2888 O O . THR A 1 371 ? 4.535 -7.356 -7.058 1.00 95.06 371 THR A O 1
ATOM 2891 N N . ALA A 1 372 ? 6.015 -5.824 -7.760 1.00 96.19 372 ALA A N 1
ATOM 2892 C CA . ALA A 1 372 ? 6.329 -5.325 -6.425 1.00 96.19 372 ALA A CA 1
ATOM 2893 C C . ALA A 1 372 ? 5.110 -4.669 -5.754 1.00 96.19 372 ALA A C 1
ATOM 2895 O O . ALA A 1 372 ? 4.860 -4.907 -4.570 1.00 96.19 372 ALA A O 1
ATOM 2896 N N . TYR A 1 373 ? 4.327 -3.890 -6.505 1.00 96.62 373 TYR A N 1
ATOM 2897 C CA . TYR A 1 373 ? 3.091 -3.289 -6.005 1.00 96.62 373 TYR A CA 1
ATOM 2898 C C . TYR A 1 373 ? 2.034 -4.356 -5.679 1.00 96.62 373 TYR A C 1
ATOM 2900 O O . TYR A 1 373 ? 1.463 -4.336 -4.591 1.00 96.62 373 TYR A O 1
ATOM 2908 N N . GLY A 1 374 ? 1.852 -5.361 -6.542 1.00 97.19 374 GLY A N 1
ATOM 2909 C CA . GLY A 1 374 ? 0.982 -6.511 -6.275 1.00 97.19 374 GLY A CA 1
ATOM 2910 C C . GLY A 1 374 ? 1.376 -7.269 -5.002 1.00 97.19 374 GLY A C 1
ATOM 2911 O O . GLY A 1 374 ? 0.522 -7.584 -4.176 1.00 97.19 374 GLY A O 1
ATOM 2912 N N . ASN A 1 375 ? 2.671 -7.508 -4.777 1.00 96.81 375 ASN A N 1
ATOM 2913 C CA . ASN A 1 375 ? 3.150 -8.136 -3.540 1.00 96.81 375 ASN A CA 1
ATOM 2914 C C . ASN A 1 375 ? 2.834 -7.298 -2.292 1.00 96.81 375 ASN A C 1
ATOM 2916 O O . ASN A 1 375 ? 2.435 -7.851 -1.265 1.00 96.81 375 ASN A O 1
ATOM 2920 N N . ARG A 1 376 ? 2.959 -5.967 -2.386 1.00 97.50 376 ARG A N 1
ATOM 2921 C CA . ARG A 1 376 ? 2.572 -5.049 -1.306 1.00 97.50 376 ARG A CA 1
ATOM 2922 C C . ARG A 1 376 ? 1.079 -5.156 -1.003 1.00 97.50 376 ARG A C 1
ATOM 2924 O O . ARG A 1 376 ? 0.722 -5.330 0.160 1.00 97.50 376 ARG A O 1
ATOM 2931 N N . LEU A 1 377 ? 0.231 -5.133 -2.032 1.00 97.19 377 LEU A N 1
ATOM 2932 C CA . LEU A 1 377 ? -1.216 -5.284 -1.873 1.00 97.19 377 LEU A CA 1
ATOM 2933 C C . LEU A 1 377 ? -1.576 -6.603 -1.179 1.00 97.19 377 LEU A C 1
ATOM 2935 O O . LEU A 1 377 ? -2.336 -6.589 -0.214 1.00 97.19 377 LEU A O 1
ATOM 2939 N N . ARG A 1 378 ? -0.976 -7.728 -1.594 1.00 96.94 378 ARG A N 1
ATOM 2940 C CA . ARG A 1 378 ? -1.167 -9.028 -0.925 1.00 96.94 378 ARG A CA 1
ATOM 2941 C C . ARG A 1 378 ? -0.806 -8.948 0.557 1.00 96.94 378 ARG A C 1
ATOM 2943 O O . ARG A 1 378 ? -1.617 -9.327 1.396 1.00 96.94 378 ARG A O 1
ATOM 2950 N N . SER A 1 379 ? 0.374 -8.410 0.878 1.00 96.56 379 SER A N 1
ATOM 2951 C CA . SER A 1 379 ? 0.848 -8.295 2.265 1.00 96.56 379 SER A CA 1
ATOM 2952 C C . SER A 1 379 ? -0.041 -7.413 3.147 1.00 96.56 379 SER A C 1
ATOM 2954 O O . SER A 1 379 ? -0.141 -7.650 4.347 1.00 96.56 379 SER A O 1
ATOM 2956 N N . GLU A 1 380 ? -0.709 -6.419 2.561 1.00 96.44 380 GLU A N 1
ATOM 2957 C CA . GLU A 1 380 ? -1.593 -5.515 3.290 1.00 96.44 380 GLU A CA 1
ATOM 2958 C C . GLU A 1 380 ? -3.001 -6.098 3.472 1.00 96.44 380 GLU A C 1
ATOM 2960 O O . GLU A 1 380 ? -3.575 -6.025 4.562 1.00 96.44 380 GLU A O 1
ATOM 2965 N N . TRP A 1 381 ? -3.577 -6.656 2.406 1.00 96.38 381 TRP A N 1
ATOM 2966 C CA . TRP A 1 381 ? -5.000 -6.990 2.365 1.00 96.38 381 TRP A CA 1
ATOM 2967 C C . TRP A 1 381 ? -5.312 -8.419 2.790 1.00 96.38 381 TRP A C 1
ATOM 2969 O O . TRP A 1 381 ? -6.378 -8.645 3.364 1.00 96.38 381 TRP A O 1
ATOM 2979 N N . GLN A 1 382 ? -4.396 -9.370 2.584 1.00 96.25 382 GLN A N 1
ATOM 2980 C CA . GLN A 1 382 ? -4.620 -10.756 2.997 1.00 96.25 382 GLN A CA 1
ATOM 2981 C C . GLN A 1 382 ? -4.828 -10.885 4.522 1.00 96.25 382 GLN A C 1
ATOM 2983 O O . GLN A 1 382 ? -5.876 -11.403 4.916 1.00 96.25 382 GLN A O 1
ATOM 2988 N N . PRO A 1 383 ? -3.963 -10.331 5.400 1.00 95.62 383 PRO A N 1
ATOM 2989 C CA . PRO A 1 383 ? -4.168 -10.442 6.849 1.00 95.62 383 PRO A CA 1
ATOM 2990 C C . PRO A 1 383 ? -5.446 -9.740 7.329 1.00 95.62 383 PRO A C 1
ATOM 2992 O O . PRO A 1 383 ? -6.072 -10.146 8.308 1.00 95.62 383 PRO A O 1
ATOM 2995 N N . ARG A 1 384 ? -5.863 -8.667 6.641 1.00 95.31 384 ARG A N 1
ATOM 2996 C CA . ARG A 1 384 ? -7.109 -7.950 6.953 1.00 95.31 384 ARG A CA 1
ATOM 2997 C C . ARG A 1 384 ? -8.341 -8.792 6.623 1.00 95.31 384 ARG A C 1
ATOM 2999 O O . ARG A 1 384 ? -9.283 -8.792 7.412 1.00 95.31 384 ARG A O 1
ATOM 3006 N N . LEU A 1 385 ? -8.328 -9.516 5.501 1.00 95.62 385 LEU A N 1
ATOM 3007 C CA . LEU A 1 385 ? -9.396 -10.453 5.142 1.00 95.62 385 LEU A CA 1
ATOM 3008 C C . LEU A 1 385 ? -9.462 -11.640 6.105 1.00 95.62 385 LEU A C 1
ATOM 3010 O O . LEU A 1 385 ? -10.552 -11.978 6.554 1.00 95.62 385 LEU A O 1
ATOM 3014 N N . GLU A 1 386 ? -8.318 -12.208 6.487 1.00 95.25 386 GLU A N 1
ATOM 3015 C CA . GLU A 1 386 ? -8.246 -13.288 7.483 1.00 95.25 386 GLU A CA 1
ATOM 3016 C C . GLU A 1 386 ? -8.812 -12.833 8.841 1.00 95.25 386 GLU A C 1
ATOM 3018 O O . GLU A 1 386 ? -9.614 -13.535 9.463 1.00 95.25 386 GLU A O 1
ATOM 3023 N N . LYS A 1 387 ? -8.480 -11.608 9.276 1.00 94.56 387 LYS A N 1
ATOM 3024 C CA . LYS A 1 387 ? -9.052 -11.005 10.489 1.00 94.56 387 LYS A CA 1
ATOM 3025 C C . LYS A 1 387 ? -10.561 -10.765 10.368 1.00 94.56 387 LYS A C 1
ATOM 3027 O O . LYS A 1 387 ? -11.290 -10.972 11.336 1.00 94.56 387 LYS A O 1
ATOM 3032 N N . ALA A 1 388 ? -11.041 -10.330 9.203 1.00 95.06 388 ALA A N 1
ATOM 3033 C CA . ALA A 1 388 ? -12.471 -10.159 8.956 1.00 95.06 388 ALA A CA 1
ATOM 3034 C C . ALA A 1 388 ? -13.211 -11.507 8.981 1.00 95.06 388 ALA A C 1
ATOM 3036 O O . ALA A 1 388 ? -14.292 -11.597 9.553 1.00 95.06 388 ALA A O 1
ATOM 3037 N N . GLU A 1 389 ? -12.614 -12.567 8.434 1.00 96.19 389 GLU A N 1
ATOM 3038 C CA . GLU A 1 389 ? -13.157 -13.927 8.481 1.00 96.19 389 GLU A CA 1
ATOM 3039 C C . GLU A 1 389 ? -13.213 -14.476 9.915 1.00 96.19 389 GLU A C 1
ATOM 3041 O O . GLU A 1 389 ? -14.216 -15.063 10.322 1.00 96.19 389 GLU A O 1
ATOM 3046 N N . GLN A 1 390 ? -12.173 -14.236 10.721 1.00 95.62 390 GLN A N 1
ATOM 3047 C CA . GLN A 1 390 ? -12.219 -14.531 12.153 1.00 95.62 390 GLN A CA 1
ATOM 3048 C C . GLN A 1 390 ? -13.365 -13.774 12.839 1.00 95.62 390 GLN A C 1
ATOM 3050 O O . GLN A 1 390 ? -14.128 -14.376 13.597 1.00 95.62 390 GLN A O 1
ATOM 3055 N N . GLY A 1 391 ? -13.523 -12.485 12.528 1.00 95.44 391 GLY A N 1
ATOM 3056 C CA . GLY A 1 391 ? -14.632 -11.670 13.017 1.00 95.44 391 GLY A CA 1
ATOM 3057 C C . GLY A 1 391 ? -16.008 -12.222 12.638 1.00 95.44 391 GLY A C 1
ATOM 3058 O O . GLY A 1 391 ? -16.904 -12.197 13.476 1.00 95.44 391 GLY A O 1
ATOM 3059 N N . ASP A 1 392 ? -16.169 -12.776 11.430 1.00 97.00 392 ASP A N 1
ATOM 3060 C CA . ASP A 1 392 ? -17.425 -13.398 10.983 1.00 97.00 392 ASP A CA 1
ATOM 3061 C C . ASP A 1 392 ? -17.762 -14.641 11.813 1.00 97.00 392 ASP A C 1
ATOM 3063 O O . ASP A 1 392 ? -18.900 -14.793 12.262 1.00 97.00 392 ASP A O 1
ATOM 3067 N N . ARG A 1 393 ? -16.770 -15.499 12.088 1.00 96.88 393 ARG A N 1
ATOM 3068 C CA . ARG A 1 393 ? -16.960 -16.682 12.944 1.00 96.88 393 ARG A CA 1
ATOM 3069 C C . ARG A 1 393 ? -17.385 -16.295 14.358 1.00 96.88 393 ARG A C 1
ATOM 3071 O O . ARG A 1 393 ? -18.348 -16.851 14.882 1.00 96.88 393 ARG A O 1
ATOM 3078 N N . GLU A 1 394 ? -16.692 -15.329 14.952 1.00 95.75 394 GLU A N 1
ATOM 3079 C CA . GLU A 1 394 ? -16.941 -14.880 16.326 1.00 95.75 394 GLU A CA 1
ATOM 3080 C C . GLU A 1 394 ? -18.294 -14.156 16.447 1.00 95.75 394 GLU A C 1
ATOM 3082 O O . GLU A 1 394 ? -19.050 -14.421 17.383 1.00 95.75 394 GLU A O 1
ATOM 3087 N N . LEU A 1 395 ? -18.675 -13.338 15.456 1.00 97.50 395 LEU A N 1
ATOM 3088 C CA . LEU A 1 395 ? -19.999 -12.711 15.412 1.00 97.50 395 LEU A CA 1
ATOM 3089 C C . LEU A 1 395 ? -21.117 -13.751 15.276 1.00 97.50 395 LEU A C 1
ATOM 3091 O O . LEU A 1 395 ? -22.124 -13.657 15.977 1.00 97.50 395 LEU A O 1
ATOM 3095 N N . ARG A 1 396 ? -20.958 -14.757 14.405 1.00 97.75 396 ARG A N 1
ATOM 3096 C CA . ARG A 1 396 ? -21.950 -15.836 14.240 1.00 97.75 396 ARG A CA 1
ATOM 3097 C C . ARG A 1 396 ? -22.100 -16.679 15.499 1.00 97.75 396 ARG A C 1
ATOM 3099 O O . ARG A 1 396 ? -23.216 -17.068 15.829 1.00 97.75 396 ARG A O 1
ATOM 3106 N N . GLN A 1 397 ? -21.005 -16.943 16.207 1.00 97.56 397 GLN A N 1
ATOM 3107 C CA . GLN A 1 397 ? -21.054 -17.622 17.498 1.00 97.56 397 GLN A CA 1
ATOM 3108 C C . GLN A 1 397 ? -21.816 -16.780 18.531 1.00 97.56 397 GLN A C 1
ATOM 3110 O O . GLN A 1 397 ? -22.716 -17.297 19.189 1.00 97.56 397 GLN A O 1
ATOM 3115 N N . GLY A 1 398 ? -21.516 -15.479 18.631 1.00 97.38 398 GLY A N 1
ATOM 3116 C CA . GLY A 1 398 ? -22.242 -14.556 19.508 1.00 97.38 398 GLY A CA 1
ATOM 3117 C C . GLY A 1 398 ? -23.740 -14.491 19.188 1.00 97.38 398 GLY A C 1
ATOM 3118 O O . GLY A 1 398 ? -24.568 -14.585 20.092 1.00 97.38 398 GLY A O 1
ATOM 3119 N N . HIS A 1 399 ? -24.092 -14.431 17.899 1.00 98.19 399 HIS A N 1
ATOM 3120 C CA . HIS A 1 399 ? -25.477 -14.500 17.419 1.00 98.19 399 HIS A CA 1
ATOM 3121 C C . HIS A 1 399 ? -26.178 -15.783 17.873 1.00 98.19 399 HIS A C 1
ATOM 3123 O O . HIS A 1 399 ? -27.243 -15.700 18.480 1.00 98.19 399 HIS A O 1
ATOM 3129 N N . GLN A 1 400 ? -25.569 -16.952 17.647 1.00 97.94 400 GLN A N 1
ATOM 3130 C CA . GLN A 1 400 ? -26.140 -18.245 18.042 1.00 97.94 400 GLN A CA 1
ATOM 3131 C C . GLN A 1 400 ? -26.401 -18.332 19.547 1.00 97.94 400 GLN A C 1
ATOM 3133 O O . GLN A 1 400 ? -27.437 -18.850 19.958 1.00 97.94 400 GLN A O 1
ATOM 3138 N N . VAL A 1 401 ? -25.478 -17.811 20.359 1.00 97.88 401 VAL A N 1
ATOM 3139 C CA . VAL A 1 401 ? -25.630 -17.751 21.817 1.00 97.88 401 VAL A CA 1
ATOM 3140 C C . VAL A 1 401 ? -26.766 -16.802 22.211 1.00 97.88 401 VAL A C 1
ATOM 3142 O O . VAL A 1 401 ? -27.568 -17.148 23.074 1.00 97.88 401 VAL A O 1
ATOM 3145 N N . ALA A 1 402 ? -26.887 -15.643 21.558 1.00 97.56 402 ALA A N 1
ATOM 3146 C CA . ALA A 1 402 ? -27.949 -14.677 21.837 1.00 97.56 402 ALA A CA 1
ATOM 3147 C C . ALA A 1 402 ? -29.350 -15.241 21.538 1.00 97.56 402 ALA A C 1
ATOM 3149 O O . ALA A 1 402 ? -30.243 -15.157 22.377 1.00 97.56 402 ALA A O 1
ATOM 3150 N N . VAL A 1 403 ? -29.542 -15.884 20.381 1.00 97.19 403 VAL A N 1
ATOM 3151 C CA . VAL A 1 403 ? -30.853 -16.439 19.979 1.00 97.19 403 VAL A CA 1
ATOM 3152 C C . VAL A 1 403 ? -31.193 -17.781 20.650 1.00 97.19 403 VAL A C 1
ATOM 3154 O O . VAL A 1 403 ? -32.252 -18.362 20.403 1.00 97.19 403 VAL A O 1
ATOM 3157 N N . ALA A 1 404 ? -30.304 -18.313 21.495 1.00 96.56 404 ALA A N 1
ATOM 3158 C CA . ALA A 1 404 ? -30.557 -19.539 22.252 1.00 96.56 404 ALA A CA 1
ATOM 3159 C C . ALA A 1 404 ? -31.509 -19.323 23.442 1.00 96.56 404 ALA A C 1
ATOM 3161 O O . ALA A 1 404 ? -32.079 -20.293 23.947 1.00 96.56 404 ALA A O 1
ATOM 3162 N N . PHE A 1 405 ? -31.713 -18.076 23.879 1.00 97.38 405 PHE A N 1
ATOM 3163 C CA . PHE A 1 405 ? -32.680 -17.746 24.923 1.00 97.38 405 PHE A CA 1
ATOM 3164 C C . PHE A 1 405 ? -34.116 -17.902 24.399 1.00 97.38 405 PHE A C 1
ATOM 3166 O O . PHE A 1 405 ? -34.527 -17.183 23.497 1.00 97.38 405 PHE A O 1
ATOM 3173 N N . ARG A 1 406 ? -34.884 -18.854 24.951 1.00 94.12 406 ARG A N 1
ATOM 3174 C CA . ARG A 1 406 ? -36.206 -19.276 24.426 1.00 94.12 406 ARG A CA 1
ATOM 3175 C C . ARG A 1 406 ? -37.308 -19.290 25.488 1.00 94.12 406 ARG A C 1
ATOM 3177 O O . ARG A 1 406 ? -38.079 -20.242 25.582 1.00 94.12 406 ARG A O 1
ATOM 3184 N N . ARG A 1 407 ? -37.318 -18.288 26.369 1.00 95.94 407 ARG A N 1
ATOM 3185 C CA . ARG A 1 407 ? -38.301 -18.205 27.459 1.00 95.94 407 ARG A CA 1
ATOM 3186 C C . ARG A 1 407 ? -39.514 -17.389 27.025 1.00 95.94 407 ARG A C 1
ATOM 3188 O O . ARG A 1 407 ? -39.390 -16.224 26.661 1.00 95.94 407 ARG A O 1
ATOM 3195 N N . ASP A 1 408 ? -40.686 -18.014 27.118 1.00 92.75 408 ASP A N 1
ATOM 3196 C CA . ASP A 1 408 ? -41.922 -17.525 26.488 1.00 92.75 408 ASP A CA 1
ATOM 3197 C C . ASP A 1 408 ? -42.970 -17.038 27.498 1.00 92.75 408 ASP A C 1
ATOM 3199 O O . ASP A 1 408 ? -44.046 -16.561 27.110 1.00 92.75 408 ASP A O 1
ATOM 3203 N N . ASP A 1 409 ? -42.658 -17.155 28.787 1.00 88.06 409 ASP A N 1
ATOM 3204 C CA . ASP A 1 409 ? -43.551 -16.858 29.898 1.00 88.06 409 ASP A CA 1
ATOM 3205 C C . ASP A 1 409 ? -43.465 -15.395 30.340 1.00 88.06 409 ASP A C 1
ATOM 3207 O O . ASP A 1 409 ? -42.409 -14.893 30.723 1.00 88.06 409 ASP A O 1
ATOM 3211 N N . GLY A 1 410 ? -44.614 -14.716 30.353 1.00 87.56 410 GLY A N 1
ATOM 3212 C CA . GLY A 1 410 ? -44.764 -13.371 30.912 1.00 87.56 410 GLY A CA 1
ATOM 3213 C C . GLY A 1 410 ? -43.711 -12.365 30.403 1.00 87.56 410 GLY A C 1
ATOM 3214 O O . GLY A 1 410 ? -43.540 -12.241 29.188 1.00 87.56 410 GLY A O 1
ATOM 3215 N N . PRO A 1 411 ? -43.013 -11.632 31.296 1.00 90.50 411 PRO A N 1
ATOM 3216 C CA . PRO A 1 411 ? -42.062 -10.583 30.908 1.00 90.50 411 PRO A CA 1
ATOM 3217 C C . PRO A 1 411 ? -40.830 -11.100 30.144 1.00 90.50 411 PRO A C 1
ATOM 3219 O O . PRO A 1 411 ? -40.190 -10.331 29.430 1.00 90.50 411 PRO A O 1
ATOM 3222 N N . TRP A 1 412 ? -40.515 -12.397 30.226 1.00 96.44 412 TRP A N 1
ATOM 3223 C CA . TRP A 1 412 ? -39.369 -12.988 29.530 1.00 96.44 412 TRP A CA 1
ATOM 3224 C C . TRP A 1 412 ? -39.547 -13.026 28.011 1.00 96.44 412 TRP A C 1
ATOM 3226 O O . TRP A 1 412 ? -38.567 -12.876 27.282 1.00 96.44 412 TRP A O 1
ATOM 3236 N N . ARG A 1 413 ? -40.795 -13.133 27.533 1.00 96.44 413 ARG A N 1
ATOM 3237 C CA . ARG A 1 413 ? -41.116 -13.118 26.099 1.00 96.44 413 ARG A CA 1
ATOM 3238 C C . ARG A 1 413 ? -40.662 -11.824 25.425 1.00 96.44 413 ARG A C 1
ATOM 3240 O O . ARG A 1 413 ? -40.074 -11.867 24.354 1.00 96.44 413 ARG A O 1
ATOM 3247 N N . ALA A 1 414 ? -40.897 -10.682 26.072 1.00 95.81 414 ALA A N 1
ATOM 3248 C CA . ALA A 1 414 ? -40.498 -9.383 25.535 1.00 95.81 414 ALA A CA 1
ATOM 3249 C C . ALA A 1 414 ? -38.970 -9.263 25.411 1.00 95.81 414 ALA A C 1
ATOM 3251 O O . ALA A 1 414 ? -38.474 -8.705 24.435 1.00 95.81 414 ALA A O 1
ATOM 3252 N N . ILE A 1 415 ? -38.225 -9.819 26.374 1.00 97.50 415 ILE A N 1
ATOM 3253 C CA . ILE A 1 415 ? -36.760 -9.875 26.316 1.00 97.50 415 ILE A CA 1
ATOM 3254 C C . ILE A 1 415 ? -36.314 -10.771 25.161 1.00 97.50 415 ILE A C 1
ATOM 3256 O O . ILE A 1 415 ? -35.491 -10.339 24.363 1.00 97.50 415 ILE A O 1
ATOM 3260 N N . ARG A 1 416 ? -36.874 -11.984 25.048 1.00 97.62 416 ARG A N 1
ATOM 3261 C CA . ARG A 1 416 ? -36.589 -12.926 23.955 1.00 97.62 416 ARG A CA 1
ATOM 3262 C C . ARG A 1 416 ? -36.765 -12.266 22.589 1.00 97.62 416 ARG A C 1
ATOM 3264 O O . ARG A 1 416 ? -35.829 -12.275 21.799 1.00 97.62 416 ARG A O 1
ATOM 3271 N N . ASP A 1 417 ? -37.929 -11.667 22.343 1.00 96.94 417 ASP A N 1
ATOM 3272 C CA . ASP A 1 417 ? -38.279 -11.101 21.035 1.00 96.94 417 ASP A CA 1
ATOM 3273 C C . ASP A 1 417 ? -37.322 -9.972 20.630 1.00 96.94 417 ASP A C 1
ATOM 3275 O O . ASP A 1 417 ? -36.831 -9.929 19.502 1.00 96.94 417 ASP A O 1
ATOM 3279 N N . ARG A 1 418 ? -37.004 -9.074 21.570 1.00 97.25 418 ARG A N 1
ATOM 3280 C CA . ARG A 1 418 ? -36.106 -7.938 21.320 1.00 97.25 418 ARG A CA 1
ATOM 3281 C C . ARG A 1 418 ? -34.645 -8.358 21.202 1.00 97.25 418 ARG A C 1
ATOM 3283 O O . ARG A 1 418 ? -33.920 -7.822 20.368 1.00 97.25 418 ARG A O 1
ATOM 3290 N N . LEU A 1 419 ? -34.219 -9.340 21.996 1.00 97.12 419 LEU A N 1
ATOM 3291 C CA . LEU A 1 419 ? -32.884 -9.924 21.912 1.00 97.12 419 LEU A CA 1
ATOM 3292 C C . LEU A 1 419 ? -32.670 -10.606 20.555 1.00 97.12 419 LEU A C 1
ATOM 3294 O O . LEU A 1 419 ? -31.641 -10.386 19.917 1.00 97.12 419 LEU A O 1
ATOM 3298 N N . GLU A 1 420 ? -33.648 -11.397 20.105 1.00 97.50 420 GLU A N 1
ATOM 3299 C CA . GLU A 1 420 ? -33.614 -12.071 18.807 1.00 97.50 420 GLU A CA 1
ATOM 3300 C C . GLU A 1 420 ? -33.609 -11.067 17.650 1.00 97.50 420 GLU A C 1
ATOM 3302 O O . GLU A 1 420 ? -32.773 -11.192 16.752 1.00 97.50 420 GLU A O 1
ATOM 3307 N N . SER A 1 421 ? -34.475 -10.045 17.691 1.00 97.50 421 SER A N 1
ATOM 3308 C CA . SER A 1 421 ? -34.495 -8.975 16.684 1.00 97.50 421 SER A CA 1
ATOM 3309 C C . SER A 1 421 ? -33.133 -8.287 16.578 1.00 97.50 421 SER A C 1
ATOM 3311 O O . SER A 1 421 ? -32.501 -8.343 15.525 1.00 97.50 421 SER A O 1
ATOM 3313 N N . SER A 1 422 ? -32.612 -7.754 17.690 1.00 97.56 422 SER A N 1
ATOM 3314 C CA . SER A 1 422 ? -31.316 -7.066 17.717 1.00 97.56 422 SER A CA 1
ATOM 3315 C C . SER A 1 422 ? -30.163 -7.956 17.243 1.00 97.56 422 SER A C 1
ATOM 3317 O O . SER A 1 422 ? -29.278 -7.498 16.517 1.00 97.56 422 SER A O 1
ATOM 3319 N N . ALA A 1 423 ? -30.145 -9.236 17.633 1.00 97.81 423 ALA A N 1
ATOM 3320 C CA . ALA A 1 423 ? -29.119 -10.173 17.183 1.00 97.81 423 ALA A CA 1
ATOM 3321 C C . ALA A 1 423 ? -29.183 -10.393 15.661 1.00 97.81 423 ALA A C 1
ATOM 3323 O O . ALA A 1 423 ? -28.145 -10.400 14.991 1.00 97.81 423 ALA A O 1
ATOM 3324 N N . ASN A 1 424 ? -30.388 -10.556 15.109 1.00 98.12 424 ASN A N 1
ATOM 3325 C CA . ASN A 1 424 ? -30.599 -10.731 13.675 1.00 98.12 424 ASN A CA 1
ATOM 3326 C C . ASN A 1 424 ? -30.201 -9.480 12.881 1.00 98.12 424 ASN A C 1
ATOM 3328 O O . ASN A 1 424 ? -29.529 -9.609 11.855 1.00 98.12 424 ASN A O 1
ATOM 3332 N N . ASP A 1 425 ? -30.532 -8.287 13.370 1.00 97.81 425 ASP A N 1
ATOM 3333 C CA . ASP A 1 425 ? -30.183 -7.023 12.715 1.00 97.81 425 ASP A CA 1
ATOM 3334 C C . ASP A 1 425 ? -28.665 -6.785 12.706 1.00 97.81 425 ASP A C 1
ATOM 3336 O O . ASP A 1 425 ? -28.089 -6.462 11.661 1.00 97.81 425 ASP A O 1
ATOM 3340 N N . ILE A 1 426 ? -27.974 -7.084 13.815 1.00 98.12 426 ILE A N 1
ATOM 3341 C CA . ILE A 1 426 ? -26.501 -7.082 13.880 1.00 98.12 426 ILE A CA 1
ATOM 3342 C C . ILE A 1 426 ? -25.898 -8.043 12.845 1.00 98.12 426 ILE A C 1
ATOM 3344 O O . ILE A 1 426 ? -24.965 -7.673 12.125 1.00 98.12 426 ILE A O 1
ATOM 3348 N N . LEU A 1 427 ? -26.421 -9.270 12.749 1.00 97.69 427 LEU A N 1
ATOM 3349 C CA . LEU A 1 427 ? -25.935 -10.269 11.795 1.00 97.69 427 LEU A CA 1
ATOM 3350 C C . LEU A 1 427 ? -26.172 -9.837 10.342 1.00 97.69 427 LEU A C 1
ATOM 3352 O O . LEU A 1 427 ? -25.306 -10.051 9.491 1.00 97.69 427 LEU A O 1
ATOM 3356 N N . ASN A 1 428 ? -27.323 -9.237 10.043 1.00 97.44 428 ASN A N 1
ATOM 3357 C CA . ASN A 1 428 ? -27.665 -8.767 8.702 1.00 97.44 428 ASN A CA 1
ATOM 3358 C C . ASN A 1 428 ? -26.787 -7.586 8.268 1.00 97.44 428 ASN A C 1
ATOM 3360 O O . ASN A 1 428 ? -26.267 -7.590 7.144 1.00 97.44 428 ASN A O 1
ATOM 3364 N N . HIS A 1 429 ? -26.555 -6.622 9.166 1.00 96.25 429 HIS A N 1
ATOM 3365 C CA . HIS A 1 429 ? -25.611 -5.520 8.946 1.00 96.25 429 HIS A CA 1
ATOM 3366 C C . HIS A 1 429 ? -24.211 -6.056 8.640 1.00 96.25 429 HIS A C 1
ATOM 3368 O O . HIS A 1 429 ? -23.612 -5.706 7.621 1.00 96.25 429 HIS A O 1
ATOM 3374 N N . TRP A 1 430 ? -23.719 -6.976 9.473 1.00 96.81 430 TRP A N 1
ATOM 3375 C CA . TRP A 1 430 ? -22.410 -7.590 9.276 1.00 96.81 430 TRP A CA 1
ATOM 3376 C C . TRP A 1 430 ? -22.309 -8.335 7.943 1.00 96.81 430 TRP A C 1
ATOM 3378 O O . TRP A 1 430 ? -21.380 -8.083 7.184 1.00 96.81 430 TRP A O 1
ATOM 3388 N N . LYS A 1 431 ? -23.264 -9.218 7.615 1.00 96.62 431 LYS A N 1
ATOM 3389 C CA . LYS A 1 431 ? -23.252 -9.989 6.357 1.00 96.62 431 LYS A CA 1
ATOM 3390 C C . LYS A 1 431 ? -23.148 -9.089 5.129 1.00 96.62 431 LYS A C 1
ATOM 3392 O O . LYS A 1 431 ? -22.418 -9.420 4.195 1.00 96.62 431 LYS A O 1
ATOM 3397 N N . THR A 1 432 ? -23.859 -7.965 5.144 1.00 96.19 432 THR A N 1
ATOM 3398 C CA . THR A 1 432 ? -23.849 -6.989 4.051 1.00 96.19 432 THR A CA 1
ATOM 3399 C C . THR A 1 432 ? -22.461 -6.367 3.887 1.00 96.19 432 THR A C 1
ATOM 3401 O O . THR A 1 432 ? -21.878 -6.432 2.804 1.00 96.19 432 THR A O 1
ATOM 3404 N N . ASN A 1 433 ? -21.891 -5.829 4.969 1.00 95.94 433 ASN A N 1
ATOM 3405 C CA . ASN A 1 433 ? -20.608 -5.123 4.914 1.00 95.94 433 ASN A CA 1
ATOM 3406 C C . ASN A 1 433 ? -19.411 -6.066 4.744 1.00 95.94 433 ASN A C 1
ATOM 3408 O O . ASN A 1 433 ? -18.516 -5.790 3.945 1.00 95.94 433 ASN A O 1
ATOM 3412 N N . TYR A 1 434 ? -19.419 -7.220 5.412 1.00 96.31 434 TYR A N 1
ATOM 3413 C CA . TYR A 1 434 ? -18.417 -8.267 5.232 1.00 96.31 434 TYR A CA 1
ATOM 3414 C C . TYR A 1 434 ? -18.423 -8.808 3.798 1.00 96.31 434 TYR A C 1
ATOM 3416 O O . TYR A 1 434 ? -17.365 -8.889 3.178 1.00 96.31 434 TYR A O 1
ATOM 3424 N N . GLY A 1 435 ? -19.599 -9.109 3.234 1.00 95.94 435 GLY A N 1
ATOM 3425 C CA . GLY A 1 435 ? -19.718 -9.559 1.845 1.00 95.94 435 GLY A CA 1
ATOM 3426 C C . GLY A 1 435 ? -19.170 -8.532 0.850 1.00 95.94 435 GLY A C 1
ATOM 3427 O O . GLY A 1 435 ? -18.400 -8.887 -0.045 1.00 95.94 435 GLY A O 1
ATOM 3428 N N . ALA A 1 436 ? -19.493 -7.249 1.048 1.00 95.94 436 ALA A N 1
ATOM 3429 C CA . ALA A 1 436 ? -18.954 -6.158 0.239 1.00 95.94 436 ALA A CA 1
ATOM 3430 C C . ALA A 1 436 ? -17.425 -6.025 0.378 1.00 95.94 436 ALA A C 1
ATOM 3432 O O . ALA A 1 436 ? -16.728 -5.845 -0.623 1.00 95.94 436 ALA A O 1
ATOM 3433 N N . ALA A 1 437 ? -16.889 -6.151 1.596 1.00 96.12 437 ALA A N 1
ATOM 3434 C CA . ALA A 1 437 ? -15.453 -6.101 1.850 1.00 96.12 437 ALA A CA 1
ATOM 3435 C C . ALA A 1 437 ? -14.715 -7.281 1.196 1.00 96.12 437 ALA A C 1
ATOM 3437 O O . ALA A 1 437 ? -13.727 -7.066 0.502 1.00 96.12 437 ALA A O 1
ATOM 3438 N N . VAL A 1 438 ? -15.208 -8.515 1.337 1.00 96.06 438 VAL A N 1
ATOM 3439 C CA . VAL A 1 438 ? -14.606 -9.698 0.695 1.00 96.06 438 VAL A CA 1
ATOM 3440 C C . VAL A 1 438 ? -14.590 -9.550 -0.826 1.00 96.06 438 VAL A C 1
ATOM 3442 O O . VAL A 1 438 ? -13.559 -9.798 -1.451 1.00 96.06 438 VAL A O 1
ATOM 3445 N N . ALA A 1 439 ? -15.695 -9.096 -1.423 1.00 95.75 439 ALA A N 1
ATOM 3446 C CA . ALA A 1 439 ? -15.780 -8.891 -2.866 1.00 95.75 439 ALA A CA 1
ATOM 3447 C C . ALA A 1 439 ? -14.790 -7.824 -3.368 1.00 95.75 439 ALA A C 1
ATOM 3449 O O . ALA A 1 439 ? -14.122 -8.040 -4.378 1.00 95.75 439 ALA A O 1
ATOM 3450 N N . ALA A 1 440 ? -14.664 -6.698 -2.658 1.00 96.00 440 ALA A N 1
ATOM 3451 C CA . ALA A 1 440 ? -13.778 -5.602 -3.049 1.00 96.00 440 ALA A CA 1
ATOM 3452 C C . ALA A 1 440 ? -12.292 -5.899 -2.782 1.00 96.00 440 ALA A C 1
ATOM 3454 O O . ALA A 1 440 ? -11.437 -5.560 -3.592 1.00 96.00 440 ALA A O 1
ATOM 3455 N N . CYS A 1 441 ? -11.967 -6.524 -1.651 1.00 96.75 441 CYS A N 1
ATOM 3456 C CA . CYS A 1 441 ? -10.585 -6.749 -1.226 1.00 96.75 441 CYS A CA 1
ATOM 3457 C C . CYS A 1 441 ? -9.998 -8.066 -1.751 1.00 96.75 441 CYS A C 1
ATOM 3459 O O . CYS A 1 441 ? -8.777 -8.204 -1.826 1.00 96.75 441 CYS A O 1
ATOM 3461 N N . GLY A 1 442 ? -10.838 -9.044 -2.109 1.00 96.38 442 GLY A N 1
ATOM 3462 C CA . GLY A 1 442 ? -10.404 -10.354 -2.601 1.00 96.38 442 GLY A CA 1
ATOM 3463 C C . GLY A 1 442 ? -9.436 -10.280 -3.790 1.00 96.38 442 GLY A C 1
ATOM 3464 O O . GLY A 1 442 ? -8.386 -10.925 -3.748 1.00 96.38 442 GLY A O 1
ATOM 3465 N N . PRO A 1 443 ? -9.712 -9.471 -4.833 1.00 96.62 443 PRO A N 1
ATOM 3466 C CA . PRO A 1 443 ? -8.770 -9.251 -5.927 1.00 96.62 443 PRO A CA 1
ATOM 3467 C C . PRO A 1 443 ? -7.419 -8.687 -5.472 1.00 96.62 443 PRO A C 1
ATOM 3469 O O . PRO A 1 443 ? -6.390 -9.183 -5.922 1.00 96.62 443 PRO A O 1
ATOM 3472 N N . LEU A 1 444 ? -7.402 -7.715 -4.556 1.00 96.88 444 LEU A N 1
ATOM 3473 C CA . LEU A 1 444 ? -6.172 -7.103 -4.036 1.00 96.88 444 LEU A CA 1
ATOM 3474 C C . LEU A 1 444 ? -5.333 -8.086 -3.216 1.00 96.88 444 LEU A C 1
ATOM 3476 O O . LEU A 1 444 ? -4.111 -8.125 -3.357 1.00 96.88 444 LEU A O 1
ATOM 3480 N N . ALA A 1 445 ? -5.979 -8.923 -2.401 1.00 96.69 445 ALA A N 1
ATOM 3481 C CA . ALA A 1 445 ? -5.303 -9.944 -1.603 1.00 96.69 445 ALA A CA 1
ATOM 3482 C C . ALA A 1 445 ? -4.609 -11.012 -2.468 1.00 96.69 445 ALA A C 1
ATOM 3484 O O . ALA A 1 445 ? -3.631 -11.618 -2.038 1.00 96.69 445 ALA A O 1
ATOM 3485 N N . ARG A 1 446 ? -5.039 -11.198 -3.723 1.00 96.25 446 ARG A N 1
ATOM 3486 C CA . ARG A 1 446 ? -4.331 -12.050 -4.691 1.00 96.25 446 ARG A CA 1
ATOM 3487 C C . ARG A 1 446 ? -3.012 -11.445 -5.177 1.00 96.25 446 ARG A C 1
ATOM 3489 O O . ARG A 1 446 ? -2.188 -12.180 -5.714 1.00 96.25 446 ARG A O 1
ATOM 3496 N N . GLY A 1 447 ? -2.749 -10.158 -4.951 1.00 95.00 447 GLY A N 1
ATOM 3497 C CA . GLY A 1 447 ? -1.484 -9.503 -5.286 1.00 95.00 447 GLY A CA 1
ATOM 3498 C C . GLY A 1 447 ? -1.101 -9.640 -6.762 1.00 95.00 447 GLY A C 1
ATOM 3499 O O . GLY A 1 447 ? -1.854 -9.151 -7.600 1.00 95.00 447 GLY A O 1
ATOM 3500 N N . PRO A 1 448 ? 0.024 -10.308 -7.111 1.00 92.12 448 PRO A N 1
ATOM 3501 C CA . PRO A 1 448 ? 0.400 -10.568 -8.505 1.00 92.12 448 PRO A CA 1
ATOM 3502 C C . PRO A 1 448 ? -0.673 -11.267 -9.356 1.00 92.12 448 PRO A C 1
ATOM 3504 O O . PRO A 1 448 ? -0.699 -11.114 -10.572 1.00 92.12 448 PRO A O 1
ATOM 3507 N N . GLU A 1 449 ? -1.565 -12.024 -8.714 1.00 94.94 449 GLU A N 1
ATOM 3508 C CA . GLU A 1 449 ? -2.674 -12.746 -9.350 1.00 94.94 449 GLU A CA 1
ATOM 3509 C C . GLU A 1 449 ? -3.978 -11.923 -9.386 1.00 94.94 449 GLU A C 1
ATOM 3511 O O . GLU A 1 449 ? -5.045 -12.454 -9.704 1.00 94.94 449 GLU A O 1
ATOM 3516 N N . ASN A 1 450 ? -3.936 -10.629 -9.042 1.00 97.19 450 ASN A N 1
ATOM 3517 C CA . ASN A 1 450 ? -5.050 -9.721 -9.309 1.00 97.19 450 ASN A CA 1
ATOM 3518 C C . ASN A 1 450 ? -5.349 -9.732 -10.831 1.00 97.19 450 ASN A C 1
ATOM 3520 O O . ASN A 1 450 ? -4.408 -9.608 -11.616 1.00 97.19 450 ASN A O 1
ATOM 3524 N N . PRO A 1 451 ? -6.616 -9.878 -11.272 1.00 96.00 451 PRO A N 1
ATOM 3525 C CA . PRO A 1 451 ? -6.959 -9.988 -12.693 1.00 96.00 451 PRO A CA 1
ATOM 3526 C C . PRO A 1 451 ? -6.460 -8.827 -13.562 1.00 96.00 451 PRO A C 1
ATOM 3528 O O . PRO A 1 451 ? -5.914 -9.072 -14.639 1.00 96.00 451 PRO A O 1
ATOM 3531 N N . ASP A 1 452 ? -6.596 -7.588 -13.085 1.00 95.25 452 ASP A N 1
ATOM 3532 C CA . ASP A 1 452 ? -6.182 -6.387 -13.815 1.00 95.25 452 ASP A CA 1
ATOM 3533 C C . ASP A 1 452 ? -4.653 -6.322 -13.900 1.00 95.25 452 ASP A C 1
ATOM 3535 O O . ASP A 1 452 ? -4.084 -6.064 -14.965 1.00 95.25 452 ASP A O 1
ATOM 3539 N N . LEU A 1 453 ? -3.968 -6.652 -12.800 1.00 95.75 453 LEU A N 1
ATOM 3540 C CA . LEU A 1 453 ? -2.509 -6.719 -12.767 1.00 95.75 453 LEU A CA 1
ATOM 3541 C C . LEU A 1 453 ? -1.963 -7.833 -13.677 1.00 95.75 453 LEU A C 1
ATOM 3543 O O . LEU A 1 453 ? -1.029 -7.603 -14.442 1.00 95.75 453 LEU A O 1
ATOM 3547 N N . ALA A 1 454 ? -2.548 -9.030 -13.632 1.00 95.00 454 ALA A N 1
ATOM 3548 C CA . ALA A 1 454 ? -2.140 -10.167 -14.454 1.00 95.00 454 ALA A CA 1
ATOM 3549 C C . ALA A 1 454 ? -2.346 -9.884 -15.952 1.00 95.00 454 ALA A C 1
ATOM 3551 O O . ALA A 1 454 ? -1.481 -10.201 -16.778 1.00 95.00 454 ALA A O 1
ATOM 3552 N N . ALA A 1 455 ? -3.456 -9.229 -16.307 1.00 95.19 455 ALA A N 1
ATOM 3553 C CA . ALA A 1 455 ? -3.702 -8.754 -17.664 1.00 95.19 455 ALA A CA 1
ATOM 3554 C C . ALA A 1 455 ? -2.656 -7.711 -18.095 1.00 95.19 455 ALA A C 1
ATOM 3556 O O . ALA A 1 455 ? -2.105 -7.817 -19.194 1.00 95.19 455 ALA A O 1
ATOM 3557 N N . ALA A 1 456 ? -2.319 -6.755 -17.223 1.00 95.56 456 ALA A N 1
ATOM 3558 C CA . ALA A 1 456 ? -1.298 -5.742 -17.491 1.00 95.56 456 ALA A CA 1
ATOM 3559 C C . ALA A 1 456 ? 0.106 -6.346 -17.670 1.00 95.56 456 ALA A C 1
ATOM 3561 O O . ALA A 1 456 ? 0.814 -5.987 -18.610 1.00 95.56 456 ALA A O 1
ATOM 3562 N N . LEU A 1 457 ? 0.499 -7.306 -16.828 1.00 94.00 457 LEU A N 1
ATOM 3563 C CA . LEU A 1 457 ? 1.772 -8.025 -16.951 1.00 94.00 457 LEU A CA 1
ATOM 3564 C C . LEU A 1 457 ? 1.846 -8.822 -18.259 1.00 94.00 457 LEU A C 1
ATOM 3566 O O . LEU A 1 457 ? 2.868 -8.797 -18.947 1.00 94.00 457 LEU A O 1
ATOM 3570 N N . THR A 1 458 ? 0.746 -9.472 -18.645 1.00 93.88 458 THR A N 1
ATOM 3571 C CA . THR A 1 458 ? 0.643 -10.174 -19.933 1.00 93.88 458 THR A CA 1
ATOM 3572 C C . THR A 1 458 ? 0.782 -9.202 -21.106 1.00 93.88 458 THR A C 1
ATOM 3574 O O . THR A 1 458 ? 1.493 -9.488 -22.071 1.00 93.88 458 THR A O 1
ATOM 3577 N N . GLN A 1 459 ? 0.135 -8.035 -21.027 1.00 93.12 459 GLN A N 1
ATOM 3578 C CA . GLN A 1 459 ? 0.246 -6.989 -22.041 1.00 93.12 459 GLN A CA 1
ATOM 3579 C C . GLN A 1 459 ? 1.685 -6.477 -22.173 1.00 93.12 459 GLN A C 1
ATOM 3581 O O . GLN A 1 459 ? 2.216 -6.471 -23.281 1.00 93.12 459 GLN A O 1
ATOM 3586 N N . LEU A 1 460 ? 2.345 -6.150 -21.058 1.00 91.56 460 LEU A N 1
ATOM 3587 C CA . LEU A 1 460 ? 3.748 -5.724 -21.047 1.00 91.56 460 LEU A CA 1
ATOM 3588 C C . LEU A 1 460 ? 4.680 -6.782 -21.641 1.00 91.56 460 LEU A C 1
ATOM 3590 O O . LEU A 1 460 ? 5.577 -6.445 -22.410 1.00 91.56 460 LEU A O 1
ATOM 3594 N N . GLY A 1 461 ? 4.455 -8.062 -21.332 1.00 89.06 461 GLY A N 1
ATOM 3595 C CA . GLY A 1 461 ? 5.213 -9.161 -21.930 1.00 89.06 461 GLY A CA 1
ATOM 3596 C C . GLY A 1 461 ? 5.093 -9.186 -23.457 1.00 89.06 461 GLY A C 1
ATOM 3597 O O . GLY A 1 461 ? 6.102 -9.302 -24.158 1.00 89.06 461 GLY A O 1
ATOM 3598 N N . ARG A 1 462 ? 3.875 -9.006 -23.987 1.00 89.06 462 ARG A N 1
ATOM 3599 C CA . ARG A 1 462 ? 3.639 -8.905 -25.437 1.00 89.06 462 ARG A CA 1
ATOM 3600 C C . ARG A 1 462 ? 4.321 -7.678 -26.039 1.00 89.06 462 ARG A C 1
ATOM 3602 O O . ARG A 1 462 ? 5.019 -7.820 -27.044 1.00 89.06 462 ARG A O 1
ATOM 3609 N N . ASP A 1 463 ? 4.193 -6.514 -25.413 1.00 87.50 463 ASP A N 1
ATOM 3610 C CA . ASP A 1 463 ? 4.776 -5.267 -25.916 1.00 87.50 463 ASP A CA 1
ATOM 3611 C C . ASP A 1 463 ? 6.312 -5.335 -25.952 1.00 87.50 463 ASP A C 1
ATOM 3613 O O . ASP A 1 463 ? 6.922 -5.048 -26.985 1.00 87.50 463 ASP A O 1
ATOM 3617 N N . LEU A 1 464 ? 6.947 -5.834 -24.886 1.00 86.06 464 LEU A N 1
ATOM 3618 C CA . LEU A 1 464 ? 8.399 -6.035 -24.828 1.00 86.06 464 LEU A CA 1
ATOM 3619 C C . LEU A 1 464 ? 8.893 -7.038 -25.877 1.00 86.06 464 LEU A C 1
ATOM 3621 O O . LEU A 1 464 ? 9.924 -6.803 -26.514 1.00 86.06 464 LEU A O 1
ATOM 3625 N N . SER A 1 465 ? 8.153 -8.129 -26.103 1.00 86.12 465 SER A N 1
ATOM 3626 C CA . SER A 1 465 ? 8.499 -9.106 -27.142 1.00 86.12 465 SER A CA 1
ATOM 3627 C C . SER A 1 465 ? 8.439 -8.495 -28.548 1.00 86.12 465 SER A C 1
ATOM 3629 O O . SER A 1 465 ? 9.355 -8.693 -29.349 1.00 86.12 465 SER A O 1
ATOM 3631 N N . SER A 1 466 ? 7.427 -7.664 -28.824 1.00 87.31 466 SER A N 1
ATOM 3632 C CA . SER A 1 466 ? 7.292 -6.957 -30.100 1.00 87.31 466 SER A CA 1
ATOM 3633 C C . SER A 1 466 ? 8.426 -5.952 -30.314 1.00 87.31 466 SER A C 1
ATOM 3635 O O . SER A 1 466 ? 8.998 -5.892 -31.405 1.00 87.31 466 SER A O 1
ATOM 3637 N N . VAL A 1 467 ? 8.803 -5.197 -29.276 1.00 86.50 467 VAL A N 1
ATOM 3638 C CA . VAL A 1 467 ? 9.937 -4.260 -29.340 1.00 86.50 467 VAL A CA 1
ATOM 3639 C C . VAL A 1 467 ? 11.251 -4.997 -29.576 1.00 86.50 467 VAL A C 1
ATOM 3641 O O . VAL A 1 467 ? 12.052 -4.551 -30.396 1.00 86.50 467 VAL A O 1
ATOM 3644 N N . SER A 1 468 ? 11.469 -6.134 -28.912 1.00 85.44 468 SER A N 1
ATOM 3645 C CA . SER A 1 468 ? 12.657 -6.967 -29.123 1.00 85.44 468 SER A CA 1
ATOM 3646 C C . SER A 1 468 ? 12.743 -7.469 -30.568 1.00 85.44 468 SER A C 1
ATOM 3648 O O . SER A 1 468 ? 13.769 -7.272 -31.221 1.00 85.44 468 SER A O 1
ATOM 3650 N N . GLN A 1 469 ? 11.647 -8.010 -31.110 1.00 88.31 469 GLN A N 1
ATOM 3651 C CA . GLN A 1 469 ? 11.585 -8.478 -32.496 1.00 88.31 469 GLN A CA 1
ATOM 3652 C C . GLN A 1 469 ? 11.871 -7.349 -33.498 1.00 88.31 469 GLN A C 1
ATOM 3654 O O . GLN A 1 469 ? 12.683 -7.518 -34.408 1.00 88.31 469 GLN A O 1
ATOM 3659 N N . LYS A 1 470 ? 11.245 -6.179 -33.316 1.00 88.50 470 LYS A N 1
ATOM 3660 C CA . LYS A 1 470 ? 11.479 -5.001 -34.166 1.00 88.50 470 LYS A CA 1
ATOM 3661 C C . LYS A 1 470 ? 12.912 -4.490 -34.069 1.00 88.50 470 LYS A C 1
ATOM 3663 O O . LYS A 1 470 ? 13.498 -4.134 -35.085 1.00 88.50 470 LYS A O 1
ATOM 3668 N N . SER A 1 471 ? 13.485 -4.476 -32.867 1.00 87.75 471 SER A N 1
ATOM 3669 C CA . SER A 1 471 ? 14.878 -4.080 -32.666 1.00 87.75 471 SER A CA 1
ATOM 3670 C C . SER A 1 471 ? 15.833 -5.041 -33.378 1.00 87.75 471 SER A C 1
ATOM 3672 O O . SER A 1 471 ? 16.787 -4.583 -33.996 1.00 87.75 471 SER A O 1
ATOM 3674 N N . GLY A 1 472 ? 15.570 -6.351 -33.330 1.00 88.06 472 GLY A N 1
ATOM 3675 C CA . GLY A 1 472 ? 16.356 -7.347 -34.062 1.00 88.06 472 GLY A CA 1
ATOM 3676 C C . GLY A 1 472 ? 16.281 -7.152 -35.578 1.00 88.06 472 GLY A C 1
ATOM 3677 O O . GLY A 1 472 ? 17.313 -7.144 -36.248 1.00 88.06 472 GLY A O 1
ATOM 3678 N N . ALA A 1 473 ? 15.077 -6.916 -36.111 1.00 89.81 473 ALA A N 1
ATOM 3679 C CA . ALA A 1 473 ? 14.880 -6.623 -37.531 1.00 89.81 473 ALA A CA 1
ATOM 3680 C C . ALA A 1 473 ? 15.608 -5.339 -37.967 1.00 89.81 473 ALA A C 1
ATOM 3682 O O . ALA A 1 473 ? 16.288 -5.341 -38.989 1.00 89.81 473 ALA A O 1
ATOM 3683 N N . PHE A 1 474 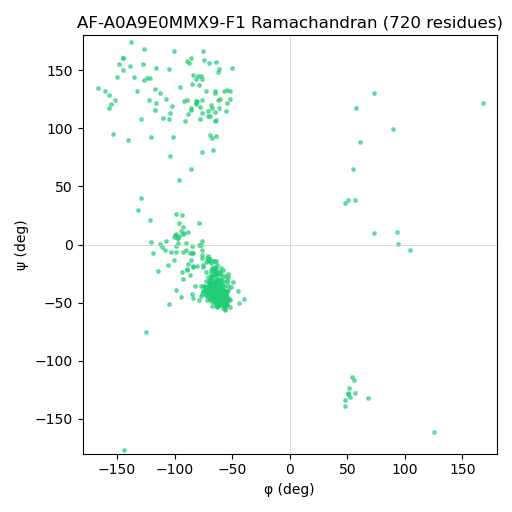? 15.542 -4.277 -37.157 1.00 93.25 474 PHE A N 1
ATOM 3684 C CA . PHE A 1 474 ? 16.249 -3.021 -37.410 1.00 93.25 474 PHE A CA 1
ATOM 3685 C C . PHE A 1 474 ? 17.769 -3.209 -37.517 1.00 93.25 474 PHE A C 1
ATOM 3687 O O . PHE A 1 474 ? 18.383 -2.713 -38.458 1.00 93.25 474 PHE A O 1
ATOM 3694 N N . TYR A 1 475 ? 18.391 -3.943 -36.587 1.00 90.25 475 TYR A N 1
ATOM 3695 C CA . TYR A 1 475 ? 19.841 -4.175 -36.636 1.00 90.25 475 TYR A CA 1
ATOM 3696 C C . TYR A 1 475 ? 20.263 -5.079 -37.797 1.00 90.25 475 TYR A C 1
ATOM 3698 O O . TYR A 1 475 ? 21.339 -4.877 -38.362 1.00 90.25 475 TYR A O 1
ATOM 3706 N N . ALA A 1 476 ? 19.423 -6.041 -38.189 1.00 90.00 476 ALA A N 1
ATOM 3707 C CA . ALA A 1 476 ? 19.653 -6.823 -39.400 1.00 90.00 476 ALA A CA 1
ATOM 3708 C C . ALA A 1 476 ? 19.614 -5.933 -40.652 1.00 90.00 476 ALA A C 1
ATOM 3710 O O . ALA A 1 476 ? 20.550 -5.955 -41.448 1.00 90.00 476 ALA A O 1
ATOM 3711 N N . GLU A 1 477 ? 18.598 -5.077 -40.773 1.00 91.94 477 GLU A N 1
ATOM 3712 C CA . GLU A 1 477 ? 18.462 -4.161 -41.906 1.00 91.94 477 GLU A CA 1
ATOM 3713 C C . GLU A 1 477 ? 19.604 -3.135 -41.968 1.00 91.94 477 GLU A C 1
ATOM 3715 O O . GLU A 1 477 ? 20.094 -2.817 -43.053 1.00 91.94 477 GLU A O 1
ATOM 3720 N N . LEU A 1 478 ? 20.072 -2.661 -40.809 1.00 92.19 478 LEU A N 1
ATOM 3721 C CA . LEU A 1 478 ? 21.230 -1.777 -40.710 1.00 92.19 478 LEU A CA 1
ATOM 3722 C C . LEU A 1 478 ? 22.497 -2.455 -41.252 1.00 92.19 478 LEU A C 1
ATOM 3724 O O . LEU A 1 478 ? 23.221 -1.837 -42.027 1.00 92.19 478 LEU A O 1
ATOM 3728 N N . ARG A 1 479 ? 22.752 -3.725 -40.906 1.00 90.88 479 ARG A N 1
ATOM 3729 C CA . ARG A 1 479 ? 23.893 -4.490 -41.448 1.00 90.88 479 ARG A CA 1
ATOM 3730 C C . ARG A 1 479 ? 23.799 -4.698 -42.955 1.00 90.88 479 ARG A C 1
ATOM 3732 O O . ARG A 1 479 ? 24.809 -4.577 -43.648 1.00 90.88 479 ARG A O 1
ATOM 3739 N N . ASP A 1 480 ? 22.606 -4.993 -43.461 1.00 91.88 480 ASP A N 1
ATOM 3740 C CA . ASP A 1 480 ? 22.385 -5.158 -44.898 1.00 91.88 480 ASP A CA 1
ATOM 3741 C C . ASP A 1 480 ? 22.652 -3.849 -45.652 1.00 91.88 480 ASP A C 1
ATOM 3743 O O . ASP A 1 480 ? 23.278 -3.853 -46.711 1.00 91.88 480 ASP A O 1
ATOM 3747 N N . TRP A 1 481 ? 22.230 -2.717 -45.084 1.00 93.81 481 TRP A N 1
ATOM 3748 C CA . TRP A 1 481 ? 22.525 -1.393 -45.627 1.00 93.81 481 TRP A CA 1
ATOM 3749 C C . TRP A 1 481 ? 24.035 -1.097 -45.653 1.00 93.81 481 TRP A C 1
ATOM 3751 O O . TRP A 1 481 ? 24.550 -0.613 -46.661 1.00 93.81 481 TRP A O 1
ATOM 3761 N N . GLU A 1 482 ? 24.787 -1.464 -44.611 1.00 90.81 482 GLU A N 1
ATOM 3762 C CA . GLU A 1 482 ? 26.254 -1.354 -44.634 1.00 90.81 482 GLU A CA 1
ATOM 3763 C C . GLU A 1 482 ? 26.903 -2.247 -45.701 1.00 90.81 482 GLU A C 1
ATOM 3765 O O . GLU A 1 482 ? 27.874 -1.843 -46.346 1.00 90.81 482 GLU A O 1
ATOM 3770 N N . ALA A 1 483 ? 26.383 -3.458 -45.912 1.00 90.00 483 ALA A N 1
ATOM 3771 C CA . ALA A 1 483 ? 26.883 -4.366 -46.942 1.00 90.00 483 ALA A CA 1
ATOM 3772 C C . ALA A 1 483 ? 26.668 -3.805 -48.363 1.00 90.00 483 ALA A C 1
ATOM 3774 O O . ALA A 1 483 ? 27.537 -3.953 -49.230 1.00 90.00 483 ALA A O 1
ATOM 3775 N N . GLU A 1 484 ? 25.561 -3.096 -48.602 1.00 90.00 484 GLU A N 1
ATOM 3776 C CA . GLU A 1 484 ? 25.336 -2.376 -49.861 1.00 90.00 484 GLU A CA 1
ATOM 3777 C C . GLU A 1 484 ? 26.355 -1.251 -50.077 1.00 90.00 484 GLU A C 1
ATOM 3779 O O . GLU A 1 484 ? 26.852 -1.081 -51.192 1.00 90.00 484 GLU A O 1
ATOM 3784 N N . ILE A 1 485 ? 26.731 -0.526 -49.020 1.00 90.38 485 ILE A N 1
ATOM 3785 C CA . ILE A 1 485 ? 27.774 0.508 -49.092 1.00 90.38 485 ILE A CA 1
ATOM 3786 C C . ILE A 1 485 ? 29.135 -0.110 -49.431 1.00 90.38 485 ILE A C 1
ATOM 3788 O O . ILE A 1 485 ? 29.855 0.422 -50.279 1.00 90.38 485 ILE A O 1
ATOM 3792 N N . ARG A 1 486 ? 29.483 -1.260 -48.836 1.00 87.56 486 ARG A N 1
ATOM 3793 C CA . ARG A 1 486 ? 30.706 -2.001 -49.206 1.00 87.56 486 ARG A CA 1
ATOM 3794 C C . ARG A 1 486 ? 30.676 -2.426 -50.676 1.00 87.56 486 ARG A C 1
ATOM 3796 O O . ARG A 1 486 ? 31.663 -2.253 -51.380 1.00 87.56 486 ARG A O 1
ATOM 3803 N N . THR A 1 487 ? 29.520 -2.867 -51.171 1.00 86.81 487 THR A N 1
ATOM 3804 C CA . THR A 1 487 ? 29.346 -3.200 -52.595 1.00 86.81 487 THR A CA 1
ATOM 3805 C C . THR A 1 487 ? 29.568 -1.982 -53.499 1.00 86.81 487 THR A C 1
ATOM 3807 O O . THR A 1 487 ? 30.243 -2.090 -54.520 1.00 86.81 487 THR A O 1
ATOM 3810 N N . LEU A 1 488 ? 29.041 -0.808 -53.125 1.00 86.31 488 LEU A N 1
ATOM 3811 C CA . LEU A 1 488 ? 29.277 0.444 -53.855 1.00 86.31 488 LEU A CA 1
ATOM 3812 C C . LEU A 1 488 ? 30.774 0.795 -53.896 1.00 86.31 488 LEU A C 1
ATOM 3814 O O . LEU A 1 488 ? 31.278 1.200 -54.942 1.00 86.31 488 LEU A O 1
ATOM 3818 N N . ARG A 1 489 ? 31.492 0.602 -52.783 1.00 82.81 489 ARG A N 1
ATOM 3819 C CA . ARG A 1 489 ? 32.948 0.798 -52.703 1.00 82.81 489 ARG A CA 1
ATOM 3820 C C . ARG A 1 489 ? 33.708 -0.143 -53.639 1.00 82.81 489 ARG A C 1
ATOM 3822 O O . ARG A 1 489 ? 34.595 0.314 -54.358 1.00 82.81 489 ARG A O 1
ATOM 3829 N N . ASP A 1 490 ? 33.340 -1.419 -53.677 1.00 82.88 490 ASP A N 1
ATOM 3830 C CA . ASP A 1 490 ? 33.971 -2.397 -54.570 1.00 82.88 490 ASP A CA 1
ATOM 3831 C C . ASP A 1 490 ? 33.735 -2.053 -56.046 1.00 82.88 490 ASP A C 1
ATOM 3833 O O . ASP A 1 490 ? 34.637 -2.181 -56.874 1.00 82.88 490 ASP A O 1
ATOM 3837 N N . TRP A 1 491 ? 32.531 -1.588 -56.391 1.00 81.62 491 TRP A N 1
ATOM 3838 C CA . TRP A 1 491 ? 32.201 -1.160 -57.754 1.00 81.62 491 TRP A CA 1
ATOM 3839 C C . TRP A 1 491 ? 32.960 0.104 -58.146 1.00 81.62 491 TRP A C 1
ATOM 3841 O O . TRP A 1 491 ? 33.509 0.164 -59.239 1.00 81.62 491 TRP A O 1
ATOM 3851 N N . SER A 1 492 ? 33.070 1.066 -57.230 1.00 76.94 492 SER A N 1
ATOM 3852 C CA . SER A 1 492 ? 33.902 2.260 -57.393 1.00 76.94 492 SER A CA 1
ATOM 3853 C C . SER A 1 492 ? 35.367 1.909 -57.682 1.00 76.94 492 SER A C 1
ATOM 3855 O O . SER A 1 492 ? 35.996 2.545 -58.519 1.00 76.94 492 SER A O 1
ATOM 3857 N N . ALA A 1 493 ? 35.928 0.899 -57.011 1.00 76.19 493 ALA A N 1
ATOM 3858 C CA . ALA A 1 493 ? 37.303 0.466 -57.267 1.00 76.19 493 ALA A CA 1
ATOM 3859 C C . ALA A 1 493 ? 37.472 -0.173 -58.659 1.00 76.19 493 ALA A C 1
ATOM 3861 O O . ALA A 1 493 ? 38.500 0.022 -59.302 1.00 76.19 493 ALA A O 1
ATOM 3862 N N . ARG A 1 494 ? 36.462 -0.911 -59.139 1.00 80.00 494 ARG A N 1
ATOM 3863 C CA . ARG A 1 494 ? 36.461 -1.496 -60.493 1.00 80.00 494 ARG A CA 1
ATOM 3864 C C . ARG A 1 494 ? 36.283 -0.441 -61.586 1.00 80.00 494 ARG A C 1
ATOM 3866 O O . ARG A 1 494 ? 36.960 -0.523 -62.601 1.00 80.00 494 ARG A O 1
ATOM 3873 N N . ASP A 1 495 ? 35.433 0.557 -61.351 1.00 82.44 495 ASP A N 1
ATOM 3874 C CA . ASP A 1 495 ? 35.222 1.703 -62.248 1.00 82.44 495 ASP A CA 1
ATOM 3875 C C . ASP A 1 495 ? 36.539 2.432 -62.562 1.00 82.44 495 ASP A C 1
ATOM 3877 O O . ASP A 1 495 ? 36.897 2.606 -63.726 1.00 82.44 495 ASP A O 1
ATOM 3881 N N . VAL A 1 496 ? 37.331 2.743 -61.527 1.00 81.50 496 VAL A N 1
ATOM 3882 C CA . VAL A 1 496 ? 38.672 3.344 -61.676 1.00 81.50 496 VAL A CA 1
ATOM 3883 C C . VAL A 1 496 ? 39.545 2.554 -62.640 1.00 81.50 496 VAL A C 1
ATOM 3885 O O . VAL A 1 496 ? 40.205 3.137 -63.498 1.00 81.50 496 VAL A O 1
ATOM 3888 N N . GLU A 1 497 ? 39.584 1.236 -62.468 1.00 84.56 497 GLU A N 1
ATOM 3889 C CA . GLU A 1 497 ? 40.467 0.370 -63.237 1.00 84.56 497 GLU A CA 1
ATOM 3890 C C . GLU A 1 497 ? 40.018 0.267 -64.699 1.00 84.56 497 GLU A C 1
ATOM 3892 O O . GLU A 1 497 ? 40.848 0.366 -65.602 1.00 84.56 497 GLU A O 1
ATOM 3897 N N . ASP A 1 498 ? 38.714 0.165 -64.955 1.00 87.31 498 ASP A N 1
ATOM 3898 C CA . ASP A 1 498 ? 38.166 0.172 -66.314 1.00 87.31 498 ASP A CA 1
ATOM 3899 C C . ASP A 1 498 ? 38.423 1.513 -67.025 1.00 87.31 498 ASP A C 1
ATOM 3901 O O . ASP A 1 498 ? 38.823 1.537 -68.194 1.00 87.31 498 ASP A O 1
ATOM 3905 N N . ILE A 1 499 ? 38.228 2.639 -66.326 1.00 88.38 499 ILE A N 1
ATOM 3906 C CA . ILE A 1 499 ? 38.517 3.984 -66.847 1.00 88.38 499 ILE A CA 1
ATOM 3907 C C . ILE A 1 499 ? 40.015 4.129 -67.136 1.00 88.38 499 ILE A C 1
ATOM 3909 O O . ILE A 1 499 ? 40.392 4.634 -68.196 1.00 88.38 499 ILE A O 1
ATOM 3913 N N . ARG A 1 500 ? 40.879 3.651 -66.233 1.00 88.31 500 ARG A N 1
ATOM 3914 C CA . ARG A 1 500 ? 42.332 3.627 -66.436 1.00 88.31 500 ARG A CA 1
ATOM 3915 C C . ARG A 1 500 ? 42.696 2.850 -67.695 1.00 88.31 500 ARG A C 1
ATOM 3917 O O . ARG A 1 500 ? 43.434 3.356 -68.536 1.00 88.31 500 ARG A O 1
ATOM 3924 N N . GLN A 1 501 ? 42.157 1.644 -67.858 1.00 88.56 501 GLN A N 1
ATOM 3925 C CA . GLN A 1 501 ? 42.397 0.824 -69.046 1.00 88.56 501 GLN A CA 1
ATOM 3926 C C . GLN A 1 501 ? 41.879 1.483 -70.329 1.00 88.56 501 GLN A C 1
ATOM 3928 O O . GLN A 1 501 ? 42.487 1.312 -71.384 1.00 88.56 501 GLN A O 1
ATOM 3933 N N . ALA A 1 502 ? 40.775 2.230 -70.271 1.00 89.69 502 ALA A N 1
ATOM 3934 C CA . ALA A 1 502 ? 40.280 2.998 -71.410 1.00 89.69 502 ALA A CA 1
ATOM 3935 C C . ALA A 1 502 ? 41.223 4.160 -71.770 1.00 89.69 502 ALA A C 1
ATOM 3937 O O . ALA A 1 502 ? 41.541 4.335 -72.943 1.00 89.69 502 ALA A O 1
ATOM 3938 N N . PHE A 1 503 ? 41.745 4.903 -70.784 1.00 89.19 503 PHE A N 1
ATOM 3939 C CA . PHE A 1 503 ? 42.753 5.943 -71.031 1.00 89.19 503 PHE A CA 1
ATOM 3940 C C . PHE A 1 503 ? 44.023 5.369 -71.654 1.00 89.19 503 PHE A C 1
ATOM 3942 O O . PHE A 1 503 ? 44.545 5.931 -72.609 1.00 89.19 503 PHE A O 1
ATOM 3949 N N . CYS A 1 504 ? 44.489 4.228 -71.150 1.00 88.44 504 CYS A N 1
ATOM 3950 C CA . CYS A 1 504 ? 45.710 3.587 -71.631 1.00 88.44 504 CYS A CA 1
ATOM 3951 C C . CYS A 1 504 ? 45.584 2.937 -73.003 1.00 88.44 504 CYS A C 1
ATOM 3953 O O . CYS A 1 504 ? 46.593 2.603 -73.616 1.00 88.44 504 CYS A O 1
ATOM 3955 N N . ARG A 1 505 ? 44.359 2.740 -73.493 1.00 88.06 505 ARG A N 1
ATOM 3956 C CA . ARG A 1 505 ? 44.086 2.265 -74.854 1.00 88.06 505 ARG A CA 1
ATOM 3957 C C . ARG A 1 505 ? 43.735 3.397 -75.816 1.00 88.06 505 ARG A C 1
ATOM 3959 O O . ARG A 1 505 ? 43.597 3.134 -77.008 1.00 88.06 505 ARG A O 1
ATOM 3966 N N . ALA A 1 506 ? 43.590 4.629 -75.322 1.00 87.88 506 ALA A N 1
ATOM 3967 C CA . ALA A 1 506 ? 43.318 5.778 -76.169 1.00 87.88 506 ALA A CA 1
ATOM 3968 C C . ALA A 1 506 ? 44.499 5.975 -77.137 1.00 87.88 506 ALA A C 1
ATOM 3970 O O . ALA A 1 506 ? 45.640 6.080 -76.687 1.00 87.88 506 ALA A O 1
ATOM 3971 N N . PRO A 1 507 ? 44.252 5.999 -78.457 1.00 81.06 507 PRO A N 1
ATOM 3972 C CA . PRO A 1 507 ? 45.324 5.960 -79.451 1.00 81.06 507 PRO A CA 1
ATOM 3973 C C . PRO A 1 507 ? 46.064 7.305 -79.582 1.00 81.06 507 PRO A C 1
ATOM 3975 O O . PRO A 1 507 ? 47.208 7.340 -80.048 1.00 81.06 507 PRO A O 1
ATOM 3978 N N . ASP A 1 508 ? 45.431 8.393 -79.129 1.00 79.88 508 ASP A N 1
ATOM 3979 C CA . ASP A 1 508 ? 45.971 9.747 -79.135 1.00 79.88 508 ASP A CA 1
ATOM 3980 C C . ASP A 1 508 ? 45.460 10.597 -77.961 1.00 79.88 508 ASP A C 1
ATOM 3982 O O . ASP A 1 508 ? 44.370 10.383 -77.414 1.00 79.88 508 ASP A O 1
ATOM 3986 N N . ALA A 1 509 ? 46.252 11.610 -77.594 1.00 77.44 509 ALA A N 1
ATOM 3987 C CA . ALA A 1 509 ? 45.870 12.585 -76.581 1.00 77.44 509 ALA A CA 1
ATOM 3988 C C . ALA A 1 509 ? 44.661 13.403 -77.066 1.00 77.44 509 ALA A C 1
ATOM 3990 O O . ALA A 1 509 ? 44.750 14.184 -78.009 1.00 77.44 509 ALA A O 1
ATOM 3991 N N . GLY A 1 510 ? 43.520 13.244 -76.393 1.00 76.81 510 GLY A N 1
ATOM 3992 C CA . GLY A 1 510 ? 42.258 13.888 -76.766 1.00 76.81 510 GLY A CA 1
ATOM 3993 C C . GLY A 1 510 ? 41.236 12.971 -77.433 1.00 76.81 510 GLY A C 1
ATOM 3994 O O . GLY A 1 510 ? 40.094 13.391 -77.605 1.00 76.81 510 GLY A O 1
ATOM 3995 N N . GLU A 1 511 ? 41.584 11.715 -77.716 1.00 85.50 511 GLU A N 1
ATOM 3996 C CA . GLU A 1 511 ? 40.661 10.714 -78.266 1.00 85.50 511 GLU A CA 1
ATOM 3997 C C . GLU A 1 511 ? 40.043 9.817 -77.173 1.00 85.50 511 GLU A C 1
ATOM 3999 O O . GLU A 1 511 ? 40.111 8.590 -77.219 1.00 85.50 511 GLU A O 1
ATOM 4004 N N . TYR A 1 512 ? 39.407 10.432 -76.171 1.00 89.75 512 TYR A N 1
ATOM 4005 C CA . TYR A 1 512 ? 38.914 9.752 -74.959 1.00 89.75 512 TYR A CA 1
ATOM 4006 C C . TYR A 1 512 ? 37.440 9.297 -75.015 1.00 89.75 512 TYR A C 1
ATOM 4008 O O . TYR A 1 512 ? 36.790 9.154 -73.983 1.00 89.75 512 TYR A O 1
ATOM 4016 N N . GLU A 1 513 ? 36.880 9.050 -76.202 1.00 88.56 513 GLU A N 1
ATOM 4017 C CA . GLU A 1 513 ? 35.469 8.639 -76.359 1.00 88.56 513 GLU A CA 1
ATOM 4018 C C . GLU A 1 513 ? 35.128 7.351 -75.589 1.00 88.56 513 GLU A C 1
ATOM 4020 O O . GLU A 1 513 ? 34.091 7.277 -74.930 1.00 88.56 513 GLU A O 1
ATOM 4025 N N . GLU A 1 514 ? 36.015 6.347 -75.627 1.00 89.12 514 GLU A N 1
ATOM 4026 C CA . GLU A 1 514 ? 35.830 5.092 -74.884 1.00 89.12 514 GLU A CA 1
ATOM 4027 C C . GLU A 1 514 ? 35.853 5.336 -73.370 1.00 89.12 514 GLU A C 1
ATOM 4029 O O . GLU A 1 514 ? 35.053 4.757 -72.639 1.00 89.12 514 GLU A O 1
ATOM 4034 N N . VAL A 1 515 ? 36.712 6.248 -72.906 1.00 89.88 515 VAL A N 1
ATOM 4035 C CA . VAL A 1 515 ? 36.803 6.640 -71.495 1.00 89.88 515 VAL A CA 1
ATOM 4036 C C . VAL A 1 515 ? 35.477 7.223 -71.018 1.00 89.88 515 VAL A C 1
ATOM 4038 O O . VAL A 1 515 ? 34.960 6.816 -69.979 1.00 89.88 515 VAL A O 1
ATOM 4041 N N . TYR A 1 516 ? 34.894 8.142 -71.791 1.00 91.81 516 TYR A N 1
ATOM 4042 C CA . TYR A 1 516 ? 33.610 8.755 -71.457 1.00 91.81 516 TYR A CA 1
ATOM 4043 C C . TYR A 1 516 ? 32.460 7.743 -71.483 1.00 91.81 516 TYR A C 1
ATOM 4045 O O . TYR A 1 516 ? 31.641 7.742 -70.567 1.00 91.81 516 TYR A O 1
ATOM 4053 N N . ALA A 1 517 ? 32.436 6.826 -72.454 1.00 90.25 517 ALA A N 1
ATOM 4054 C CA . ALA A 1 517 ? 31.426 5.769 -72.516 1.00 90.25 517 ALA A CA 1
ATOM 4055 C C . ALA A 1 517 ? 31.514 4.792 -71.327 1.00 90.25 517 ALA A C 1
ATOM 4057 O O . ALA A 1 517 ? 30.488 4.396 -70.765 1.00 90.25 517 ALA A O 1
ATOM 4058 N N . VAL A 1 518 ? 32.732 4.413 -70.921 1.00 89.94 518 VAL A N 1
ATOM 4059 C CA . VAL A 1 518 ? 32.973 3.584 -69.730 1.00 89.94 518 VAL A CA 1
ATOM 4060 C C . VAL A 1 518 ? 32.534 4.325 -68.465 1.00 89.94 518 VAL A C 1
ATOM 4062 O O . VAL A 1 518 ? 31.803 3.748 -67.658 1.00 89.94 518 VAL A O 1
ATOM 4065 N N . ALA A 1 519 ? 32.891 5.605 -68.335 1.00 89.81 519 ALA A N 1
ATOM 4066 C CA . ALA A 1 519 ? 32.511 6.436 -67.197 1.00 89.81 519 ALA A CA 1
ATOM 4067 C C . ALA A 1 519 ? 30.987 6.629 -67.090 1.00 89.81 519 ALA A C 1
ATOM 4069 O O . ALA A 1 519 ? 30.432 6.517 -66.001 1.00 89.81 519 ALA A O 1
ATOM 4070 N N . ASP A 1 520 ? 30.276 6.867 -68.197 1.00 90.69 520 ASP A N 1
ATOM 4071 C CA . ASP A 1 520 ? 28.812 7.013 -68.191 1.00 90.69 520 ASP A CA 1
ATOM 4072 C C . ASP A 1 520 ? 28.097 5.710 -67.805 1.00 90.69 520 ASP A C 1
ATOM 4074 O O . ASP A 1 520 ? 27.125 5.721 -67.039 1.00 90.69 520 ASP A O 1
ATOM 4078 N N . ARG A 1 521 ? 28.598 4.563 -68.284 1.00 89.94 521 ARG A N 1
ATOM 4079 C CA . ARG A 1 521 ? 28.078 3.243 -67.905 1.00 89.94 521 ARG A CA 1
ATOM 4080 C C . ARG A 1 521 ? 28.215 3.010 -66.402 1.00 89.94 521 ARG A C 1
ATOM 4082 O O . ARG A 1 521 ? 27.248 2.593 -65.760 1.00 89.94 521 ARG A O 1
ATOM 4089 N N . TRP A 1 522 ? 29.393 3.282 -65.846 1.00 88.31 522 TRP A N 1
ATOM 4090 C CA . TRP A 1 522 ? 29.634 3.142 -64.413 1.00 88.31 522 TRP A CA 1
ATOM 4091 C C . TRP A 1 522 ? 28.821 4.139 -63.596 1.00 88.31 522 TRP A C 1
ATOM 4093 O O . TRP A 1 522 ? 28.163 3.736 -62.639 1.00 88.31 522 TRP A O 1
ATOM 4103 N N . ALA A 1 523 ? 28.740 5.400 -64.021 1.00 89.06 523 ALA A N 1
ATOM 4104 C CA . ALA A 1 523 ? 27.900 6.398 -63.372 1.00 89.06 523 ALA A CA 1
ATOM 4105 C C . ALA A 1 523 ? 26.431 5.966 -63.311 1.00 89.06 523 ALA A C 1
ATOM 4107 O O . ALA A 1 523 ? 25.790 6.153 -62.280 1.00 89.06 523 ALA A O 1
ATOM 4108 N N . SER A 1 524 ? 25.886 5.341 -64.360 1.00 87.75 524 SER A N 1
ATOM 4109 C CA . SER A 1 524 ? 24.521 4.796 -64.337 1.00 87.75 524 SER A CA 1
ATOM 4110 C C . SER A 1 524 ? 24.351 3.692 -63.280 1.00 87.75 524 SER A C 1
ATOM 4112 O O . SER A 1 524 ? 23.425 3.745 -62.462 1.00 87.75 524 SER A O 1
ATOM 4114 N N . GLN A 1 525 ? 25.277 2.727 -63.236 1.00 86.25 525 GLN A N 1
ATOM 4115 C CA . GLN A 1 525 ? 25.245 1.621 -62.271 1.00 86.25 525 GLN A CA 1
ATOM 4116 C C . GLN A 1 525 ? 25.410 2.108 -60.825 1.00 86.25 525 GLN A C 1
ATOM 4118 O O . GLN A 1 525 ? 24.648 1.713 -59.935 1.00 86.25 525 GLN A O 1
ATOM 4123 N N . LEU A 1 526 ? 26.370 3.002 -60.594 1.00 86.50 526 LEU A N 1
ATOM 4124 C CA . LEU A 1 526 ? 26.646 3.581 -59.287 1.00 86.50 526 LEU A CA 1
ATOM 4125 C C . LEU A 1 526 ? 25.495 4.495 -58.824 1.00 86.50 526 LEU A C 1
ATOM 4127 O O . LEU A 1 526 ? 25.124 4.435 -57.653 1.00 86.50 526 LEU A O 1
ATOM 4131 N N . ASN A 1 527 ? 24.860 5.268 -59.720 1.00 87.81 527 ASN A N 1
ATOM 4132 C CA . ASN A 1 527 ? 23.686 6.092 -59.388 1.00 87.81 527 ASN A CA 1
ATOM 4133 C C . ASN A 1 527 ? 22.503 5.235 -58.924 1.00 87.81 527 ASN A C 1
ATOM 4135 O O . ASN A 1 527 ? 21.845 5.573 -57.939 1.00 87.81 527 ASN A O 1
ATOM 4139 N N . SER A 1 528 ? 22.246 4.104 -59.592 1.00 87.75 528 SER A N 1
ATOM 4140 C CA . SER A 1 528 ? 21.191 3.173 -59.175 1.00 87.75 528 SER A CA 1
ATOM 4141 C C . SER A 1 528 ? 21.441 2.617 -57.767 1.00 87.75 528 SER A C 1
ATOM 4143 O O . SER A 1 528 ? 20.525 2.583 -56.936 1.00 87.75 528 SER A O 1
ATOM 4145 N N . LYS A 1 529 ? 22.687 2.230 -57.464 1.00 89.00 529 LYS A N 1
ATOM 4146 C CA . LYS A 1 529 ? 23.054 1.738 -56.130 1.00 89.00 529 LYS A CA 1
ATOM 4147 C C . LYS A 1 529 ? 22.989 2.820 -55.065 1.00 89.00 529 LYS A C 1
ATOM 4149 O O . LYS A 1 529 ? 22.383 2.591 -54.022 1.00 89.00 529 LYS A O 1
ATOM 4154 N N . TYR A 1 530 ? 23.526 4.003 -55.342 1.00 90.44 530 TYR A N 1
ATOM 4155 C CA . TYR A 1 530 ? 23.439 5.142 -54.435 1.00 90.44 530 TYR A CA 1
ATOM 4156 C C . TYR A 1 530 ? 21.977 5.496 -54.110 1.00 90.44 530 TYR A C 1
ATOM 4158 O O . TYR A 1 530 ? 21.645 5.693 -52.943 1.00 90.44 530 TYR A O 1
ATOM 4166 N N . GLY A 1 531 ? 21.078 5.501 -55.104 1.00 88.81 531 GLY A N 1
ATOM 4167 C CA . GLY A 1 531 ? 19.650 5.753 -54.879 1.00 88.81 531 GLY A CA 1
ATOM 4168 C C . GLY A 1 531 ? 18.997 4.739 -53.930 1.00 88.81 531 GLY A C 1
ATOM 4169 O O . GLY A 1 531 ? 18.206 5.123 -53.069 1.00 88.81 531 GLY A O 1
ATOM 4170 N N . THR A 1 532 ? 19.380 3.463 -54.032 1.00 90.81 532 THR A N 1
ATOM 4171 C CA . THR A 1 532 ? 18.913 2.400 -53.122 1.00 90.81 532 THR A CA 1
ATOM 4172 C C . THR A 1 532 ? 19.419 2.635 -51.696 1.00 90.81 532 THR A C 1
ATOM 4174 O O . THR A 1 532 ? 18.623 2.662 -50.756 1.00 90.81 532 THR A O 1
ATOM 4177 N N . ILE A 1 533 ? 20.721 2.900 -51.544 1.00 92.75 533 ILE A N 1
ATOM 4178 C CA . ILE A 1 533 ? 21.370 3.172 -50.251 1.00 92.75 533 ILE A CA 1
ATOM 4179 C C . ILE A 1 533 ? 20.740 4.395 -49.570 1.00 92.75 533 ILE A C 1
ATOM 4181 O O . ILE A 1 533 ? 20.423 4.343 -48.380 1.00 92.75 533 ILE A O 1
ATOM 4185 N N . ALA A 1 534 ? 20.515 5.480 -50.316 1.00 92.06 534 ALA A N 1
ATOM 4186 C CA . ALA A 1 534 ? 19.901 6.701 -49.801 1.00 92.06 534 ALA A CA 1
ATOM 4187 C C . ALA A 1 534 ? 18.440 6.482 -49.373 1.00 92.06 534 ALA A C 1
ATOM 4189 O O . ALA A 1 534 ? 18.026 6.952 -48.312 1.00 92.06 534 ALA A O 1
ATOM 4190 N N . GLY A 1 535 ? 17.662 5.731 -50.162 1.00 92.56 535 GLY A N 1
ATOM 4191 C CA . GLY A 1 535 ? 16.284 5.377 -49.817 1.00 92.56 535 GLY A CA 1
ATOM 4192 C C . GLY A 1 535 ? 16.197 4.560 -48.524 1.00 92.56 535 GLY A C 1
ATOM 4193 O O . GLY A 1 535 ? 15.428 4.902 -47.622 1.00 92.56 535 GLY A O 1
ATOM 4194 N N . ARG A 1 536 ? 17.040 3.527 -48.396 1.00 94.12 536 ARG A N 1
ATOM 4195 C CA . ARG A 1 536 ? 17.113 2.681 -47.194 1.00 94.12 536 ARG A CA 1
ATOM 4196 C C . ARG A 1 536 ? 17.608 3.446 -45.966 1.00 94.12 536 ARG A C 1
ATOM 4198 O O . ARG A 1 536 ? 17.086 3.234 -44.877 1.00 94.12 536 ARG A O 1
ATOM 4205 N N . ALA A 1 537 ? 18.533 4.396 -46.125 1.00 94.06 537 ALA A N 1
ATOM 4206 C CA . ALA A 1 537 ? 18.962 5.268 -45.030 1.00 94.06 537 ALA A CA 1
ATOM 4207 C C . ALA A 1 537 ? 17.778 6.045 -44.419 1.00 94.06 537 ALA A C 1
ATOM 4209 O O . ALA A 1 537 ? 17.642 6.114 -43.197 1.00 94.06 537 ALA A O 1
ATOM 4210 N N . GLY A 1 538 ? 16.876 6.575 -45.253 1.00 93.19 538 GLY A N 1
ATOM 4211 C CA . GLY A 1 538 ? 15.647 7.226 -44.786 1.00 93.19 538 GLY A CA 1
ATOM 4212 C C . GLY A 1 538 ? 14.704 6.270 -44.045 1.00 93.19 538 GLY A C 1
ATOM 4213 O O . GLY A 1 538 ? 14.175 6.617 -42.989 1.00 93.19 538 GLY A O 1
ATOM 4214 N N . GLN A 1 539 ? 14.535 5.048 -44.557 1.00 94.12 539 GLN A N 1
ATOM 4215 C CA . GLN A 1 539 ? 13.718 4.010 -43.915 1.00 94.12 539 GLN A CA 1
ATOM 4216 C C . GLN A 1 539 ? 14.275 3.607 -42.545 1.00 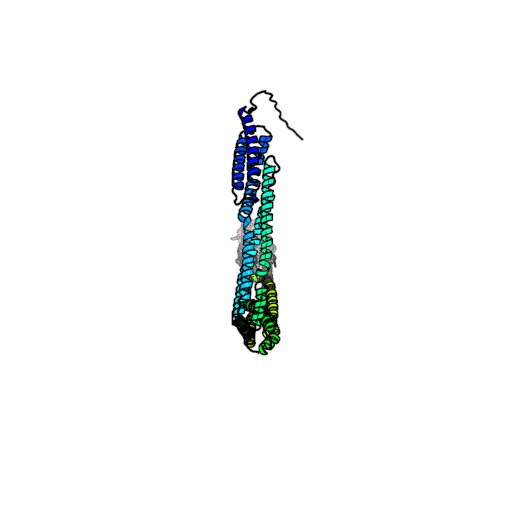94.12 539 GLN A C 1
ATOM 4218 O O . GLN A 1 539 ? 13.522 3.567 -41.574 1.00 94.12 539 GLN A O 1
ATOM 4223 N N . LEU A 1 540 ? 15.592 3.411 -42.436 1.00 94.75 540 LEU A N 1
ATOM 4224 C CA . LEU A 1 540 ? 16.270 3.109 -41.175 1.00 94.75 540 LEU A CA 1
ATOM 4225 C C . LEU A 1 540 ? 16.099 4.234 -40.148 1.00 94.75 540 LEU A C 1
ATOM 4227 O O . LEU A 1 540 ? 15.841 3.959 -38.979 1.00 94.75 540 LEU A O 1
ATOM 4231 N N . LYS A 1 541 ? 16.173 5.506 -40.558 1.00 94.38 541 LYS A N 1
ATOM 4232 C CA . LYS A 1 541 ? 15.918 6.636 -39.645 1.00 94.38 541 LYS A CA 1
ATOM 4233 C C . LYS A 1 541 ? 14.481 6.626 -39.114 1.00 94.38 541 LYS A C 1
ATOM 4235 O O . LYS A 1 541 ? 14.285 6.786 -37.912 1.00 94.38 541 LYS A O 1
ATOM 4240 N N . ASN A 1 542 ? 13.498 6.356 -39.973 1.00 93.75 542 ASN A N 1
ATOM 4241 C CA . ASN A 1 542 ? 12.097 6.231 -39.559 1.00 93.75 542 ASN A CA 1
ATOM 4242 C C . ASN A 1 542 ? 11.872 5.017 -38.640 1.00 93.75 542 ASN A C 1
ATOM 4244 O O . ASN A 1 542 ? 11.122 5.104 -37.669 1.00 93.75 542 ASN A O 1
ATOM 4248 N N . ALA A 1 543 ? 12.535 3.890 -38.915 1.00 92.94 543 ALA A N 1
ATOM 4249 C CA . ALA A 1 543 ? 12.489 2.705 -38.063 1.00 92.94 543 ALA A CA 1
ATOM 4250 C C . ALA A 1 543 ? 13.116 2.971 -36.683 1.00 92.94 543 ALA A C 1
ATOM 4252 O O . ALA A 1 543 ? 12.580 2.531 -35.666 1.00 92.94 543 ALA A O 1
ATOM 4253 N N . ALA A 1 544 ? 14.204 3.746 -36.629 1.00 92.06 544 ALA A N 1
ATOM 4254 C CA . ALA A 1 544 ? 14.790 4.208 -35.376 1.00 92.06 544 ALA A CA 1
ATOM 4255 C C . ALA A 1 544 ? 13.807 5.094 -34.587 1.00 92.06 544 ALA A C 1
ATOM 4257 O O . ALA A 1 544 ? 13.664 4.902 -33.380 1.00 92.06 544 ALA A O 1
ATOM 4258 N N . ASP A 1 545 ? 13.074 5.995 -35.249 1.00 91.31 545 ASP A N 1
ATOM 4259 C CA . ASP A 1 545 ? 12.042 6.821 -34.605 1.00 91.31 545 ASP A CA 1
ATOM 4260 C C . ASP A 1 545 ? 10.847 5.987 -34.087 1.00 91.31 545 ASP A C 1
ATOM 4262 O O . ASP A 1 545 ? 10.385 6.223 -32.967 1.00 91.31 545 ASP A O 1
ATOM 4266 N N . ASP A 1 546 ? 10.392 4.956 -34.818 1.00 90.06 546 ASP A N 1
ATOM 4267 C CA . ASP A 1 546 ? 9.378 3.997 -34.322 1.00 90.06 546 ASP A CA 1
ATOM 4268 C C . ASP A 1 546 ? 9.883 3.252 -33.074 1.00 90.06 546 ASP A C 1
ATOM 4270 O O . ASP A 1 546 ? 9.136 3.079 -32.110 1.00 90.06 546 ASP A O 1
ATOM 4274 N N . LEU A 1 547 ? 11.161 2.860 -33.034 1.00 89.38 547 LEU A N 1
ATOM 4275 C CA . LEU A 1 547 ? 11.763 2.224 -31.858 1.00 89.38 547 LEU A CA 1
ATOM 4276 C C . LEU A 1 547 ? 11.858 3.177 -30.656 1.00 89.38 547 LEU A C 1
ATOM 4278 O O . LEU A 1 547 ? 11.593 2.746 -29.530 1.00 89.38 547 LEU A O 1
ATOM 4282 N N . ILE A 1 548 ? 12.182 4.458 -30.871 1.00 87.56 548 ILE A N 1
ATOM 4283 C CA . ILE A 1 548 ? 12.141 5.492 -29.819 1.00 87.56 548 ILE A CA 1
ATOM 4284 C C . ILE A 1 548 ? 10.714 5.628 -29.278 1.00 87.56 548 ILE A C 1
ATOM 4286 O O . ILE A 1 548 ? 10.510 5.578 -28.065 1.00 87.56 548 ILE A O 1
ATOM 4290 N N . GLY A 1 549 ? 9.722 5.741 -30.167 1.00 83.94 549 GLY A N 1
ATOM 4291 C CA . GLY A 1 549 ? 8.306 5.834 -29.797 1.00 83.94 549 GLY A CA 1
ATOM 4292 C C . GLY A 1 549 ? 7.804 4.625 -29.001 1.00 83.94 549 GLY A C 1
ATOM 4293 O O . GLY A 1 549 ? 6.886 4.750 -28.197 1.00 83.94 549 GLY A O 1
ATOM 4294 N N . ARG A 1 550 ? 8.451 3.467 -29.163 1.00 83.56 550 ARG A N 1
ATOM 4295 C CA . ARG A 1 550 ? 8.168 2.227 -28.426 1.00 83.56 550 ARG A CA 1
ATOM 4296 C C . ARG A 1 550 ? 9.040 2.019 -27.187 1.00 83.56 550 ARG A C 1
ATOM 4298 O O . ARG A 1 550 ? 9.047 0.932 -26.621 1.00 83.56 550 ARG A O 1
ATOM 4305 N N . GLY A 1 551 ? 9.772 3.044 -26.755 1.00 80.06 551 GLY A N 1
ATOM 4306 C CA . GLY A 1 551 ? 10.495 3.031 -25.486 1.00 80.06 551 GLY A CA 1
ATOM 4307 C C . GLY A 1 551 ? 11.953 2.575 -25.555 1.00 80.06 551 GLY A C 1
ATOM 4308 O O . GLY A 1 551 ? 12.565 2.384 -24.504 1.00 80.06 551 GLY A O 1
ATOM 4309 N N . ARG A 1 552 ? 12.555 2.419 -26.745 1.00 83.31 552 ARG A N 1
ATOM 4310 C CA . ARG A 1 552 ? 14.018 2.244 -26.848 1.00 83.31 552 ARG A CA 1
ATOM 4311 C C . ARG A 1 552 ? 14.741 3.546 -26.503 1.00 83.31 552 ARG A C 1
ATOM 4313 O O . ARG A 1 552 ? 14.198 4.640 -26.630 1.00 83.31 552 ARG A O 1
ATOM 4320 N N . SER A 1 553 ? 15.998 3.416 -26.074 1.00 82.25 553 SER A N 1
ATOM 4321 C CA . SER A 1 553 ? 16.837 4.557 -25.693 1.00 82.25 553 SER A CA 1
ATOM 4322 C C . SER A 1 553 ? 16.937 5.574 -26.833 1.00 82.25 553 SER A C 1
ATOM 4324 O O . SER A 1 553 ? 17.532 5.291 -27.878 1.00 82.25 553 SER A O 1
ATOM 4326 N N . ARG A 1 554 ? 16.385 6.771 -26.594 1.00 86.69 554 ARG A N 1
ATOM 4327 C CA . ARG A 1 554 ? 16.465 7.911 -27.513 1.00 86.69 554 ARG A CA 1
ATOM 4328 C C . ARG A 1 554 ? 17.909 8.250 -27.838 1.00 86.69 554 ARG A C 1
ATOM 4330 O O . ARG A 1 554 ? 18.259 8.322 -29.008 1.00 86.69 554 ARG A O 1
ATOM 4337 N N . ASP A 1 555 ? 18.753 8.359 -26.816 1.00 85.81 555 ASP A N 1
ATOM 4338 C CA . ASP A 1 555 ? 20.167 8.692 -26.985 1.00 85.81 555 ASP A CA 1
ATOM 4339 C C . ASP A 1 555 ? 20.883 7.694 -27.888 1.00 85.81 555 ASP A C 1
ATOM 4341 O O . ASP A 1 555 ? 21.681 8.094 -28.730 1.00 85.81 555 ASP A O 1
ATOM 4345 N N . ARG A 1 556 ? 20.592 6.394 -27.740 1.00 86.06 556 ARG A N 1
ATOM 4346 C CA . ARG A 1 556 ? 21.185 5.343 -28.575 1.00 86.06 556 ARG A CA 1
ATOM 4347 C C . ARG A 1 556 ? 20.679 5.416 -30.016 1.00 86.06 556 ARG A C 1
ATOM 4349 O O . ARG A 1 556 ? 21.485 5.303 -30.933 1.00 86.06 556 ARG A O 1
ATOM 4356 N N . MET A 1 557 ? 19.381 5.618 -30.230 1.00 89.94 557 MET A N 1
ATOM 4357 C CA . MET A 1 557 ? 18.802 5.670 -31.579 1.00 89.94 557 MET A CA 1
ATOM 4358 C C . MET A 1 557 ? 19.171 6.957 -32.332 1.00 89.94 557 MET A C 1
ATOM 4360 O O . MET A 1 557 ? 19.537 6.889 -33.502 1.00 89.94 557 MET A O 1
ATOM 4364 N N . GLU A 1 558 ? 19.184 8.116 -31.670 1.00 90.38 558 GLU A N 1
ATOM 4365 C CA . GLU A 1 558 ? 19.660 9.377 -32.266 1.00 90.38 558 GLU A CA 1
ATOM 4366 C C . GLU A 1 558 ? 21.147 9.307 -32.614 1.00 90.38 558 GLU A C 1
ATOM 4368 O O . GLU A 1 558 ? 21.580 9.767 -33.670 1.00 90.38 558 GLU A O 1
ATOM 4373 N N . LYS A 1 559 ? 21.929 8.632 -31.767 1.00 89.62 559 LYS A N 1
ATOM 4374 C CA . LYS A 1 559 ? 23.314 8.281 -32.067 1.00 89.62 559 LYS A CA 1
ATOM 4375 C C . LYS A 1 559 ? 23.428 7.483 -33.362 1.00 89.62 559 LYS A C 1
ATOM 4377 O O . LYS A 1 559 ? 24.311 7.808 -34.147 1.00 89.62 559 LYS A O 1
ATOM 4382 N N . VAL A 1 560 ? 22.583 6.479 -33.598 1.00 90.69 560 VAL A N 1
ATOM 4383 C CA . VAL A 1 560 ? 22.589 5.709 -34.856 1.00 90.69 560 VAL A CA 1
ATOM 4384 C C . VAL A 1 560 ? 22.204 6.595 -36.043 1.00 90.69 560 VAL A C 1
ATOM 4386 O O . VAL A 1 560 ? 22.931 6.620 -37.035 1.00 90.69 560 VAL A O 1
ATOM 4389 N N . LYS A 1 561 ? 21.131 7.389 -35.921 1.00 93.06 561 LYS A N 1
ATOM 4390 C CA . LYS A 1 561 ? 20.680 8.329 -36.965 1.00 93.06 561 LYS A CA 1
ATOM 4391 C C . LYS A 1 561 ? 21.787 9.303 -37.379 1.00 93.06 561 LYS A C 1
ATOM 4393 O O . LYS A 1 561 ? 22.039 9.461 -38.569 1.00 93.06 561 LYS A O 1
ATOM 4398 N N . ALA A 1 562 ? 22.507 9.877 -36.415 1.00 90.56 562 ALA A N 1
ATOM 4399 C CA . ALA A 1 562 ? 23.620 10.784 -36.688 1.00 90.56 562 ALA A CA 1
ATOM 4400 C C . ALA A 1 562 ? 24.756 10.117 -37.487 1.00 90.56 562 ALA A C 1
ATOM 4402 O O . ALA A 1 562 ? 25.370 10.758 -38.338 1.00 90.56 562 ALA A O 1
ATOM 4403 N N . ARG A 1 563 ? 25.032 8.825 -37.260 1.00 89.25 563 ARG A N 1
ATOM 4404 C CA . ARG A 1 563 ? 26.038 8.090 -38.050 1.00 89.25 563 ARG A CA 1
ATOM 4405 C C . ARG A 1 563 ? 25.543 7.733 -39.441 1.00 89.25 563 ARG A C 1
ATOM 4407 O O . ARG A 1 563 ? 26.338 7.780 -40.377 1.00 89.25 563 ARG A O 1
ATOM 4414 N N . ILE A 1 564 ? 24.259 7.407 -39.588 1.00 92.69 564 ILE A N 1
ATOM 4415 C CA . ILE A 1 564 ? 23.641 7.252 -40.910 1.00 92.69 564 ILE A CA 1
ATOM 4416 C C . ILE A 1 564 ? 23.823 8.554 -41.697 1.00 92.69 564 ILE A C 1
ATOM 4418 O O . ILE A 1 564 ? 24.331 8.517 -42.815 1.00 92.69 564 ILE A O 1
ATOM 4422 N N . ASP A 1 565 ? 23.523 9.704 -41.088 1.00 91.94 565 ASP A N 1
ATOM 4423 C CA . ASP A 1 565 ? 23.688 11.013 -41.728 1.00 91.94 565 ASP A CA 1
ATOM 4424 C C . ASP A 1 565 ? 25.154 11.305 -42.084 1.00 91.94 565 ASP A C 1
ATOM 4426 O O . ASP A 1 565 ? 25.445 11.730 -43.204 1.00 91.94 565 ASP A O 1
ATOM 4430 N N . ALA A 1 566 ? 26.099 11.016 -41.184 1.00 89.62 566 ALA A N 1
ATOM 4431 C CA . ALA A 1 566 ? 27.530 11.190 -41.443 1.00 89.62 566 ALA A CA 1
ATOM 4432 C C . ALA A 1 566 ? 28.027 10.303 -42.598 1.00 89.62 566 ALA A C 1
ATOM 4434 O O . ALA A 1 566 ? 28.790 10.753 -43.456 1.00 89.62 566 ALA A O 1
ATOM 4435 N N . THR A 1 567 ? 27.555 9.057 -42.651 1.00 89.75 567 THR A N 1
ATOM 4436 C CA . THR A 1 567 ? 27.877 8.113 -43.726 1.00 89.75 567 THR A CA 1
ATOM 4437 C C . THR A 1 567 ? 27.314 8.607 -45.057 1.00 89.75 567 THR A C 1
ATOM 4439 O O . THR A 1 567 ? 28.054 8.685 -46.036 1.00 89.75 567 THR A O 1
ATOM 4442 N N . MET A 1 568 ? 26.046 9.033 -45.086 1.00 91.12 568 MET A N 1
ATOM 4443 C CA . MET A 1 568 ? 25.414 9.595 -46.285 1.00 91.12 568 MET A CA 1
ATOM 4444 C C . MET A 1 568 ? 26.116 10.866 -46.769 1.00 91.12 568 MET A C 1
ATOM 4446 O O . MET A 1 568 ? 26.403 10.989 -47.955 1.00 91.12 568 MET A O 1
ATOM 4450 N N . SER A 1 569 ? 26.499 11.753 -45.850 1.00 89.12 569 SER A N 1
ATOM 4451 C CA . SER A 1 569 ? 27.247 12.980 -46.167 1.00 89.12 569 SER A CA 1
ATOM 4452 C C . SER A 1 569 ? 28.607 12.677 -46.799 1.00 89.12 569 SER A C 1
ATOM 4454 O O . SER A 1 569 ? 29.113 13.434 -47.626 1.00 89.12 569 SER A O 1
ATOM 4456 N N . SER A 1 570 ? 29.224 11.559 -46.416 1.00 84.94 570 SER A N 1
ATOM 4457 C CA . SER A 1 570 ? 30.461 11.106 -47.042 1.00 84.94 570 SER A CA 1
ATOM 4458 C C . SER A 1 570 ? 30.217 10.511 -48.434 1.00 84.94 570 SER A C 1
ATOM 4460 O O . SER A 1 570 ? 30.960 10.812 -49.367 1.00 84.94 570 SER A O 1
ATOM 4462 N N . LEU A 1 571 ? 29.135 9.745 -48.614 1.00 86.62 571 LEU A N 1
ATOM 4463 C CA . LEU A 1 571 ? 28.724 9.223 -49.924 1.00 86.62 571 LEU A CA 1
ATOM 4464 C C . LEU A 1 571 ? 28.298 10.327 -50.903 1.00 86.62 571 LEU A C 1
ATOM 4466 O O . LEU A 1 571 ? 28.458 10.170 -52.111 1.00 86.62 571 LEU A O 1
ATOM 4470 N N . ASP A 1 572 ? 27.835 11.477 -50.423 1.00 84.81 572 ASP A N 1
ATOM 4471 C CA . ASP A 1 572 ? 27.542 12.626 -51.287 1.00 84.81 572 ASP A CA 1
ATOM 4472 C C . ASP A 1 572 ? 28.785 13.147 -52.022 1.00 84.81 572 ASP A C 1
ATOM 4474 O O . ASP A 1 572 ? 28.674 13.697 -53.121 1.00 84.81 572 ASP A O 1
ATOM 4478 N N . LYS A 1 573 ? 29.987 12.904 -51.487 1.00 81.31 573 LYS A N 1
ATOM 4479 C CA . LYS A 1 573 ? 31.242 13.212 -52.188 1.00 81.31 573 LYS A CA 1
ATOM 4480 C C . LYS A 1 573 ? 31.440 12.306 -53.403 1.00 81.31 573 LYS A C 1
ATOM 4482 O O . LYS A 1 573 ? 31.807 12.790 -54.467 1.00 81.31 573 LYS A O 1
ATOM 4487 N N . VAL A 1 574 ? 31.118 11.016 -53.287 1.00 79.00 574 VAL A N 1
ATOM 4488 C CA . VAL A 1 574 ? 31.095 10.069 -54.422 1.00 79.00 574 VAL A CA 1
ATOM 4489 C C . VAL A 1 574 ? 30.136 10.576 -55.497 1.00 79.00 574 VAL A C 1
ATOM 4491 O O . VAL A 1 574 ? 30.475 10.613 -56.681 1.00 79.00 574 VAL A O 1
ATOM 4494 N N . ARG A 1 575 ? 28.961 11.063 -55.080 1.00 82.44 575 ARG A N 1
ATOM 4495 C CA . ARG A 1 575 ? 27.970 11.662 -55.978 1.00 82.44 575 ARG A CA 1
ATOM 4496 C C . ARG A 1 575 ? 28.463 12.914 -56.699 1.00 82.44 575 ARG A C 1
ATOM 4498 O O . ARG A 1 575 ? 28.172 13.084 -57.881 1.00 82.44 575 ARG A O 1
ATOM 4505 N N . ALA A 1 576 ? 29.211 13.772 -56.017 1.00 79.62 576 ALA A N 1
ATOM 4506 C CA . ALA A 1 576 ? 29.768 14.987 -56.601 1.00 79.62 576 ALA A CA 1
ATOM 4507 C C . ALA A 1 576 ? 30.878 14.729 -57.640 1.00 79.62 576 ALA A C 1
ATOM 4509 O O . ALA A 1 576 ? 31.231 15.649 -58.374 1.00 79.62 576 ALA A O 1
ATOM 4510 N N . HIS A 1 577 ? 31.409 13.504 -57.726 1.00 78.44 577 HIS A N 1
ATOM 4511 C CA . HIS A 1 577 ? 32.506 13.159 -58.632 1.00 78.44 577 HIS A CA 1
ATOM 4512 C C . HIS A 1 577 ? 32.144 11.980 -59.545 1.00 78.44 577 HIS A C 1
ATOM 4514 O O . HIS A 1 577 ? 31.813 12.166 -60.713 1.00 78.44 577 HIS A O 1
ATOM 4520 N N . GLN A 1 578 ? 32.147 10.765 -59.007 1.00 78.75 578 GLN A N 1
ATOM 4521 C CA . GLN A 1 578 ? 32.055 9.511 -59.765 1.00 78.75 578 GLN A CA 1
ATOM 4522 C C . GLN A 1 578 ? 30.714 9.324 -60.467 1.00 78.75 578 GLN A C 1
ATOM 4524 O O . GLN A 1 578 ? 30.644 8.791 -61.570 1.00 78.75 578 GLN A O 1
ATOM 4529 N N . LEU A 1 579 ? 29.637 9.822 -59.863 1.00 82.25 579 LEU A N 1
ATOM 4530 C CA . LEU A 1 579 ? 28.292 9.689 -60.424 1.00 82.25 579 LEU A CA 1
ATOM 4531 C C . LEU A 1 579 ? 28.007 10.648 -61.588 1.00 82.25 579 LEU A C 1
ATOM 4533 O O . LEU A 1 579 ? 26.903 10.624 -62.132 1.00 82.25 579 LEU A O 1
ATOM 4537 N N . GLN A 1 580 ? 28.975 11.487 -61.970 1.00 87.19 580 GLN A N 1
ATOM 4538 C CA . GLN A 1 580 ? 28.847 12.421 -63.090 1.00 87.19 580 GLN A CA 1
ATOM 4539 C C . GLN A 1 580 ? 29.297 11.828 -64.434 1.00 87.19 580 GLN A C 1
ATOM 4541 O O . GLN A 1 580 ? 29.154 12.497 -65.457 1.00 87.19 580 GLN A O 1
ATOM 4546 N N . GLY A 1 581 ? 29.829 10.600 -64.451 1.00 88.12 581 GLY A N 1
ATOM 4547 C CA . GLY A 1 581 ? 30.236 9.904 -65.676 1.00 88.12 581 GLY A CA 1
ATOM 4548 C C . GLY A 1 581 ? 31.250 10.706 -66.482 1.00 88.12 581 GLY A C 1
ATOM 4549 O O . GLY A 1 581 ? 32.240 11.196 -65.934 1.00 88.12 581 GLY A O 1
ATOM 4550 N N . ALA A 1 582 ? 30.975 10.919 -67.766 1.00 88.38 582 ALA A N 1
ATOM 4551 C CA . ALA A 1 582 ? 31.796 11.741 -68.648 1.00 88.38 582 ALA A CA 1
ATOM 4552 C C . ALA A 1 582 ? 31.962 13.190 -68.156 1.00 88.38 582 ALA A C 1
ATOM 4554 O O . ALA A 1 582 ? 32.925 13.870 -68.513 1.00 88.38 582 ALA A O 1
ATOM 4555 N N . ASN A 1 583 ? 31.045 13.679 -67.313 1.00 88.19 583 ASN A N 1
ATOM 4556 C CA . ASN A 1 583 ? 31.122 15.008 -66.716 1.00 88.19 583 ASN A CA 1
ATOM 4557 C C . ASN A 1 583 ? 31.971 15.090 -65.447 1.00 88.19 583 ASN A C 1
ATOM 4559 O O . ASN A 1 583 ? 32.137 16.200 -64.943 1.00 88.19 583 ASN A O 1
ATOM 4563 N N . ASN A 1 584 ? 32.542 13.979 -64.971 1.00 88.50 584 ASN A N 1
ATOM 4564 C CA . ASN A 1 584 ? 33.397 13.971 -63.789 1.00 88.50 584 ASN A CA 1
ATOM 4565 C C . ASN A 1 584 ? 34.551 14.995 -63.944 1.00 88.50 584 ASN A C 1
ATOM 4567 O O . ASN A 1 584 ? 35.335 14.911 -64.896 1.00 88.50 584 ASN A O 1
ATOM 4571 N N . PRO A 1 585 ? 34.681 15.974 -63.026 1.00 84.44 585 PRO A N 1
ATOM 4572 C CA . PRO A 1 585 ? 35.677 17.034 -63.137 1.00 84.44 585 PRO A CA 1
ATOM 4573 C C . PRO A 1 585 ? 37.114 16.514 -63.028 1.00 84.44 585 PRO A C 1
ATOM 4575 O O . PRO A 1 585 ? 37.989 17.048 -63.704 1.00 84.44 585 PRO A O 1
ATOM 4578 N N . LEU A 1 586 ? 37.359 15.463 -62.235 1.00 85.38 586 LEU A N 1
ATOM 4579 C CA . LEU A 1 586 ? 38.681 14.836 -62.124 1.00 85.38 586 LEU A CA 1
ATOM 4580 C C . LEU A 1 586 ? 39.046 14.121 -63.425 1.00 85.38 586 LEU A C 1
ATOM 4582 O O . LEU A 1 586 ? 40.151 14.288 -63.936 1.00 85.38 586 LEU A O 1
ATOM 4586 N N . LEU A 1 587 ? 38.076 13.422 -64.021 1.00 87.19 587 LEU A N 1
ATOM 4587 C CA . LEU A 1 587 ? 38.235 12.767 -65.317 1.00 87.19 587 LEU A CA 1
ATOM 4588 C C . LEU A 1 587 ? 38.584 13.774 -66.422 1.00 87.19 587 LEU A C 1
ATOM 4590 O O . LEU A 1 587 ? 39.529 13.572 -67.183 1.00 87.19 587 LEU A O 1
ATOM 4594 N N . LYS A 1 588 ? 37.843 14.887 -66.492 1.00 88.00 588 LYS A N 1
ATOM 4595 C CA . LYS A 1 588 ? 38.088 15.966 -67.460 1.00 88.00 588 LYS A CA 1
ATOM 4596 C C . LYS A 1 588 ? 39.428 16.660 -67.231 1.00 88.00 588 LYS A C 1
ATOM 4598 O O . LYS A 1 588 ? 40.122 16.961 -68.203 1.00 88.00 588 LYS A O 1
ATOM 4603 N N . ALA A 1 589 ? 39.802 16.901 -65.975 1.00 87.00 589 ALA A N 1
ATOM 4604 C CA . ALA A 1 589 ? 41.099 17.474 -65.635 1.00 87.00 589 ALA A CA 1
ATOM 4605 C C . ALA A 1 589 ? 42.244 16.553 -66.084 1.00 87.00 589 ALA A C 1
ATOM 4607 O O . ALA A 1 589 ? 43.203 17.028 -66.689 1.00 87.00 589 ALA A O 1
ATOM 4608 N N . TYR A 1 590 ? 42.109 15.241 -65.875 1.00 87.69 590 TYR A N 1
ATOM 4609 C CA . TYR A 1 590 ? 43.114 14.263 -66.286 1.00 87.69 590 TYR A CA 1
ATOM 4610 C C . TYR A 1 590 ? 43.220 14.116 -67.812 1.00 87.69 590 TYR A C 1
ATOM 4612 O O . TYR A 1 590 ? 44.315 14.115 -68.374 1.00 87.69 590 TYR A O 1
ATOM 4620 N N . ALA A 1 591 ? 42.083 14.089 -68.512 1.00 87.75 591 ALA A N 1
ATOM 4621 C CA . ALA A 1 591 ? 42.048 14.138 -69.974 1.00 87.75 591 ALA A CA 1
ATOM 4622 C C . ALA A 1 591 ? 42.756 15.394 -70.521 1.00 87.75 591 ALA A C 1
ATOM 4624 O O . ALA A 1 591 ? 43.561 15.310 -71.453 1.00 87.75 591 ALA A O 1
ATOM 4625 N N . SER A 1 592 ? 42.502 16.549 -69.896 1.00 88.81 592 SER A N 1
ATOM 4626 C CA . SER A 1 592 ? 43.147 17.821 -70.246 1.00 88.81 592 SER A CA 1
ATOM 4627 C C . SER A 1 592 ? 44.650 17.801 -69.964 1.00 88.81 592 SER A C 1
ATOM 4629 O O . SER A 1 592 ? 45.417 18.368 -70.736 1.00 88.81 592 SER A O 1
ATOM 4631 N N . TYR A 1 593 ? 45.090 17.124 -68.897 1.00 88.00 593 TYR A N 1
ATOM 4632 C CA . TYR A 1 593 ? 46.510 16.925 -68.599 1.00 88.00 593 TYR A CA 1
ATOM 4633 C C . TYR A 1 593 ? 47.226 16.177 -69.731 1.00 88.00 593 TYR A C 1
ATOM 4635 O O . TYR A 1 593 ? 48.265 16.646 -70.187 1.00 88.00 593 TYR A O 1
ATOM 4643 N N . GLY A 1 594 ? 46.649 15.090 -70.255 1.00 86.19 594 GLY A N 1
ATOM 4644 C CA . GLY A 1 594 ? 47.247 14.355 -71.380 1.00 86.19 594 GLY A CA 1
ATOM 4645 C C . GLY A 1 594 ? 47.369 15.208 -72.649 1.00 86.19 594 GLY A C 1
ATOM 4646 O O . GLY A 1 594 ? 48.420 15.240 -73.28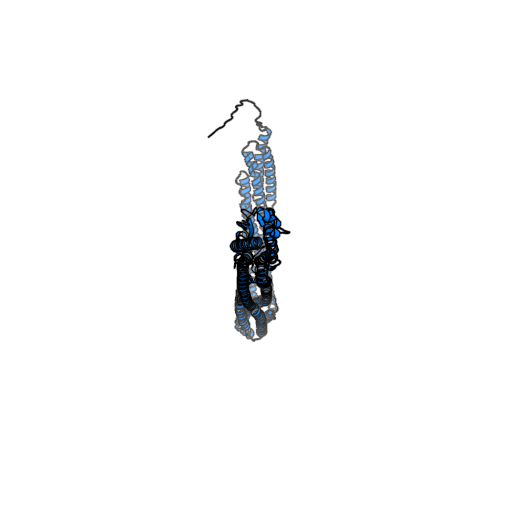6 1.00 86.19 594 GLY A O 1
ATOM 4647 N N . GLN A 1 595 ? 46.326 15.983 -72.972 1.00 86.81 595 GLN A N 1
ATOM 4648 C CA . GLN A 1 595 ? 46.366 16.943 -74.087 1.00 86.81 595 GLN A CA 1
ATOM 4649 C C . GLN A 1 595 ? 47.433 18.030 -73.878 1.00 86.81 595 GLN A C 1
ATOM 4651 O O . GLN A 1 595 ? 48.174 18.371 -74.802 1.00 86.81 595 GLN A O 1
ATOM 4656 N N . ALA A 1 596 ? 47.531 18.568 -72.661 1.00 89.12 596 ALA A N 1
ATOM 4657 C CA . ALA A 1 596 ? 48.506 19.594 -72.318 1.00 89.12 596 ALA A CA 1
ATOM 4658 C C . ALA A 1 596 ? 49.945 19.063 -72.367 1.00 89.12 596 ALA A C 1
ATOM 4660 O O . ALA A 1 596 ? 50.831 19.775 -72.831 1.00 89.12 596 ALA A O 1
ATOM 4661 N N . GLU A 1 597 ? 50.185 17.827 -71.930 1.00 88.88 597 GLU A N 1
ATOM 4662 C CA . GLU A 1 597 ? 51.509 17.204 -71.947 1.00 88.88 597 GLU A CA 1
ATOM 4663 C C . GLU A 1 597 ? 51.988 16.938 -73.379 1.00 88.88 597 GLU A C 1
ATOM 4665 O O . GLU A 1 597 ? 53.133 17.261 -73.711 1.00 88.88 597 GLU A O 1
ATOM 4670 N N . HIS A 1 598 ? 51.090 16.472 -74.253 1.00 87.62 598 HIS A N 1
ATOM 4671 C CA . HIS A 1 598 ? 51.363 16.361 -75.685 1.00 87.62 598 HIS A CA 1
ATOM 4672 C C . HIS A 1 598 ? 51.743 17.733 -76.281 1.00 87.62 598 HIS A C 1
ATOM 4674 O O . HIS A 1 598 ? 52.813 17.889 -76.873 1.00 87.62 598 HIS A O 1
ATOM 4680 N N . GLY A 1 599 ? 50.942 18.775 -76.024 1.00 87.81 599 GLY A N 1
ATOM 4681 C CA . GLY A 1 599 ? 51.237 20.140 -76.481 1.00 87.81 599 GLY A CA 1
ATOM 4682 C C . GLY A 1 599 ? 52.523 20.742 -75.890 1.00 87.81 599 GLY A C 1
ATOM 4683 O O . GLY A 1 599 ? 53.250 21.464 -76.576 1.00 87.81 599 GLY A O 1
ATOM 4684 N N . ARG A 1 600 ? 52.853 20.427 -74.631 1.00 89.94 600 ARG A N 1
ATOM 4685 C CA . ARG A 1 600 ? 54.077 20.884 -73.954 1.00 89.94 600 ARG A CA 1
ATOM 4686 C C . ARG A 1 600 ? 55.322 20.311 -74.624 1.00 89.94 600 ARG A C 1
ATOM 4688 O O . ARG A 1 600 ? 56.282 21.046 -74.852 1.00 89.94 600 ARG A O 1
ATOM 4695 N N . ARG A 1 601 ? 55.307 19.020 -74.963 1.00 89.81 601 ARG A N 1
ATOM 4696 C CA . ARG A 1 601 ? 56.434 18.333 -75.620 1.00 89.81 601 ARG A CA 1
ATOM 4697 C C . ARG A 1 601 ? 56.628 18.760 -77.066 1.00 89.81 601 ARG A C 1
ATOM 4699 O O . ARG A 1 601 ? 57.766 18.831 -77.526 1.00 89.81 601 ARG A O 1
ATOM 4706 N N . GLN A 1 602 ? 55.554 19.178 -77.734 1.00 89.06 602 GLN A N 1
ATOM 4707 C CA . GLN A 1 602 ? 55.650 19.852 -79.027 1.00 89.06 602 GLN A CA 1
ATOM 4708 C C . GLN A 1 602 ? 56.385 21.205 -78.964 1.00 89.06 602 GLN A C 1
ATOM 4710 O O . GLN A 1 602 ? 56.809 21.735 -79.991 1.00 89.06 602 GLN A O 1
ATOM 4715 N N . GLY A 1 603 ? 56.530 21.806 -77.778 1.00 87.81 603 GLY A N 1
ATOM 4716 C CA . GLY A 1 603 ? 57.228 23.080 -77.592 1.00 87.81 603 GLY A CA 1
ATOM 4717 C C . GLY A 1 603 ? 58.733 23.024 -77.878 1.00 87.81 603 GLY A C 1
ATOM 4718 O O . GLY A 1 603 ? 59.315 24.059 -78.186 1.00 87.81 603 GLY A O 1
ATOM 4719 N N . SER A 1 604 ? 59.354 21.842 -77.805 1.00 87.06 604 SER A N 1
ATOM 4720 C CA . SER A 1 604 ? 60.784 21.632 -78.082 1.00 87.06 604 SER A CA 1
ATOM 4721 C C . SER A 1 604 ? 61.069 21.103 -79.492 1.00 87.06 604 SER A C 1
ATOM 4723 O O . SER A 1 604 ? 62.190 20.686 -79.776 1.00 87.06 604 SER A O 1
ATOM 4725 N N . CYS A 1 605 ? 60.060 21.068 -80.361 1.00 92.38 605 CYS A N 1
ATOM 4726 C CA . CYS A 1 605 ? 60.198 20.615 -81.740 1.00 92.38 605 CYS A CA 1
ATOM 4727 C C . CYS A 1 605 ? 60.668 21.757 -82.639 1.00 92.38 605 CYS A C 1
ATOM 4729 O O . CYS A 1 605 ? 60.147 22.870 -82.555 1.00 92.38 605 CYS A O 1
ATOM 4731 N N . ASP A 1 606 ? 61.593 21.462 -83.547 1.00 92.56 606 ASP A N 1
ATOM 4732 C CA . ASP A 1 606 ? 62.081 22.433 -84.529 1.00 92.56 606 ASP A CA 1
ATOM 4733 C C . ASP A 1 606 ? 61.022 22.713 -85.610 1.00 92.56 606 ASP A C 1
ATOM 4735 O O . ASP A 1 606 ? 60.918 23.819 -86.140 1.00 92.56 606 ASP A O 1
ATOM 4739 N N . ALA A 1 607 ? 60.212 21.700 -85.920 1.00 89.38 607 ALA A N 1
ATOM 4740 C CA . ALA A 1 607 ? 58.982 21.809 -86.690 1.00 89.38 607 ALA A CA 1
ATOM 4741 C C . ALA A 1 607 ? 57.962 20.802 -86.144 1.00 89.38 607 ALA A C 1
ATOM 4743 O O . ALA A 1 607 ? 58.338 19.764 -85.606 1.00 89.38 607 ALA A O 1
ATOM 4744 N N . LYS A 1 608 ? 56.669 21.110 -86.238 1.00 92.06 608 LYS A N 1
ATOM 4745 C CA . LYS A 1 608 ? 55.605 20.299 -85.632 1.00 92.06 608 LYS A CA 1
ATOM 4746 C C . LYS A 1 608 ? 54.352 20.283 -86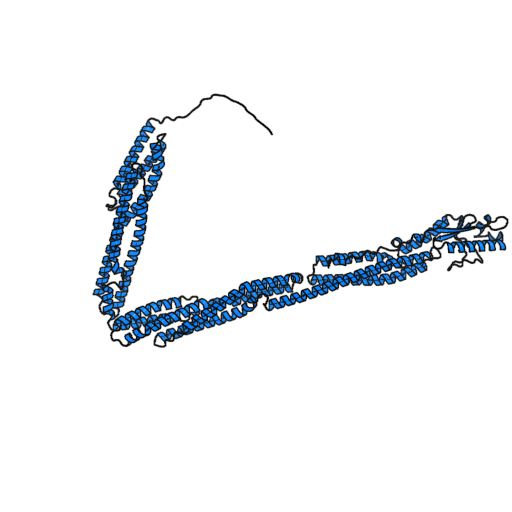.482 1.00 92.06 608 LYS A C 1
ATOM 4748 O O . LYS A 1 608 ? 54.156 21.191 -87.292 1.00 92.06 608 LYS A O 1
ATOM 4753 N N . GLU A 1 609 ? 53.507 19.285 -86.246 1.00 89.25 609 GLU A N 1
ATOM 4754 C CA . GLU A 1 609 ? 52.176 19.179 -86.851 1.00 89.25 609 GLU A CA 1
ATOM 4755 C C . GLU A 1 609 ? 52.226 19.208 -88.390 1.00 89.25 609 GLU A C 1
ATOM 4757 O O . GLU A 1 609 ? 51.401 19.844 -89.058 1.00 89.25 609 GLU A O 1
ATOM 4762 N N . ILE A 1 610 ? 53.240 18.554 -88.967 1.00 89.75 610 ILE A N 1
ATOM 4763 C CA . ILE A 1 610 ? 53.529 18.637 -90.399 1.00 89.75 610 ILE A CA 1
ATOM 4764 C C . ILE A 1 610 ? 52.685 17.618 -91.154 1.00 89.75 610 ILE A C 1
ATOM 4766 O O . ILE A 1 610 ? 52.860 16.409 -91.010 1.00 89.75 610 ILE A O 1
ATOM 4770 N N . LEU A 1 611 ? 51.811 18.114 -92.029 1.00 89.56 611 LEU A N 1
ATOM 4771 C CA . LEU A 1 611 ? 51.003 17.272 -92.902 1.00 89.56 611 LEU A CA 1
ATOM 4772 C C . LEU A 1 611 ? 51.798 16.794 -94.128 1.00 89.56 611 LEU A C 1
ATOM 4774 O O . LEU A 1 611 ? 52.274 17.601 -94.934 1.00 89.56 611 LEU A O 1
ATOM 4778 N N . ILE A 1 612 ? 51.858 15.475 -94.302 1.00 88.19 612 ILE A N 1
ATOM 4779 C CA . ILE A 1 612 ? 52.379 14.779 -95.476 1.00 88.19 612 ILE A CA 1
ATOM 4780 C C . ILE A 1 612 ? 51.215 14.542 -96.444 1.00 88.19 612 ILE A C 1
ATOM 4782 O O . ILE A 1 612 ? 50.355 13.695 -96.218 1.00 88.19 612 ILE A O 1
ATOM 4786 N N . GLN A 1 613 ? 51.182 15.296 -97.543 1.00 81.75 613 GLN A N 1
ATOM 4787 C CA . GLN A 1 613 ? 50.173 15.117 -98.591 1.00 81.75 613 GLN A CA 1
ATOM 4788 C C . GLN A 1 613 ? 50.552 13.965 -99.542 1.00 81.75 613 GLN A C 1
ATOM 4790 O O . GLN A 1 613 ? 51.603 14.021 -100.201 1.00 81.75 613 GLN A O 1
ATOM 4795 N N . GLY A 1 614 ? 49.672 12.964 -99.652 1.00 74.75 614 GLY A N 1
ATOM 4796 C CA . GLY A 1 614 ? 49.793 11.813 -100.558 1.00 74.75 614 GLY A CA 1
ATOM 4797 C C . GLY A 1 614 ? 49.692 10.462 -99.841 1.00 74.75 614 GLY A C 1
ATOM 4798 O O . GLY A 1 614 ? 49.200 10.399 -98.718 1.00 74.75 614 GLY A O 1
ATOM 4799 N N . ASP A 1 615 ? 50.169 9.398 -100.496 1.00 76.12 615 ASP A N 1
ATOM 4800 C CA . ASP A 1 615 ? 50.092 8.022 -99.986 1.00 76.12 615 ASP A CA 1
ATOM 4801 C C . ASP A 1 615 ? 50.963 7.824 -98.742 1.00 76.12 615 ASP A C 1
ATOM 4803 O O . ASP A 1 615 ? 52.194 7.938 -98.788 1.00 76.12 615 ASP A O 1
ATOM 4807 N N . CYS A 1 616 ? 50.313 7.504 -97.630 1.00 85.38 616 CYS A N 1
ATOM 4808 C CA . CYS A 1 616 ? 50.961 7.205 -96.371 1.00 85.38 616 CYS A CA 1
ATOM 4809 C C . CYS A 1 616 ? 50.083 6.254 -95.550 1.00 85.38 616 CYS A C 1
ATOM 4811 O O . CYS A 1 616 ? 48.914 6.527 -95.285 1.00 85.38 616 CYS A O 1
ATOM 4813 N N . ASP A 1 617 ? 50.670 5.125 -95.161 1.00 87.69 617 ASP A N 1
ATOM 4814 C CA . ASP A 1 617 ? 49.975 4.025 -94.496 1.00 87.69 617 ASP A CA 1
ATOM 4815 C C . ASP A 1 617 ? 49.926 4.268 -92.977 1.00 87.69 617 ASP A C 1
ATOM 4817 O O . ASP A 1 617 ? 50.577 3.555 -92.213 1.00 87.69 617 ASP A O 1
ATOM 4821 N N . ASN A 1 618 ? 49.220 5.319 -92.532 1.00 89.31 618 ASN A N 1
ATOM 4822 C CA . ASN A 1 618 ? 49.094 5.629 -91.103 1.00 89.31 618 ASN A CA 1
ATOM 4823 C C . ASN A 1 618 ? 48.406 4.458 -90.367 1.00 89.31 618 ASN A C 1
ATOM 4825 O O . ASN A 1 618 ? 47.244 4.170 -90.654 1.00 89.31 618 ASN A O 1
ATOM 4829 N N . PRO A 1 619 ? 49.073 3.789 -89.405 1.00 88.50 619 PRO A N 1
ATOM 4830 C CA . PRO A 1 619 ? 48.486 2.675 -88.662 1.00 88.50 619 PRO A CA 1
ATOM 4831 C C . PRO A 1 619 ? 47.472 3.117 -87.591 1.00 88.50 619 PRO A C 1
ATOM 4833 O O . PRO A 1 619 ? 46.984 2.273 -86.837 1.00 88.50 619 PRO A O 1
ATOM 4836 N N . HIS A 1 620 ? 47.172 4.416 -87.477 1.00 88.50 620 HIS A N 1
ATOM 4837 C CA . HIS A 1 620 ? 46.209 4.932 -86.512 1.00 88.50 620 HIS A CA 1
ATOM 4838 C C . HIS A 1 620 ? 44.782 4.431 -86.804 1.00 88.50 620 HIS A C 1
ATOM 4840 O O . HIS A 1 620 ? 44.303 4.545 -87.933 1.00 88.50 620 HIS A O 1
ATOM 4846 N N . PRO A 1 621 ? 44.042 3.933 -85.797 1.00 82.69 621 PRO A N 1
ATOM 4847 C CA . PRO A 1 621 ? 42.739 3.304 -86.021 1.00 82.69 621 PRO A CA 1
ATOM 4848 C C . PRO A 1 621 ? 41.644 4.277 -86.485 1.00 82.69 621 PRO A C 1
ATOM 4850 O O . PRO A 1 621 ? 40.669 3.849 -87.098 1.00 82.69 621 PRO A O 1
ATOM 4853 N N . LYS A 1 622 ? 41.780 5.574 -86.177 1.00 80.75 622 LYS A N 1
ATOM 4854 C CA . LYS A 1 622 ? 40.762 6.605 -86.459 1.00 80.75 622 LYS A CA 1
ATOM 4855 C C . LYS A 1 622 ? 41.226 7.721 -87.395 1.00 80.75 622 LYS A C 1
ATOM 4857 O O . LYS A 1 622 ? 40.422 8.563 -87.783 1.00 80.75 622 LYS A O 1
ATOM 4862 N N . ARG A 1 623 ? 42.513 7.747 -87.751 1.00 80.44 623 ARG A N 1
ATOM 4863 C CA . ARG A 1 623 ? 43.129 8.851 -88.495 1.00 80.44 623 ARG A CA 1
ATOM 4864 C C . ARG A 1 623 ? 43.739 8.316 -89.773 1.00 80.44 623 ARG A C 1
ATOM 4866 O O . ARG A 1 623 ? 44.563 7.412 -89.743 1.00 80.44 623 ARG A O 1
ATOM 4873 N N . THR A 1 624 ? 43.323 8.892 -90.891 1.00 80.19 624 THR A N 1
ATOM 4874 C CA . THR A 1 624 ? 43.891 8.605 -92.213 1.00 80.19 624 THR A CA 1
ATOM 4875 C C . THR A 1 624 ? 44.822 9.719 -92.682 1.00 80.19 624 THR A C 1
ATOM 4877 O O . THR A 1 624 ? 45.432 9.602 -93.740 1.00 80.19 624 THR A O 1
ATOM 4880 N N . ASP A 1 625 ? 44.906 10.828 -91.939 1.00 84.75 625 ASP A N 1
ATOM 4881 C CA . ASP A 1 625 ? 45.854 11.898 -92.213 1.00 84.75 625 ASP A CA 1
ATOM 4882 C C . ASP A 1 625 ? 47.258 11.486 -91.768 1.00 84.75 625 ASP A C 1
ATOM 4884 O O . ASP A 1 625 ? 47.434 10.835 -90.741 1.00 84.75 625 ASP A O 1
AT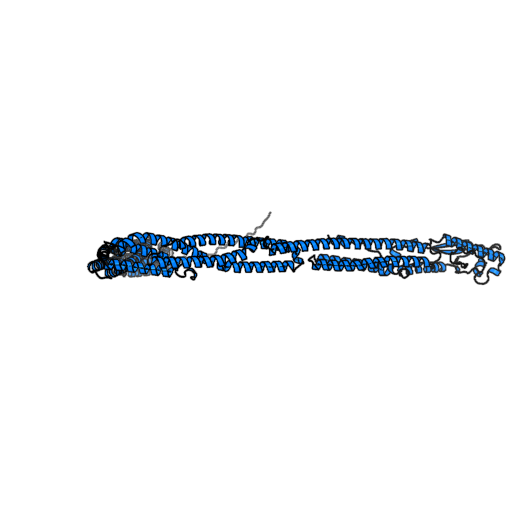OM 4888 N N . CYS A 1 626 ? 48.272 11.880 -92.533 1.00 88.31 626 CYS A N 1
ATOM 4889 C CA . CYS A 1 626 ? 49.665 11.672 -92.158 1.00 88.31 626 CYS A CA 1
ATOM 4890 C C . CYS A 1 626 ? 50.276 12.964 -91.672 1.00 88.31 626 CYS A C 1
ATOM 4892 O O . CYS A 1 626 ? 50.995 13.655 -92.392 1.00 88.31 626 CYS A O 1
ATOM 4894 N N . LYS A 1 627 ? 49.914 13.306 -90.445 1.00 90.44 627 LYS A N 1
ATOM 4895 C CA . LYS A 1 627 ? 50.391 14.488 -89.756 1.00 90.44 627 LYS A CA 1
ATOM 4896 C C . LYS A 1 627 ? 51.314 14.023 -88.640 1.00 90.44 627 LYS A C 1
ATOM 4898 O O . LYS A 1 627 ? 50.837 13.417 -87.689 1.00 90.44 627 LYS A O 1
ATOM 4903 N N . LEU A 1 628 ? 52.612 14.261 -88.813 1.00 90.31 628 LEU A N 1
ATOM 4904 C CA . LEU A 1 628 ? 53.603 13.941 -87.785 1.00 90.31 628 LEU A CA 1
ATOM 4905 C C . LEU A 1 628 ? 53.559 14.982 -86.671 1.00 90.31 628 LEU A C 1
ATOM 4907 O O . LEU A 1 628 ? 53.369 16.176 -86.946 1.00 90.31 628 LEU A O 1
ATOM 4911 N N . ASP A 1 629 ? 53.792 14.538 -85.443 1.00 91.12 629 ASP A N 1
ATOM 4912 C CA . ASP A 1 629 ? 53.701 15.410 -84.273 1.00 91.12 629 ASP A CA 1
ATOM 4913 C C . ASP A 1 629 ? 54.873 16.390 -84.221 1.00 91.12 629 ASP A C 1
ATOM 4915 O O . ASP A 1 629 ? 54.692 17.596 -84.027 1.00 91.12 629 ASP A O 1
ATOM 4919 N N . CYS A 1 630 ? 56.091 15.880 -84.409 1.00 93.69 630 CYS A N 1
ATOM 4920 C CA . CYS A 1 630 ? 57.309 16.606 -84.094 1.00 93.69 630 CYS A CA 1
ATOM 4921 C C . CYS A 1 630 ? 58.491 16.212 -84.991 1.00 93.69 630 CYS A C 1
ATOM 4923 O O . CYS A 1 630 ? 58.699 15.051 -85.335 1.00 93.69 630 CYS A O 1
ATOM 4925 N N . MET A 1 631 ? 59.320 17.200 -85.316 1.00 93.38 631 MET A N 1
ATOM 4926 C CA . MET A 1 631 ? 60.658 17.030 -85.869 1.00 93.38 631 MET A CA 1
ATOM 4927 C C . MET A 1 631 ? 61.694 17.590 -84.898 1.00 93.38 631 MET A C 1
ATOM 4929 O O . MET A 1 631 ? 61.547 18.713 -84.406 1.00 93.38 631 MET A O 1
ATOM 4933 N N . ARG A 1 632 ? 62.758 16.818 -84.659 1.00 93.50 632 ARG A N 1
ATOM 4934 C CA . ARG A 1 632 ? 63.957 17.248 -83.923 1.00 93.50 632 ARG A CA 1
ATOM 4935 C C . ARG A 1 632 ? 65.192 16.902 -84.746 1.00 93.50 632 ARG A C 1
ATOM 4937 O O . ARG A 1 632 ? 65.523 15.725 -84.915 1.00 93.50 632 ARG A O 1
ATOM 4944 N N . GLY A 1 633 ? 65.840 17.913 -85.315 1.00 93.00 633 GLY A N 1
ATOM 4945 C CA . GLY A 1 633 ? 66.819 17.739 -86.383 1.00 93.00 633 GLY A CA 1
ATOM 4946 C C . GLY A 1 633 ? 66.247 16.877 -87.514 1.00 93.00 633 GLY A C 1
ATOM 4947 O O . GLY A 1 633 ? 65.178 17.148 -88.048 1.00 93.00 633 GLY A O 1
ATOM 4948 N N . CYS A 1 634 ? 66.925 15.778 -87.843 1.00 94.94 634 CYS A N 1
ATOM 4949 C CA . CYS A 1 634 ? 66.463 14.827 -88.860 1.00 94.94 634 CYS A CA 1
ATOM 4950 C C . CYS A 1 634 ? 65.754 13.594 -88.284 1.00 94.94 634 CYS A C 1
ATOM 4952 O O . CYS A 1 634 ? 65.717 12.548 -88.924 1.00 94.94 634 CYS A O 1
ATOM 4954 N N . THR A 1 635 ? 65.162 13.719 -87.093 1.00 95.50 635 THR A N 1
ATOM 4955 C CA . THR A 1 635 ? 64.378 12.655 -86.450 1.00 95.50 635 THR A CA 1
ATOM 4956 C C . THR A 1 635 ? 62.893 12.993 -86.486 1.00 95.50 635 THR A C 1
ATOM 4958 O O . THR A 1 635 ? 62.493 14.056 -86.006 1.00 95.50 635 THR A O 1
ATOM 4961 N N . VAL A 1 636 ? 62.082 12.080 -87.022 1.00 94.62 636 VAL A N 1
ATOM 4962 C CA . VAL A 1 636 ? 60.618 12.103 -86.901 1.00 94.62 636 VAL A CA 1
ATOM 4963 C C . VAL A 1 636 ? 60.258 11.597 -85.510 1.00 94.62 636 VAL A C 1
ATOM 4965 O O . VAL A 1 636 ? 60.591 10.464 -85.162 1.00 94.62 636 VAL A O 1
ATOM 4968 N N . VAL A 1 637 ? 59.608 12.437 -84.711 1.00 94.69 637 VAL A N 1
ATOM 4969 C CA . VAL A 1 637 ? 59.249 12.135 -83.326 1.00 94.69 637 VAL A CA 1
ATOM 4970 C C . VAL A 1 637 ? 57.733 12.115 -83.190 1.00 94.69 637 VAL A C 1
ATOM 4972 O O . VAL A 1 637 ? 57.082 13.126 -83.440 1.00 94.69 637 VAL A O 1
ATOM 4975 N N . GLU A 1 638 ? 57.189 10.985 -82.751 1.00 93.94 638 GLU A N 1
ATOM 4976 C CA . GLU A 1 638 ? 55.787 10.887 -82.327 1.00 93.94 638 GLU A CA 1
ATOM 4977 C C . GLU A 1 638 ? 55.696 11.050 -80.813 1.00 93.94 638 GLU A C 1
ATOM 4979 O O . GLU A 1 638 ? 56.501 10.474 -80.077 1.00 93.94 638 GLU A O 1
ATOM 4984 N N . ILE A 1 639 ? 54.737 11.844 -80.338 1.00 92.81 639 ILE A N 1
ATOM 4985 C CA . ILE A 1 639 ? 54.573 12.134 -78.912 1.00 92.81 639 ILE A CA 1
ATOM 4986 C C . ILE A 1 639 ? 53.382 11.337 -78.397 1.00 92.81 639 ILE A C 1
ATOM 4988 O O . ILE A 1 639 ? 52.224 11.661 -78.665 1.00 92.81 639 ILE A O 1
ATOM 4992 N N . LYS A 1 640 ? 53.652 10.304 -77.602 1.00 89.81 640 LYS A N 1
ATOM 4993 C CA . LYS A 1 640 ? 52.625 9.367 -77.133 1.00 89.81 640 LYS A CA 1
ATOM 4994 C C . LYS A 1 640 ? 52.643 9.214 -75.618 1.00 89.81 640 LYS A C 1
ATOM 4996 O O . LYS A 1 640 ? 53.670 9.447 -74.993 1.00 89.81 640 LYS A O 1
ATOM 5001 N N . PRO A 1 641 ? 51.526 8.827 -74.989 1.00 89.06 641 PRO A N 1
ATOM 5002 C CA . PRO A 1 641 ? 51.618 8.281 -73.643 1.00 89.06 641 PRO A CA 1
ATOM 5003 C C . PRO A 1 641 ? 52.475 7.003 -73.664 1.00 89.06 641 PRO A C 1
ATOM 5005 O O . PRO A 1 641 ? 52.474 6.272 -74.655 1.00 89.06 641 PRO A O 1
ATOM 5008 N N . ASP A 1 642 ? 53.147 6.718 -72.551 1.00 86.94 642 ASP A N 1
ATOM 5009 C CA . ASP A 1 642 ? 53.940 5.502 -72.295 1.00 86.94 642 ASP A CA 1
ATOM 5010 C C . ASP A 1 642 ? 53.236 4.203 -72.733 1.00 86.94 642 ASP A C 1
ATOM 5012 O O . ASP A 1 642 ? 53.822 3.321 -73.352 1.00 86.94 642 ASP A O 1
ATOM 5016 N N . SER A 1 643 ? 51.929 4.108 -72.495 1.00 86.31 643 SER A N 1
ATOM 5017 C CA . SER A 1 643 ? 51.105 2.960 -72.913 1.00 86.31 643 SER A CA 1
ATOM 5018 C C . SER A 1 643 ? 50.936 2.752 -74.429 1.00 86.31 643 SER A C 1
ATOM 5020 O O . SER A 1 643 ? 50.465 1.691 -74.837 1.00 86.31 643 SER A O 1
ATOM 5022 N N . GLN A 1 644 ? 51.279 3.738 -75.262 1.00 90.38 644 GLN A N 1
ATOM 5023 C CA . GLN A 1 644 ? 51.093 3.714 -76.721 1.00 90.38 644 GLN A CA 1
ATOM 5024 C C . GLN A 1 644 ? 52.410 3.886 -77.489 1.00 90.38 644 GLN A C 1
ATOM 5026 O O . GLN A 1 644 ? 52.394 4.247 -78.670 1.00 90.38 644 GLN A O 1
ATOM 5031 N N . GLU A 1 645 ? 53.546 3.601 -76.848 1.00 89.38 645 GLU A N 1
ATOM 5032 C CA . GLU A 1 645 ? 54.875 3.698 -77.460 1.00 89.38 645 GLU A CA 1
ATOM 5033 C C . GLU A 1 645 ? 54.959 2.908 -78.781 1.00 89.38 645 GLU A C 1
ATOM 5035 O O . GLU A 1 645 ? 55.339 3.455 -79.818 1.00 89.38 645 GLU A O 1
ATOM 5040 N N . ASP A 1 646 ? 54.480 1.660 -78.792 1.00 90.31 646 ASP A N 1
ATOM 5041 C CA . ASP A 1 646 ? 54.467 0.793 -79.980 1.00 90.31 646 ASP A CA 1
ATOM 5042 C C . ASP A 1 646 ? 53.648 1.370 -81.148 1.00 90.31 646 ASP A C 1
ATOM 5044 O O . ASP A 1 646 ? 53.998 1.210 -82.324 1.00 90.31 646 ASP A O 1
ATOM 5048 N N . LEU A 1 647 ? 52.514 2.017 -80.856 1.00 89.88 647 LEU A N 1
ATOM 5049 C CA . LEU A 1 647 ? 51.707 2.681 -81.880 1.00 89.88 647 LEU A CA 1
ATOM 5050 C C . LEU A 1 647 ? 52.447 3.908 -82.419 1.00 89.88 647 LEU A C 1
ATOM 5052 O O . LEU A 1 647 ? 52.554 4.045 -83.638 1.00 89.88 647 LEU A O 1
ATOM 5056 N N . GLY A 1 648 ? 53.023 4.726 -81.532 1.00 91.00 648 GLY A N 1
ATOM 5057 C CA . GLY A 1 648 ? 53.857 5.872 -81.898 1.00 91.00 648 GLY A CA 1
ATOM 5058 C C . GLY A 1 648 ? 55.020 5.479 -82.800 1.00 91.00 648 GLY A C 1
ATOM 5059 O O . GLY A 1 648 ? 55.227 6.086 -83.848 1.00 91.00 648 GLY A O 1
ATOM 5060 N N . PHE A 1 649 ? 55.728 4.397 -82.474 1.00 92.94 649 PHE A N 1
ATOM 5061 C CA . PHE A 1 649 ? 56.858 3.935 -83.275 1.00 92.94 649 PHE A CA 1
ATOM 5062 C C . PHE A 1 649 ? 56.416 3.492 -84.674 1.00 92.94 649 PHE A C 1
ATOM 5064 O O . PHE A 1 649 ? 57.073 3.799 -85.675 1.00 92.94 649 PHE A O 1
ATOM 5071 N N . ARG A 1 650 ? 55.276 2.795 -84.781 1.00 92.50 650 ARG A N 1
ATOM 5072 C CA . ARG A 1 650 ? 54.702 2.414 -86.081 1.00 92.50 650 ARG A CA 1
ATOM 5073 C C . ARG A 1 650 ? 54.267 3.636 -86.894 1.00 92.50 650 ARG A C 1
ATOM 5075 O O . ARG A 1 650 ? 54.528 3.659 -88.096 1.00 92.50 650 ARG A O 1
ATOM 5082 N N . GLN A 1 651 ? 53.665 4.647 -86.265 1.00 91.94 651 GLN A N 1
ATOM 5083 C CA . GLN A 1 651 ? 53.288 5.902 -86.929 1.00 91.94 651 GLN A CA 1
ATOM 5084 C C . GLN A 1 651 ? 54.515 6.680 -87.420 1.00 91.94 651 GLN A C 1
ATOM 5086 O O . GLN A 1 651 ? 54.593 6.994 -88.608 1.00 91.94 651 GLN A O 1
ATOM 5091 N N . ALA A 1 652 ? 55.527 6.879 -86.570 1.00 93.25 652 ALA A N 1
ATOM 5092 C CA . ALA A 1 652 ? 56.775 7.554 -86.935 1.00 93.25 652 ALA A CA 1
ATOM 5093 C C . ALA A 1 652 ? 57.448 6.881 -88.145 1.00 93.25 652 ALA A C 1
ATOM 5095 O O . ALA A 1 652 ? 57.892 7.546 -89.086 1.00 93.25 652 ALA A O 1
ATOM 5096 N N . ASN A 1 653 ? 57.472 5.543 -88.168 1.00 93.62 653 ASN A N 1
ATOM 5097 C CA . ASN A 1 653 ? 58.004 4.769 -89.290 1.00 93.62 653 ASN A CA 1
ATOM 5098 C C . ASN A 1 653 ? 57.168 4.887 -90.566 1.00 93.62 653 ASN A C 1
ATOM 5100 O O . ASN A 1 653 ? 57.743 4.976 -91.659 1.00 93.62 653 ASN A O 1
ATOM 5104 N N . ALA A 1 654 ? 55.838 4.898 -90.453 1.00 91.94 654 ALA A N 1
ATOM 5105 C CA . ALA A 1 654 ? 54.954 5.132 -91.590 1.00 91.94 654 ALA A CA 1
ATOM 5106 C C . ALA A 1 654 ? 55.220 6.516 -92.204 1.00 91.94 654 ALA A C 1
ATOM 5108 O O . ALA A 1 654 ? 55.413 6.624 -93.417 1.00 91.94 654 ALA A O 1
ATOM 5109 N N . TYR A 1 655 ? 55.356 7.550 -91.368 1.00 94.12 655 TYR A N 1
ATOM 5110 C CA . TYR A 1 655 ? 55.667 8.915 -91.799 1.00 94.12 655 TYR A CA 1
ATOM 5111 C C . TYR A 1 655 ? 57.046 9.017 -92.446 1.00 94.12 655 TYR A C 1
ATOM 5113 O O . TYR A 1 655 ? 57.164 9.540 -93.555 1.00 94.12 655 TYR A O 1
ATOM 5121 N N . ARG A 1 656 ? 58.085 8.442 -91.829 1.00 94.25 656 ARG A N 1
ATOM 5122 C CA . ARG A 1 656 ? 59.427 8.355 -92.422 1.00 94.25 656 ARG A CA 1
ATOM 5123 C C . ARG A 1 656 ? 59.394 7.693 -93.798 1.00 94.25 656 ARG A C 1
ATOM 5125 O O . ARG A 1 656 ? 59.981 8.207 -94.748 1.00 94.25 656 ARG A O 1
ATOM 5132 N N . THR A 1 657 ? 58.709 6.559 -93.913 1.00 93.50 657 THR A N 1
ATOM 5133 C CA . THR A 1 657 ? 58.607 5.810 -95.172 1.00 93.50 657 THR A CA 1
ATOM 5134 C C . THR A 1 657 ? 57.893 6.633 -96.241 1.00 93.50 657 THR A C 1
ATOM 5136 O O . THR A 1 657 ? 58.371 6.711 -97.374 1.00 93.50 657 THR A O 1
ATOM 5139 N N . ALA A 1 658 ? 56.792 7.296 -95.883 1.00 92.44 658 ALA A N 1
ATOM 5140 C CA . ALA A 1 658 ? 56.059 8.177 -96.783 1.00 92.44 658 ALA A CA 1
ATOM 5141 C C . ALA A 1 658 ? 56.911 9.370 -97.250 1.00 92.44 658 ALA A C 1
ATOM 5143 O O . ALA A 1 658 ? 56.938 9.673 -98.444 1.00 92.44 658 ALA A O 1
ATOM 5144 N N . LEU A 1 659 ? 57.661 10.009 -96.344 1.00 93.00 659 LEU A N 1
ATOM 5145 C CA . LEU A 1 659 ? 58.564 11.122 -96.657 1.00 93.00 659 LEU A CA 1
ATOM 5146 C C . LEU A 1 659 ? 59.695 10.697 -97.605 1.00 93.00 659 LEU A C 1
ATOM 5148 O O . LEU A 1 659 ? 59.953 11.389 -98.589 1.00 93.00 659 LEU A O 1
ATOM 5152 N N . ILE A 1 660 ? 60.329 9.542 -97.365 1.00 93.25 660 ILE A N 1
ATOM 5153 C CA . ILE A 1 660 ? 61.386 9.007 -98.241 1.00 93.25 660 ILE A CA 1
ATOM 5154 C C . ILE A 1 660 ? 60.827 8.694 -99.633 1.00 93.25 660 ILE A C 1
ATOM 5156 O O . ILE A 1 660 ? 61.376 9.175 -100.624 1.00 93.25 660 ILE A O 1
ATOM 5160 N N . ARG A 1 661 ? 59.701 7.968 -99.724 1.00 92.19 661 ARG A N 1
ATOM 5161 C CA . ARG A 1 661 ? 59.042 7.664 -101.011 1.00 92.19 661 ARG A CA 1
ATOM 5162 C C . ARG A 1 661 ? 58.656 8.941 -101.762 1.00 92.19 661 ARG A C 1
ATOM 5164 O O . ARG A 1 661 ? 58.818 9.028 -102.979 1.00 92.19 661 ARG A O 1
ATOM 5171 N N . LYS A 1 662 ? 58.155 9.952 -101.044 1.00 91.81 662 LYS A N 1
ATOM 5172 C CA . LYS A 1 662 ? 57.803 11.256 -101.617 1.00 91.81 662 LYS A CA 1
ATOM 5173 C C . LYS A 1 662 ? 59.033 11.975 -102.171 1.00 91.81 662 LYS A C 1
ATOM 5175 O O . LYS A 1 662 ? 58.968 12.473 -103.291 1.00 91.81 662 LYS A O 1
ATOM 5180 N N . TYR A 1 663 ? 60.154 11.965 -101.452 1.00 93.44 663 TYR A N 1
ATOM 5181 C CA . TYR A 1 663 ? 61.410 12.553 -101.924 1.00 93.44 663 TYR A CA 1
ATOM 5182 C C . TYR A 1 663 ? 61.998 11.797 -103.122 1.00 93.44 663 TYR A C 1
ATOM 5184 O O . TYR A 1 663 ? 62.515 12.412 -104.052 1.00 93.44 663 TYR A O 1
ATOM 5192 N N . GLU A 1 664 ? 61.908 10.467 -103.153 1.00 91.38 664 GLU A N 1
ATOM 5193 C CA . GLU A 1 664 ? 62.367 9.669 -104.296 1.00 91.38 664 GLU A CA 1
ATOM 5194 C C . GLU A 1 664 ? 61.648 10.047 -105.594 1.00 91.38 664 GLU A C 1
ATOM 5196 O O . GLU A 1 664 ? 62.302 10.143 -106.636 1.00 91.38 664 GLU A O 1
ATOM 5201 N N . ARG A 1 665 ? 60.339 10.315 -105.509 1.00 91.00 665 ARG A N 1
ATOM 5202 C CA . ARG A 1 665 ? 59.497 10.718 -106.640 1.00 91.00 665 ARG A CA 1
ATOM 5203 C C . ARG A 1 665 ? 59.649 12.196 -107.010 1.00 91.00 665 ARG A C 1
ATOM 5205 O O . ARG A 1 665 ? 59.813 12.507 -108.185 1.00 91.00 665 ARG A O 1
ATOM 5212 N N . ASP A 1 666 ? 59.589 13.092 -106.025 1.00 91.19 666 ASP A N 1
ATOM 5213 C CA . ASP A 1 666 ? 59.435 14.537 -106.254 1.00 91.19 666 ASP A CA 1
ATOM 5214 C C . ASP A 1 666 ? 60.774 15.310 -106.138 1.00 91.19 666 ASP A C 1
ATOM 5216 O O . ASP A 1 666 ? 60.860 16.465 -106.559 1.00 91.19 666 ASP A O 1
ATOM 5220 N N . LYS A 1 667 ? 61.834 14.688 -105.593 1.00 90.94 667 LYS A N 1
ATOM 5221 C CA . LYS A 1 667 ? 63.154 15.297 -105.313 1.00 90.94 667 LYS A CA 1
ATOM 5222 C C . LYS A 1 667 ? 63.010 16.646 -104.594 1.00 90.94 667 LYS A C 1
ATOM 5224 O O . LYS A 1 667 ? 62.155 16.782 -103.721 1.00 90.94 667 LYS A O 1
ATOM 5229 N N . ASP A 1 668 ? 63.809 17.650 -104.952 1.00 88.75 668 ASP A N 1
ATOM 5230 C CA . ASP A 1 668 ? 63.795 18.972 -104.309 1.00 88.75 668 ASP A CA 1
ATOM 5231 C C . ASP A 1 668 ? 62.433 19.682 -104.409 1.00 88.75 668 ASP A C 1
ATOM 5233 O O . ASP A 1 668 ? 62.128 20.560 -103.600 1.00 88.75 668 ASP A O 1
ATOM 5237 N N . ALA A 1 669 ? 61.566 19.288 -105.355 1.00 87.69 669 ALA A N 1
ATOM 5238 C CA . ALA A 1 669 ? 60.218 19.846 -105.459 1.00 87.69 669 ALA A CA 1
ATOM 5239 C C . ALA A 1 669 ? 59.321 19.463 -104.267 1.00 87.69 669 ALA A C 1
ATOM 5241 O O . ALA A 1 669 ? 58.349 20.175 -104.003 1.00 87.69 669 ALA A O 1
ATOM 5242 N N . MET A 1 670 ? 59.660 18.398 -103.522 1.00 88.69 670 MET A N 1
ATOM 5243 C CA . MET A 1 670 ? 58.977 18.014 -102.282 1.00 88.69 670 MET A CA 1
ATOM 5244 C C . MET A 1 670 ? 59.044 19.113 -101.219 1.00 88.69 670 MET A C 1
ATOM 5246 O O . MET A 1 670 ? 58.094 19.268 -100.458 1.00 88.69 670 MET A O 1
ATOM 5250 N N . PHE A 1 671 ? 60.127 19.892 -101.167 1.00 90.38 671 PHE A N 1
ATOM 5251 C CA . PHE A 1 671 ? 60.390 20.853 -100.088 1.00 90.38 671 PHE A CA 1
ATOM 5252 C C . PHE A 1 671 ? 59.608 22.171 -100.216 1.00 90.38 671 PHE A C 1
ATOM 5254 O O . PHE A 1 671 ? 59.954 23.179 -99.601 1.00 90.38 671 PHE A O 1
ATOM 5261 N N . ARG A 1 672 ? 58.531 22.195 -101.009 1.00 84.44 672 ARG A N 1
ATOM 5262 C CA . ARG A 1 672 ? 57.607 23.333 -101.076 1.00 84.44 672 ARG A CA 1
ATOM 5263 C C . ARG A 1 672 ? 56.566 23.241 -99.956 1.00 84.44 672 ARG A C 1
ATOM 5265 O O . ARG A 1 672 ? 56.100 22.159 -99.611 1.00 84.44 672 ARG A O 1
ATOM 5272 N N . GLY A 1 673 ? 56.149 24.390 -99.425 1.00 83.94 673 GLY A N 1
ATOM 5273 C CA . GLY A 1 673 ? 55.092 24.457 -98.411 1.00 83.94 673 GLY A CA 1
ATOM 5274 C C . GLY A 1 673 ? 55.512 23.854 -97.066 1.00 83.94 673 GLY A C 1
ATOM 5275 O O . GLY A 1 673 ? 56.586 24.169 -96.559 1.00 83.94 673 GLY A O 1
ATOM 5276 N N . SER A 1 674 ? 54.662 23.001 -96.487 1.00 81.62 674 SER A N 1
ATOM 5277 C CA . SER A 1 674 ? 54.827 22.435 -95.135 1.00 81.62 674 SER A CA 1
ATOM 5278 C C . SER A 1 674 ? 56.033 21.501 -94.972 1.00 81.62 674 SER A C 1
ATOM 5280 O O . SER A 1 674 ? 56.422 21.215 -93.845 1.00 81.62 674 SER A O 1
ATOM 5282 N N . LEU A 1 675 ? 56.645 21.039 -96.068 1.00 89.50 675 LEU A N 1
ATOM 5283 C CA . LEU A 1 675 ? 57.761 20.085 -96.052 1.00 89.50 675 LEU A CA 1
ATOM 5284 C C . LEU A 1 675 ? 59.141 20.739 -96.245 1.00 89.50 675 LEU A C 1
ATOM 5286 O O . LEU A 1 675 ? 60.138 20.029 -96.361 1.00 89.50 675 LEU A O 1
ATOM 5290 N N . SER A 1 676 ? 59.234 22.072 -96.270 1.00 89.25 676 SER A N 1
ATOM 5291 C CA . SER A 1 676 ? 60.503 22.795 -96.473 1.00 89.25 676 SER A CA 1
ATOM 5292 C C . SER A 1 676 ? 61.576 22.464 -95.433 1.00 89.25 676 SER A C 1
ATOM 5294 O O . SER A 1 676 ? 62.760 22.410 -95.763 1.00 89.25 676 SER A O 1
ATOM 5296 N N . TYR A 1 677 ? 61.157 22.157 -94.202 1.00 89.25 677 TYR A N 1
ATOM 5297 C CA . TYR A 1 677 ? 62.035 21.766 -93.101 1.00 89.25 677 TYR A CA 1
ATOM 5298 C C . TYR A 1 677 ? 62.941 20.570 -93.447 1.00 89.25 677 TYR A C 1
ATOM 5300 O O . TYR A 1 677 ? 64.079 20.507 -92.992 1.00 89.25 677 TYR A O 1
ATOM 5308 N N . PHE A 1 678 ? 62.476 19.639 -94.286 1.00 92.38 678 PHE A N 1
ATOM 5309 C CA . PHE A 1 678 ? 63.190 18.395 -94.588 1.00 92.38 678 PHE A CA 1
ATOM 5310 C C . PHE A 1 678 ? 64.381 18.559 -95.538 1.00 92.38 678 PHE A C 1
ATOM 5312 O O . PHE A 1 678 ? 65.188 17.636 -95.649 1.00 92.38 678 PHE A O 1
ATOM 5319 N N . ALA A 1 679 ? 64.536 19.717 -96.193 1.00 91.75 679 ALA A N 1
ATOM 5320 C CA . ALA A 1 679 ? 65.646 19.963 -97.117 1.00 91.75 679 ALA A CA 1
ATOM 5321 C C . ALA A 1 679 ? 67.018 19.801 -96.437 1.00 91.75 679 ALA A C 1
ATOM 5323 O O . ALA A 1 679 ? 67.957 19.285 -97.039 1.00 91.75 679 ALA A O 1
ATOM 5324 N N . GLN A 1 680 ? 67.114 20.170 -95.156 1.00 91.94 680 GLN A N 1
ATOM 5325 C CA . GLN A 1 680 ? 68.345 20.046 -94.366 1.00 91.94 680 GLN A CA 1
ATOM 5326 C C . GLN A 1 680 ? 68.748 18.591 -94.073 1.00 91.94 680 GLN A C 1
ATOM 5328 O O . GLN A 1 680 ? 69.883 18.333 -93.689 1.00 91.94 680 GLN A O 1
ATOM 5333 N N . CYS A 1 681 ? 67.829 17.643 -94.263 1.00 94.38 681 CYS A N 1
ATOM 5334 C CA . CYS A 1 681 ? 68.034 16.224 -93.982 1.00 94.38 681 CYS A CA 1
ATOM 5335 C C . CYS A 1 681 ? 68.440 15.419 -95.220 1.00 94.38 681 CYS A C 1
ATOM 5337 O O . CYS A 1 681 ? 68.516 14.189 -95.179 1.00 94.38 681 CYS A O 1
ATOM 5339 N N . VAL A 1 682 ? 68.705 16.093 -96.342 1.00 93.75 682 VAL A N 1
ATOM 5340 C CA . VAL A 1 682 ? 69.253 15.451 -97.535 1.00 93.75 682 VAL A CA 1
ATOM 5341 C C . VAL A 1 682 ? 70.762 15.302 -97.386 1.00 93.75 682 VAL A C 1
ATOM 5343 O O . VAL A 1 682 ? 71.496 16.279 -97.281 1.00 93.75 682 VAL A O 1
ATOM 5346 N N . SER A 1 683 ? 71.238 14.063 -97.446 1.00 91.44 683 SER A N 1
ATOM 5347 C CA . SER A 1 683 ? 72.660 13.730 -97.429 1.00 91.44 683 SER A CA 1
ATOM 5348 C C . SER A 1 683 ? 72.968 12.731 -98.539 1.00 91.44 683 SER A C 1
ATOM 5350 O O . SER A 1 683 ? 72.241 11.756 -98.737 1.00 91.44 683 SER A O 1
ATOM 5352 N N . ASN A 1 684 ? 74.024 12.990 -99.317 1.00 88.94 684 ASN A N 1
ATOM 5353 C CA . ASN A 1 684 ? 74.427 12.163 -100.464 1.00 88.94 684 ASN A CA 1
ATOM 5354 C C . ASN A 1 684 ? 73.277 11.868 -101.454 1.00 88.94 684 ASN A C 1
ATOM 5356 O O . ASN A 1 684 ? 73.140 10.756 -101.966 1.00 88.94 684 ASN A O 1
ATOM 5360 N N . GLY A 1 685 ? 72.411 12.860 -101.697 1.00 87.75 685 GLY A N 1
ATOM 5361 C CA . GLY A 1 685 ? 71.274 12.744 -102.617 1.00 87.75 685 GLY A CA 1
ATOM 5362 C C . GLY A 1 685 ? 70.105 11.889 -102.107 1.00 87.75 685 GLY A C 1
ATOM 5363 O O . GLY A 1 685 ? 69.192 11.597 -102.884 1.00 87.75 685 GLY A O 1
ATOM 5364 N N . ARG A 1 686 ? 70.101 11.499 -100.826 1.00 90.88 686 ARG A N 1
ATOM 5365 C CA . ARG A 1 686 ? 69.021 10.751 -100.163 1.00 90.88 686 ARG A CA 1
ATOM 5366 C C . ARG A 1 686 ? 68.483 11.534 -98.969 1.00 90.88 686 ARG A C 1
ATOM 5368 O O . ARG A 1 686 ? 69.252 12.171 -98.260 1.00 90.88 686 ARG A O 1
ATOM 5375 N N . LEU A 1 687 ? 67.175 11.459 -98.735 1.00 93.75 687 LEU A N 1
ATOM 5376 C CA . LEU A 1 687 ? 66.564 11.974 -97.513 1.00 93.75 687 LEU A CA 1
ATOM 5377 C C . LEU A 1 687 ? 66.852 10.986 -96.374 1.00 93.75 687 LEU A C 1
ATOM 5379 O O . LEU A 1 687 ? 66.388 9.846 -96.421 1.00 93.75 687 LEU A O 1
ATOM 5383 N N . VAL A 1 688 ? 67.651 11.402 -95.392 1.00 94.38 688 VAL A N 1
ATOM 5384 C CA . VAL A 1 688 ? 68.035 10.574 -94.243 1.00 94.38 688 VAL A CA 1
ATOM 5385 C C . VAL A 1 688 ? 67.243 11.041 -93.035 1.00 94.38 688 VAL A C 1
ATOM 5387 O O . VAL A 1 688 ? 67.421 12.163 -92.571 1.00 94.38 688 VAL A O 1
ATOM 5390 N N . LEU A 1 689 ? 66.353 10.175 -92.558 1.00 95.75 689 LEU A N 1
ATOM 5391 C CA . LEU A 1 689 ? 65.538 10.420 -91.377 1.00 95.75 689 LEU A CA 1
ATOM 5392 C C . LEU A 1 689 ? 65.697 9.272 -90.392 1.00 95.75 689 LEU A C 1
ATOM 5394 O O . LEU A 1 689 ? 65.707 8.110 -90.811 1.00 95.75 689 LEU A O 1
ATOM 5398 N N . ASP A 1 690 ? 65.734 9.610 -89.113 1.00 95.62 690 ASP A N 1
ATOM 5399 C CA . ASP A 1 690 ? 65.569 8.677 -88.003 1.00 95.62 690 ASP A CA 1
ATOM 5400 C C . ASP A 1 690 ? 64.138 8.762 -87.457 1.00 95.62 690 ASP A C 1
ATOM 5402 O O . ASP A 1 690 ? 63.378 9.672 -87.802 1.00 95.62 690 ASP A O 1
ATOM 5406 N N . VAL A 1 691 ? 63.746 7.793 -86.632 1.00 95.56 691 VAL A N 1
ATOM 5407 C CA . VAL A 1 691 ? 62.456 7.791 -85.928 1.00 95.56 691 VAL A CA 1
ATOM 5408 C C . VAL A 1 691 ? 62.689 7.665 -84.436 1.00 95.56 691 VAL A C 1
ATOM 5410 O O . VAL A 1 691 ? 63.583 6.939 -84.007 1.00 95.56 691 VAL A O 1
ATOM 5413 N N . ASN A 1 692 ? 61.866 8.348 -83.654 1.00 94.62 692 ASN A N 1
ATOM 5414 C CA . ASN A 1 692 ? 61.827 8.192 -82.212 1.00 94.62 692 ASN A CA 1
ATOM 5415 C C . ASN A 1 692 ? 60.390 8.346 -81.701 1.00 94.62 692 ASN A C 1
ATOM 5417 O O . ASN A 1 692 ? 59.545 8.947 -82.367 1.00 94.62 692 ASN A O 1
ATOM 5421 N N . VAL A 1 693 ? 60.134 7.837 -80.502 1.00 93.31 693 VAL A N 1
ATOM 5422 C CA . VAL A 1 693 ? 58.925 8.151 -79.741 1.00 93.31 693 VAL A CA 1
ATOM 5423 C C . VAL A 1 693 ? 59.351 8.943 -78.513 1.00 93.31 693 VAL A C 1
ATOM 5425 O O . VAL A 1 693 ? 60.311 8.584 -77.837 1.00 93.31 693 VAL A O 1
ATOM 5428 N N . ASP A 1 694 ? 58.694 10.071 -78.273 1.00 93.06 694 ASP A N 1
ATOM 5429 C CA . ASP A 1 694 ? 58.853 10.847 -77.046 1.00 93.06 694 ASP A CA 1
ATOM 5430 C C . ASP A 1 694 ? 57.656 10.554 -76.148 1.00 93.06 694 ASP A C 1
ATOM 5432 O O . ASP A 1 694 ? 56.584 11.154 -76.293 1.00 93.06 694 ASP A O 1
ATOM 5436 N N . ASP A 1 695 ? 57.830 9.567 -75.275 1.00 89.81 695 ASP A N 1
ATOM 5437 C CA . ASP A 1 695 ? 56.778 9.077 -74.410 1.00 89.81 695 ASP A CA 1
ATOM 5438 C C . ASP A 1 695 ? 56.674 9.864 -73.092 1.00 89.81 695 ASP A C 1
ATOM 5440 O O . ASP A 1 695 ? 57.605 10.540 -72.633 1.00 89.81 695 ASP A O 1
ATOM 5444 N N . TYR A 1 696 ? 55.496 9.832 -72.470 1.00 87.50 696 TYR A N 1
ATOM 5445 C CA . TYR A 1 696 ? 55.275 10.451 -71.165 1.00 87.50 696 TYR A CA 1
ATOM 5446 C C . TYR A 1 696 ? 54.485 9.554 -70.218 1.00 87.50 696 TYR A C 1
ATOM 5448 O O . TYR A 1 696 ? 53.563 8.869 -70.665 1.00 87.50 696 TYR A O 1
ATOM 5456 N N . PRO A 1 697 ? 54.803 9.581 -68.906 1.00 84.44 697 PRO A N 1
ATOM 5457 C CA . PRO A 1 697 ? 54.105 8.776 -67.916 1.00 84.44 697 PRO A CA 1
ATOM 5458 C C . PRO A 1 697 ? 52.683 9.310 -67.743 1.00 84.44 697 PRO A C 1
ATOM 5460 O O . PRO A 1 697 ? 52.438 10.246 -66.983 1.00 84.44 697 PRO A O 1
ATOM 5463 N N . PHE A 1 698 ? 51.746 8.719 -68.477 1.00 86.38 698 PHE A N 1
ATOM 5464 C CA . PHE A 1 698 ? 50.329 9.045 -68.397 1.00 86.38 698 PHE A CA 1
ATOM 5465 C C . PHE A 1 698 ? 49.612 7.932 -67.645 1.00 86.38 698 PHE A C 1
ATOM 5467 O O . PHE A 1 698 ? 48.974 8.162 -66.629 1.00 86.38 698 PHE A O 1
ATOM 5474 N N . CYS A 1 699 ? 49.807 6.683 -68.049 1.00 83.94 699 CYS A N 1
ATOM 5475 C CA . CYS A 1 699 ? 49.067 5.570 -67.467 1.00 83.94 699 CYS A CA 1
ATOM 5476 C C . CYS A 1 699 ? 49.471 5.217 -66.042 1.00 83.94 699 CYS A C 1
ATOM 5478 O O . CYS A 1 699 ? 48.611 4.895 -65.221 1.00 83.94 699 CYS A O 1
ATOM 5480 N N . ALA A 1 700 ? 50.765 5.305 -65.732 1.00 79.38 700 ALA A N 1
ATOM 5481 C CA . ALA A 1 700 ? 51.273 5.060 -64.385 1.00 79.38 700 ALA A CA 1
ATOM 5482 C C . ALA A 1 700 ? 50.778 6.096 -63.356 1.00 79.38 700 ALA A C 1
ATOM 5484 O O . ALA A 1 700 ? 50.770 5.818 -62.159 1.00 79.38 700 ALA A O 1
ATOM 5485 N N . GLY A 1 701 ? 50.357 7.281 -63.815 1.00 76.94 701 GLY A N 1
ATOM 5486 C CA . GLY A 1 701 ? 49.830 8.348 -62.965 1.00 76.94 701 GLY A CA 1
ATOM 5487 C C . GLY A 1 701 ? 48.342 8.213 -62.634 1.00 76.94 701 GLY A C 1
ATOM 5488 O O . GLY A 1 701 ? 47.840 8.996 -61.829 1.00 76.94 701 GLY A O 1
ATOM 5489 N N . ILE A 1 702 ? 47.636 7.254 -63.242 1.00 81.44 702 ILE A N 1
ATOM 5490 C CA . ILE A 1 702 ? 46.216 7.011 -62.987 1.00 81.44 702 ILE A CA 1
ATOM 5491 C C . ILE A 1 702 ? 46.070 6.037 -61.817 1.00 81.44 702 ILE A C 1
ATOM 5493 O O . ILE A 1 702 ? 46.365 4.846 -61.910 1.00 81.44 702 ILE A O 1
ATOM 5497 N N . THR A 1 703 ? 45.548 6.557 -60.719 1.00 77.50 703 THR A N 1
ATOM 5498 C CA . THR A 1 703 ? 45.255 5.862 -59.465 1.00 77.50 703 THR A CA 1
ATOM 5499 C C . THR A 1 703 ? 43.795 6.093 -59.072 1.00 77.50 703 THR A C 1
ATOM 5501 O O . THR A 1 703 ? 43.119 6.975 -59.603 1.00 77.50 703 THR A O 1
ATOM 5504 N N . ALA A 1 704 ? 43.290 5.341 -58.093 1.00 70.56 704 ALA A N 1
ATOM 5505 C CA . ALA A 1 704 ? 41.969 5.629 -57.530 1.00 70.56 704 ALA A CA 1
ATOM 5506 C C . ALA A 1 704 ? 41.887 7.072 -57.001 1.00 70.56 704 ALA A C 1
ATOM 5508 O O . ALA A 1 704 ? 40.939 7.789 -57.287 1.00 70.56 704 ALA A O 1
ATOM 5509 N N . GLU A 1 705 ? 42.927 7.547 -56.325 1.00 68.94 705 GLU A N 1
ATOM 5510 C CA . GLU A 1 705 ? 42.970 8.889 -55.733 1.00 68.94 705 GLU A CA 1
ATOM 5511 C C . GLU A 1 705 ? 42.950 10.025 -56.770 1.00 68.94 705 GLU A C 1
ATOM 5513 O O . GLU A 1 705 ? 42.555 11.143 -56.446 1.00 68.94 705 GLU A O 1
ATOM 5518 N N . THR A 1 706 ? 43.354 9.758 -58.016 1.00 73.88 706 THR A N 1
ATOM 5519 C CA . THR A 1 706 ? 43.365 10.761 -59.095 1.00 73.88 706 THR A CA 1
ATOM 5520 C C . THR A 1 706 ? 42.052 10.834 -59.870 1.00 73.88 706 THR A C 1
ATOM 5522 O O . THR A 1 706 ? 41.779 11.866 -60.481 1.00 73.88 706 THR A O 1
ATOM 5525 N N . LEU A 1 707 ? 41.217 9.788 -59.831 1.00 73.50 707 LEU A N 1
ATOM 5526 C CA . LEU A 1 707 ? 39.961 9.730 -60.590 1.00 73.50 707 LEU A CA 1
ATOM 5527 C C . LEU A 1 707 ? 38.699 9.699 -59.721 1.00 73.50 707 LEU A C 1
ATOM 5529 O O . LEU A 1 707 ? 37.620 10.067 -60.201 1.00 73.50 707 LEU A O 1
ATOM 5533 N N . VAL A 1 708 ? 38.807 9.269 -58.460 1.00 71.56 708 VAL A N 1
ATOM 5534 C CA . VAL A 1 708 ? 37.655 9.018 -57.592 1.00 71.56 708 VAL A CA 1
ATOM 5535 C C . VAL A 1 708 ? 37.845 9.506 -56.160 1.00 71.56 708 VAL A C 1
ATOM 5537 O O . VAL A 1 708 ? 38.953 9.585 -55.636 1.00 71.56 708 VAL A O 1
ATOM 5540 N N . ALA A 1 709 ? 36.728 9.815 -55.499 1.00 69.69 709 ALA A N 1
ATOM 5541 C CA . ALA A 1 709 ? 36.724 10.121 -54.077 1.00 69.69 709 ALA A CA 1
ATOM 5542 C C . ALA A 1 709 ? 36.735 8.815 -53.256 1.00 69.69 709 ALA A C 1
ATOM 5544 O O . ALA A 1 709 ? 36.059 7.855 -53.629 1.00 69.69 709 ALA A O 1
ATOM 5545 N N . PRO A 1 710 ? 37.450 8.754 -52.120 1.00 68.75 710 PRO A N 1
ATOM 5546 C CA . PRO A 1 710 ? 37.445 7.567 -51.275 1.00 68.75 710 PRO A CA 1
ATOM 5547 C C . PRO A 1 710 ? 36.054 7.327 -50.675 1.00 68.75 710 PRO A C 1
ATOM 5549 O O . PRO A 1 710 ? 35.457 8.221 -50.071 1.00 68.75 710 PRO A O 1
ATOM 5552 N N . VAL A 1 711 ? 35.564 6.091 -50.793 1.00 73.38 711 VAL A N 1
ATOM 5553 C CA . VAL A 1 711 ? 34.342 5.640 -50.115 1.00 73.38 711 VAL A CA 1
ATOM 5554 C C . VAL A 1 711 ? 34.719 5.169 -48.702 1.00 73.38 711 VAL A C 1
ATOM 5556 O O . VAL A 1 711 ? 35.477 4.200 -48.574 1.00 73.38 711 VAL A O 1
ATOM 5559 N N . PRO A 1 712 ? 34.239 5.821 -47.627 1.00 70.00 712 PRO A N 1
ATOM 5560 C CA . PRO A 1 712 ? 34.583 5.425 -46.260 1.00 70.00 712 PRO A CA 1
ATOM 5561 C C . PRO A 1 712 ? 34.049 4.025 -45.932 1.00 70.00 712 PRO A C 1
ATOM 5563 O O . PRO A 1 712 ? 33.086 3.558 -46.543 1.00 70.00 712 PRO A O 1
ATOM 5566 N N . GLU A 1 713 ? 34.650 3.355 -44.948 1.00 76.69 713 GLU A N 1
ATOM 5567 C CA . GLU A 1 713 ? 34.050 2.130 -44.415 1.00 76.69 713 GLU A CA 1
ATOM 5568 C C . GLU A 1 713 ? 32.816 2.453 -43.562 1.00 76.69 713 GLU A C 1
ATOM 5570 O O . GLU A 1 713 ? 32.888 3.323 -42.689 1.00 76.69 713 GLU A O 1
ATOM 5575 N N . PRO A 1 714 ? 31.688 1.756 -43.777 1.00 74.44 714 PRO A N 1
ATOM 5576 C CA . PRO A 1 714 ? 30.543 1.862 -42.889 1.00 74.44 714 PRO A CA 1
ATOM 5577 C C . PRO A 1 714 ? 30.809 1.073 -41.592 1.00 74.44 714 PRO A C 1
ATOM 5579 O O . PRO A 1 714 ? 31.110 -0.124 -41.641 1.00 74.44 714 PRO A O 1
ATOM 5582 N N . ALA A 1 715 ? 30.691 1.749 -40.443 1.00 74.69 715 ALA A N 1
ATOM 5583 C CA . ALA A 1 715 ? 30.870 1.182 -39.096 1.00 74.69 715 ALA A CA 1
ATOM 5584 C C . ALA A 1 715 ? 29.728 1.568 -38.127 1.00 74.69 715 ALA A C 1
ATOM 5586 O O . ALA A 1 715 ? 29.909 1.689 -36.916 1.00 74.69 715 ALA A O 1
ATOM 5587 N N . VAL A 1 716 ? 28.527 1.780 -38.658 1.00 77.12 716 VAL A N 1
ATOM 5588 C CA . VAL A 1 716 ? 27.336 2.196 -37.911 1.00 77.12 716 VAL A CA 1
ATOM 5589 C C . VAL A 1 716 ? 26.813 1.077 -37.003 1.00 77.12 716 VAL A C 1
ATOM 5591 O O . VAL A 1 716 ? 26.471 1.341 -35.851 1.00 77.12 716 VAL A O 1
ATOM 5594 N N . ALA A 1 717 ? 26.766 -0.171 -37.475 1.00 72.00 717 ALA A N 1
ATOM 5595 C CA . ALA A 1 717 ? 26.209 -1.304 -36.737 1.00 72.00 717 ALA A CA 1
ATOM 5596 C C . ALA A 1 717 ? 27.090 -1.729 -35.550 1.00 72.00 717 ALA A C 1
ATOM 5598 O O . ALA A 1 717 ? 26.569 -1.994 -34.467 1.00 72.00 717 ALA A O 1
ATOM 5599 N N . ALA A 1 718 ? 28.415 -1.738 -35.727 1.00 68.31 718 ALA A N 1
ATOM 5600 C CA . ALA A 1 718 ? 29.368 -2.100 -34.675 1.00 68.31 718 ALA A CA 1
ATOM 5601 C C . ALA A 1 718 ? 29.339 -1.108 -33.496 1.00 68.31 718 ALA A C 1
ATOM 5603 O O . ALA A 1 718 ? 29.386 -1.510 -32.336 1.00 68.31 718 ALA A O 1
ATOM 5604 N N . GLU A 1 719 ? 29.185 0.188 -33.778 1.00 63.31 719 GLU A N 1
ATOM 5605 C CA . GLU A 1 719 ? 29.078 1.231 -32.749 1.00 63.31 719 GLU A CA 1
ATOM 5606 C C . GLU A 1 719 ? 27.676 1.358 -32.140 1.00 63.31 719 GLU A C 1
ATOM 5608 O O . GLU A 1 719 ? 27.511 1.930 -31.059 1.00 63.31 719 GLU A O 1
ATOM 5613 N N . ALA A 1 720 ? 26.650 0.836 -32.817 1.00 63.44 720 ALA A N 1
ATOM 5614 C CA . ALA A 1 720 ? 25.285 0.832 -32.307 1.00 63.44 720 ALA A CA 1
ATOM 5615 C C . ALA A 1 720 ? 25.082 -0.161 -31.150 1.00 63.44 720 ALA A C 1
ATOM 5617 O O . ALA A 1 720 ? 24.043 -0.074 -30.491 1.00 63.44 720 ALA A O 1
ATOM 5618 N N . GLY A 1 721 ? 26.055 -1.052 -30.906 1.00 59.69 721 GLY A N 1
ATOM 5619 C CA . GLY A 1 721 ? 26.207 -1.905 -29.723 1.00 59.69 721 GLY A CA 1
ATOM 5620 C C . GLY A 1 721 ? 24.992 -2.767 -29.409 1.00 59.69 721 GLY A C 1
ATOM 5621 O O . GLY A 1 721 ? 24.359 -2.475 -28.401 1.00 59.69 721 GLY A O 1
ATOM 5622 N N . GLU A 1 722 ? 24.651 -3.720 -30.296 1.00 52.22 722 GLU A N 1
ATOM 5623 C CA . GLU A 1 722 ? 23.483 -4.642 -30.247 1.00 52.22 722 GLU A CA 1
ATOM 5624 C C . GLU A 1 722 ? 22.855 -4.853 -28.861 1.00 52.22 722 GLU A C 1
ATOM 5626 O O . GLU A 1 722 ? 23.525 -5.365 -27.942 1.00 52.22 722 GLU A O 1
#

Solvent-accessible surface area (backbone atoms only — not comparable to full-atom values): 37328 Å² total; per-residue (Å²): 137,81,89,80,92,90,86,85,88,83,90,76,92,76,91,87,80,84,83,76,74,69,74,53,76,64,38,57,57,50,39,57,48,36,56,52,51,35,44,50,28,33,48,49,23,26,53,37,34,56,65,48,62,76,53,95,65,66,60,41,56,54,51,21,51,52,29,49,51,50,32,52,58,38,37,55,56,30,53,79,42,22,83,87,44,66,66,44,47,49,48,42,67,48,45,66,53,53,55,51,52,45,53,53,22,50,51,28,43,47,54,46,60,80,47,41,67,55,31,56,52,45,28,53,51,25,47,52,49,41,53,50,46,45,52,52,28,72,68,58,57,100,49,84,55,36,52,57,55,50,44,52,50,27,48,50,53,12,45,54,42,44,52,50,51,53,53,48,49,56,49,45,55,56,41,50,52,28,29,49,51,17,52,66,44,78,46,85,55,78,41,42,30,51,33,28,57,28,51,28,50,32,24,54,52,36,43,56,53,27,53,52,32,39,55,49,18,51,61,44,24,56,53,34,50,44,21,57,66,16,71,53,36,36,54,38,41,54,61,46,32,63,38,76,56,37,48,51,51,50,54,50,53,48,52,53,52,42,51,50,34,23,57,33,33,38,66,43,56,80,49,94,63,53,61,44,41,52,54,30,52,54,49,46,55,54,47,51,52,52,40,54,51,39,48,75,32,21,83,86,43,67,64,44,49,49,48,44,68,51,46,62,61,51,46,53,48,45,45,53,12,42,52,14,38,38,50,21,54,73,39,37,66,78,29,70,61,42,28,63,54,27,50,50,53,51,50,53,49,51,51,50,50,49,55,32,71,78,32,42,65,39,45,89,53,34,55,61,52,52,43,53,51,17,47,49,37,19,71,60,39,38,62,53,51,54,53,49,52,51,45,52,53,51,26,53,51,11,33,56,40,24,59,63,44,82,51,74,61,75,68,44,30,56,31,33,54,25,37,37,50,23,36,51,49,31,49,52,54,28,53,54,31,44,51,45,17,50,66,44,32,50,47,44,31,48,14,57,68,13,68,70,53,40,52,50,46,52,49,47,53,52,52,53,50,51,49,51,53,51,51,52,52,49,55,52,52,48,46,54,52,41,52,51,51,52,50,52,42,55,50,52,58,50,45,46,51,55,35,46,54,33,56,43,63,36,90,48,74,76,54,52,64,63,28,32,53,51,29,38,54,44,12,54,56,51,46,56,50,49,53,51,53,55,54,48,52,54,51,52,45,53,52,40,51,53,40,36,71,58,31,45,61,54,72,60,40,52,52,45,43,53,43,52,52,53,51,50,61,50,50,49,50,35,51,76,30,50,48,43,20,60,68,13,64,46,52,49,53,51,50,49,46,46,38,48,51,50,57,55,61,48,71,77,34,82,43,59,67,38,64,54,90,72,85,48,73,44,75,53,95,89,44,80,68,47,58,47,49,24,26,52,87,48,26,35,29,19,69,30,45,52,67,35,43,72,58,24,44,51,36,23,48,26,52,51,52,30,52,42,56,45,35,74,75,46,44,82,69,48,38,56,78,76,41,39,78,55,60,82,28,52,52,98,93,38,72,53,70,50,66,41,58,52,62,40,85,50,55,85,68,62,47,57,81,59,58,41,63,84,69,79,84,78,60,57,62,76,73,60,60,128

Secondary structure (DSSP, 8-state):
---------------------PPPHHHHHHHHHHHHHHHHHHHHHHHHTTTGGGSSSSHHHHHHHHHHHHHHHHHHHHHHH-TT-HHHHHHHHHHHHHHHHHHHHHHHHHHHHHHTTHHHHHHHHHHHHHHHHHHHHHH--S-TTHHHHHHHHHHHHHHHHHHHHHHHHHHHHHHHHHHHHHHH----STHHHHHHHHHHHHHHHHHHHHHHHHHHHHHHHTTGGGGGGSHHHHHHHHHHHTSHHHHHHHHHHHHHHHHHHHHHTTTGGGSSSSHHHHHHHHHHHHHHHHHHHHHHH-TT-HHHHHHHHHHHHHHHHHHHHHHHHHHHHHHTTTTTTHHHHHHHHHHHHHHHHHHHHT-GGGHHHHHHHHHHHHHHHHHHHHHHHHHHHHHHHHHHHHHHHHTT----STHHHHHHHHHHHHHHHHHHHHHHHHHHHHHHHHHHHTGGG-HHHHHHHHHHHHHHHHHHHHHHHHHHHHHHHHHHHHHHHHHHHHHHHHHHHHHHH-SSTT--HHHHHHHHHHHHHHHHHHHHHHHHHHHHHHHHHHHHHTT--HHHHHHHHHHHHHHHHHHHHHHHHGGGGGG-HHHHHHHHHHHHHHHHHGGG-SEEEEE--S------SS----EEEEEETTEEEEEEEGGGHHHHHHHHHHHHHHHHHHHHHHGGGGGSGGGGGGGGGEETTEE--EEEEEEE--GGG--HHHHS---PPP-HHHHT--

Foldseek 3Di:
DDDDDDDDDDDDDDDDDDPPPPQDPVLVVLLVVLVVLLLVLLVQLLVLLACCLVDLACVSLVVSLVSLVVNVVSLVVLVVSVRPPPVSVVSNPPSVVLSVLVVQLSVLLRLLNVCLCVLLVLLVLLLVLLVVLLVLLVPQDQDLCSLVVSLVSLVVQLVVLVVSLVVLVVSLVSLVVSLVSQLPSDDCDRSVVSSSVSSNVSSVSSSVSNVVSSVSSCVSNVLSNCRCVNPSNVVSSLVNLQDPSNLVVLVVVLLVLLVQLLVLLFPLLVDPALVSLVVSLVSLVVNLVSLVSLVSNVPPPPVSVVCNPPVNVLSVLQNQLSVLLRQLSVLLCLQVCLLVVLVVLVVVLVVLLVVQVVALQNLVVSLVVQLVSLVVLLVPLVVSLVVLVVSLVRNVRSLVSNQVNDDCDDSSVSSNVSSNVSSVSSNVSSCVRNVSNCVSSVLSSSRCNNPSNVVSSVVSVVLVVVLVVLVVVLLVLVVVLLVLLVVLQVLLQVLLVLLLVQVLPQQAQLSSPSSLVSLQVSLVVSVVSLVVSVVSLVVSLVSLVVSVVSNPDPVLSVLLNVLSVVLNVLVVQQVQASNCRSHGPLSVVLSVVSVVVLVVVLVPAPAAQFWQPDDFDQPRPPDPTLTQGGHDQQEGEHEEAPSNQVSRQVSSVSNVVSLQVLCVVCPPVSLPDRNVSQPNQDDPSGRDHHYHYRYDHSSVPRDSVSRGDRNDRRDSSVVSPD

Sequence (722 aa):
MSLTTWAAVGLSLLLVCRSTTAPRADDESDRRRYLADIESKLGSAASELSGFESDSDAGDLDDARNYIREVESLVDRLDDVKGDDSQAKEVASRYPRYVTDWYEAAGYLRQLKDKQRVAAGYVTSCKAWDEAMRERARTAKDAPNAAEELSSFAKSVGRQGEDLLNDARRLRDQLEDAADEVDDFSVSDGGWSKVTDVTRRSGDAMWRGWDRDYQDAVKACEQVVRRERHSAIEEALGRLANNTAGRAELRKRLGEMLALIADRVNDVDSHSSESNVTGAIELTREVGSLLERLRSAQGDDAEAKRIAAEWPAWNEELRVALEGLREAKRRQRGTDEGASKCQAAERELQELIKTILSTPTRHAGGAAELTAYGNRLRSEWQPRLEKAEQGDRELRQGHQVAVAFRRDDGPWRAIRDRLESSANDILNHWKTNYGAAVAACGPLARGPENPDLAAALTQLGRDLSSVSQKSGAFYAELRDWEAEIRTLRDWSARDVEDIRQAFCRAPDAGEYEEVYAVADRWASQLNSKYGTIAGRAGQLKNAADDLIGRGRSRDRMEKVKARIDATMSSLDKVRAHQLQGANNPLLKAYASYGQAEHGRRQGSCDAKEILIQGDCDNPHPKRTDCKLDCMRGCTVVEIKPDSQEDLGFRQANAYRTALIRKYERDKDAMFRGSLSYFAQCVSNGRLVLDVNVDDYPFCAGITAETLVAPVPEPAVAAEAGE

Mean predicted aligned error: 18.44 Å

Radius of gyration: 67.6 Å; Cα contacts (8 Å, |Δi|>4): 903; chains: 1; bounding box: 123×66×183 Å

Nearest PDB structures (foldseek):
  8ii8-assembly1_A  TM=2.926E-01  e=3.285E+00  Pleurotus salmoneostramineus

pLDDT: mean 88.67, std 11.43, range [32.03, 98.31]